Protein AF-A0A1V4XJ83-F1 (afdb_monomer)

Solvent-accessible surface area (backbone atoms only — not comparable to full-atom values): 39478 Å² total; per-residue (Å²): 129,84,50,53,55,66,86,80,53,83,74,62,61,58,48,39,85,89,50,59,53,50,73,63,38,50,25,59,47,33,42,20,16,36,36,37,44,35,38,34,21,37,81,79,76,64,71,52,66,79,37,34,70,10,51,41,33,16,53,73,50,72,17,42,37,41,39,38,24,25,60,94,72,53,64,70,56,45,74,66,50,85,46,77,66,59,44,50,53,53,51,46,68,64,49,53,66,62,75,72,49,86,49,69,68,60,44,49,34,45,26,49,53,10,41,34,43,70,72,66,29,43,44,56,32,40,41,34,64,69,56,75,70,86,68,73,86,61,97,61,98,74,74,37,85,43,48,42,32,38,40,33,27,25,73,82,70,51,38,42,28,39,44,24,41,64,89,40,72,60,32,30,41,40,23,37,58,89,53,96,30,27,70,60,33,51,50,53,51,51,52,50,50,36,47,71,74,46,70,41,88,63,46,43,58,38,69,64,52,67,71,58,47,54,54,38,40,70,50,36,59,98,56,66,91,56,65,59,46,89,86,73,38,79,83,45,80,83,53,34,50,68,73,52,44,51,26,50,52,50,51,48,65,68,35,47,84,24,31,81,81,83,56,59,71,73,49,46,68,54,49,45,49,58,54,64,68,26,82,89,43,37,91,29,58,41,76,39,90,86,46,90,83,30,32,32,38,52,52,98,95,39,80,42,44,29,24,46,45,68,72,60,25,71,76,34,62,94,68,33,42,70,60,46,94,89,29,68,68,50,55,53,55,56,66,70,52,74,76,68,85,62,47,34,75,37,54,21,32,38,39,36,41,35,27,71,55,99,57,61,35,31,51,38,27,35,36,40,82,69,42,46,46,74,45,66,40,67,67,48,45,52,51,37,53,71,36,81,53,55,94,66,39,54,32,71,59,5,54,49,49,41,49,53,52,50,53,50,50,55,52,50,56,50,50,53,48,53,50,50,51,52,49,54,50,50,55,53,49,52,55,50,41,52,52,50,52,53,45,41,28,50,51,30,46,45,38,40,42,43,30,84,72,50,56,96,84,34,60,70,31,65,66,33,54,82,35,41,67,34,36,59,54,48,28,80,79,35,73,63,42,37,50,48,41,62,75,57,56,54,77,87,41,50,39,64,89,81,46,72,68,50,75,75,33,54,95,52,60,64,74,59,41,52,55,51,46,53,52,46,53,51,51,52,51,56,48,51,51,53,53,48,56,67,65,64,72,77,78,77,85,74,65,86,63,67,72,48,75,48,49,20,34,64,79,55,74,67,89,63,71,79,82,68,60,40,81,76,66,54,84,80,38,53,36,64,48,26,32,45,25,24,52,63,68,36,39,48,33,33,60,56,79,49,86,52,74,63,80,33,25,36,72,60,61,93,90,56,84,56,41,89,54,37,36,33,31,60,33,87,49,55,40,34,24,89,84,40,50,58,73,32,38,38,33,27,27,52,78,63,61,97,78,54,63,74,35,46,32,33,36,37,23,89,84,46,101,41,102,82,15,60,50,64,27,34,27,40,72,39,68,75,46,75,61,90,98,45,41,33,27,47,32,41,39,33,34,44,64,18,86,91,43,77,66,46,75,46,67,69,39,45,69,82,57,47,44,77,32,22,29,64,75,47,74,106

Radius of gyration: 39.67 Å; Cα contacts (8 Å, |Δi|>4): 1140; chains: 1; bounding box: 98×64×120 Å

Sequence (716 aa):
MISESFRSGNFRIAYGPSDDCVRDFFVPALSRCIRFDCLIGSFFAFSLSDVAEGISRLAGNRGAMRLLTGFPLDEADVGAMRKKQETSDALIGKIMPLFDREDPMIRRNLEILAWMTAEQILQIRFLLPRKSMKISSSKDSGRGIFPVTGVFTDGDGLKVAQQGWPNDPERFFVFQSWDAGAPYLEAIQRHFDNLWEGGEPDWLTLPLPPVLKDRLIQLKPLKSPLQDGPGNLPIGRPQIDPALKEKLFFQFLRDIQNFPGDPQHPSASELEGVLTGSEMLKACWEKHSEIQGAWILGWQGKRIPVTFQQEIFRRHPETLRLLSHDEPLLHSLLQGVPPLKVPEACQVPLIRFSVDAPVPLAAYYDLGANEARNVKTLADLASAADARMGANGPSSVAESRAREHFNTVVRNQRKARAHHRQSIQRAALRKLEEKGRKILERLALCDIARSAHATLFDQNLIAAGFDEQTVLRQGEKSPALAELISVIHAGGLKPDIADPFRADVDGKPEKKIRVLEDALLKEAHDLLRTMAELKGKTTEDAGAPTVEAKLFYKRSQRDKQPLMLAIAPSKKERFTRYLPFYTLTAAAEKFGGGDAKEEGWIEATPDHKPKKTMFVVRIMDRSMEPILEEDSLGVFDSSVPDTADGLILMVRSGKIDDPDGITIRRCHFSGRTETGKTFRYRELRMEPENPEYKTIVLKNVASGDFKIVGRYVSGI

Nearest PDB structures (foldseek):
  7clg-assembly1_B  TM=5.551E-01  e=2.247E-04  Staphylococcus aureus subsp. aureus USA300
  8ctq-assembly1_A  TM=3.453E-01  e=2.936E-04  Streptomyces sp. PMF
  5c21-assembly1_A  TM=2.666E-01  e=3.221E+00  Escherichia coli
  5vz0-assembly1_C  TM=2.770E-01  e=1.696E+00  Lactococcus lactis

Structure (mmCIF, N/CA/C/O backbone):
data_AF-A0A1V4XJ83-F1
#
_entry.id   AF-A0A1V4XJ83-F1
#
loop_
_atom_site.group_PDB
_atom_site.id
_atom_site.type_symbol
_atom_site.label_atom_id
_atom_site.label_alt_id
_atom_site.label_comp_id
_atom_site.label_asym_id
_atom_site.label_entity_id
_atom_site.label_seq_id
_atom_site.pdbx_PDB_ins_code
_atom_site.Cartn_x
_atom_site.Cartn_y
_atom_site.Cartn_z
_atom_site.occupancy
_atom_site.B_iso_or_equiv
_atom_site.auth_seq_id
_atom_site.auth_comp_id
_atom_site.auth_asym_id
_atom_site.auth_atom_id
_atom_site.pdbx_PDB_model_num
ATOM 1 N N . MET A 1 1 ? 0.283 -7.278 -47.049 1.00 44.47 1 MET A N 1
ATOM 2 C CA . MET A 1 1 ? -0.595 -6.430 -46.219 1.00 44.47 1 MET A CA 1
ATOM 3 C C . MET A 1 1 ? -0.062 -5.017 -46.323 1.00 44.47 1 MET A C 1
ATOM 5 O O . MET A 1 1 ? 1.145 -4.855 -46.226 1.00 44.47 1 MET A O 1
ATOM 9 N N . ILE A 1 2 ? -0.924 -4.052 -46.634 1.00 54.66 2 ILE A N 1
ATOM 10 C CA . ILE A 1 2 ? -0.574 -2.627 -46.663 1.00 54.66 2 ILE A CA 1
ATOM 11 C C . ILE A 1 2 ? -0.563 -2.164 -45.200 1.00 54.66 2 ILE A C 1
ATOM 13 O O . ILE A 1 2 ? -1.507 -2.477 -44.475 1.00 54.66 2 ILE A O 1
ATOM 17 N N . SER A 1 3 ? 0.513 -1.521 -44.743 1.00 64.12 3 SER A N 1
ATOM 18 C CA . SER A 1 3 ? 0.583 -0.940 -43.395 1.00 64.12 3 SER A CA 1
ATOM 19 C C . SER A 1 3 ? -0.492 0.141 -43.240 1.00 64.12 3 SER A C 1
ATOM 21 O O . SER A 1 3 ? -0.683 0.929 -44.163 1.00 64.12 3 SER A O 1
ATOM 23 N N . GLU A 1 4 ? -1.189 0.198 -42.102 1.00 80.88 4 GLU A N 1
ATOM 24 C CA . GLU A 1 4 ? -2.166 1.268 -41.845 1.00 80.88 4 GLU A CA 1
ATOM 25 C C . GLU A 1 4 ? -1.498 2.653 -41.837 1.00 80.88 4 GLU A C 1
ATOM 27 O O . GLU A 1 4 ? -0.409 2.815 -41.291 1.00 80.88 4 GLU A O 1
ATOM 32 N N . SER A 1 5 ? -2.187 3.651 -42.398 1.00 88.88 5 SER A N 1
ATOM 33 C CA . SER A 1 5 ? -1.757 5.055 -42.417 1.00 88.88 5 SER A CA 1
ATOM 34 C C . SER A 1 5 ? -1.684 5.653 -41.012 1.00 88.88 5 SER A C 1
ATOM 36 O O . SER A 1 5 ? -2.530 5.371 -40.162 1.00 88.88 5 SER A O 1
ATOM 38 N N . PHE A 1 6 ? -0.754 6.570 -40.758 1.00 90.88 6 PHE A N 1
ATOM 39 C CA . PHE A 1 6 ? -0.706 7.296 -39.492 1.00 90.88 6 PHE A CA 1
ATOM 40 C C . PHE A 1 6 ? -1.895 8.233 -39.272 1.00 90.88 6 PHE A C 1
ATOM 42 O O . PHE A 1 6 ? -2.201 8.539 -38.122 1.00 90.88 6 PHE A O 1
ATOM 49 N N . ARG A 1 7 ? -2.614 8.644 -40.326 1.00 84.69 7 ARG A N 1
ATOM 50 C CA . ARG A 1 7 ? -3.825 9.476 -40.184 1.00 84.69 7 ARG A CA 1
ATOM 51 C C . ARG A 1 7 ? -4.982 8.773 -39.480 1.00 84.69 7 ARG A C 1
ATOM 53 O O . ARG A 1 7 ? -5.865 9.459 -38.975 1.00 84.69 7 ARG A O 1
ATOM 60 N N . SER A 1 8 ? -5.004 7.439 -39.454 1.00 81.69 8 SER A N 1
ATOM 61 C CA . SER A 1 8 ? -5.992 6.690 -38.668 1.00 81.69 8 SER A CA 1
ATOM 62 C C . SER A 1 8 ? -5.572 6.513 -37.203 1.00 81.69 8 SER A C 1
ATOM 64 O O . SER A 1 8 ? -6.374 6.056 -36.389 1.00 81.69 8 SER A O 1
ATOM 66 N N . GLY A 1 9 ? -4.332 6.873 -36.852 1.00 76.25 9 GLY A N 1
ATOM 67 C CA . GLY A 1 9 ? -3.816 6.845 -35.488 1.00 76.25 9 GLY A CA 1
ATOM 68 C C . GLY A 1 9 ? -4.195 8.097 -34.694 1.00 76.25 9 GLY A C 1
ATOM 69 O O . GLY A 1 9 ? -4.217 9.207 -35.219 1.00 76.25 9 GLY A O 1
ATOM 70 N N . ASN A 1 10 ? -4.458 7.924 -33.397 1.00 84.62 10 ASN A N 1
ATOM 71 C CA . ASN A 1 10 ? -4.729 9.027 -32.475 1.00 84.62 10 ASN A CA 1
ATOM 72 C C . ASN A 1 10 ? -3.470 9.369 -31.660 1.00 84.62 10 ASN A C 1
ATOM 74 O O . ASN A 1 10 ? -3.336 8.958 -30.507 1.00 84.62 10 ASN A O 1
ATOM 78 N N . PHE A 1 11 ? -2.521 10.074 -32.281 1.00 89.94 11 PHE A N 1
ATOM 79 C CA . PHE A 1 11 ? -1.290 10.513 -31.620 1.00 89.94 11 PHE A CA 1
ATOM 80 C C . PHE A 1 11 ? -1.505 11.851 -30.908 1.00 89.94 11 PHE A C 1
ATOM 82 O O . PHE A 1 11 ? -1.889 12.844 -31.530 1.00 89.94 11 PHE A O 1
ATOM 89 N N . ARG A 1 12 ? -1.230 11.897 -29.601 1.00 90.12 12 ARG A N 1
ATOM 90 C CA . ARG A 1 12 ? -1.252 13.146 -28.822 1.00 90.12 12 ARG A CA 1
ATOM 91 C C . ARG A 1 12 ? 0.006 13.961 -29.109 1.00 90.12 12 ARG A C 1
ATOM 93 O O . ARG A 1 12 ? 1.029 13.399 -29.471 1.00 90.12 12 ARG A O 1
ATOM 100 N N . ILE A 1 13 ? -0.051 15.274 -28.891 1.00 90.19 13 ILE A N 1
ATOM 101 C CA . ILE A 1 13 ? 1.095 16.183 -29.096 1.00 90.19 13 ILE A CA 1
ATOM 102 C C . ILE A 1 13 ? 2.190 16.046 -28.023 1.00 90.19 13 ILE A C 1
ATOM 104 O O . ILE A 1 13 ? 3.313 16.508 -28.213 1.00 90.19 13 ILE A O 1
ATOM 108 N N . ALA A 1 14 ? 1.867 15.435 -26.882 1.00 88.88 14 ALA A N 1
ATOM 109 C CA . ALA A 1 14 ? 2.789 15.207 -25.781 1.00 88.88 14 ALA A CA 1
ATOM 110 C C . ALA A 1 14 ? 2.354 13.989 -24.965 1.00 88.88 14 ALA A C 1
ATOM 112 O O . ALA A 1 14 ? 1.158 13.698 -24.866 1.00 88.88 14 ALA A O 1
ATOM 113 N N . TYR A 1 15 ? 3.338 13.325 -24.370 1.00 83.06 15 TYR A N 1
ATOM 114 C CA . TYR A 1 15 ? 3.169 12.204 -23.454 1.00 83.06 15 TYR A CA 1
ATOM 115 C C . TYR A 1 15 ? 4.041 12.438 -22.216 1.00 83.06 15 TYR A C 1
ATOM 117 O O . TYR A 1 15 ? 5.107 13.061 -22.315 1.00 83.06 15 TYR A O 1
ATOM 125 N N . GLY A 1 16 ? 3.583 11.974 -21.054 1.00 74.00 16 GLY A N 1
ATOM 126 C CA . GLY A 1 16 ? 4.306 12.090 -19.788 1.00 74.00 16 GLY A CA 1
ATOM 127 C C . GLY A 1 16 ? 4.258 10.824 -18.923 1.00 74.00 16 GLY A C 1
ATOM 128 O O . GLY A 1 16 ? 3.709 9.808 -19.340 1.00 74.00 16 GLY A O 1
ATOM 129 N N . PRO A 1 17 ? 4.782 10.884 -17.681 1.00 61.34 17 PRO A N 1
ATOM 130 C CA . PRO A 1 17 ? 4.971 9.706 -16.823 1.00 61.34 17 PRO A CA 1
ATOM 131 C C . PRO A 1 17 ? 3.673 8.985 -16.428 1.00 61.34 17 PRO A C 1
ATOM 133 O O . PRO A 1 17 ? 3.697 7.830 -16.015 1.00 61.34 17 PRO A O 1
ATOM 136 N N . SER A 1 18 ? 2.529 9.669 -16.526 1.00 67.19 18 SER A N 1
ATOM 137 C CA . SER A 1 18 ? 1.203 9.101 -16.266 1.00 67.19 18 SER A CA 1
ATOM 138 C C . SER A 1 18 ? 0.589 8.372 -17.468 1.00 67.19 18 SER A C 1
ATOM 140 O O . SER A 1 18 ? -0.428 7.706 -17.295 1.00 67.19 18 SER A O 1
ATOM 142 N N . ASP A 1 19 ? 1.151 8.513 -18.673 1.00 70.19 19 ASP A N 1
ATOM 143 C CA . ASP A 1 19 ? 0.621 7.912 -19.900 1.00 70.19 19 ASP A CA 1
ATOM 144 C C . ASP A 1 19 ? 1.218 6.521 -20.165 1.00 70.19 19 ASP A C 1
ATOM 146 O O . ASP A 1 19 ? 2.374 6.229 -19.834 1.00 70.19 19 ASP A O 1
ATOM 150 N N . ASP A 1 20 ? 0.465 5.646 -20.846 1.00 72.88 20 ASP A N 1
ATOM 151 C CA . ASP A 1 20 ? 1.034 4.404 -21.360 1.00 72.88 20 ASP A CA 1
ATOM 152 C C . ASP A 1 20 ? 1.724 4.643 -22.703 1.00 72.88 20 ASP A C 1
ATOM 154 O O . ASP A 1 20 ? 1.289 4.152 -23.736 1.00 72.88 20 ASP A O 1
ATOM 158 N N . CYS A 1 21 ? 2.850 5.359 -22.695 1.00 78.94 21 CYS A N 1
ATOM 159 C CA . CYS A 1 21 ? 3.587 5.723 -23.912 1.00 78.94 21 CYS A CA 1
ATOM 160 C C . CYS A 1 21 ? 3.900 4.526 -24.830 1.00 78.94 21 CYS A C 1
ATOM 162 O O . CYS A 1 21 ? 3.991 4.675 -26.045 1.00 78.94 21 CYS A O 1
ATOM 164 N N . VAL A 1 22 ? 4.059 3.320 -24.277 1.00 77.12 22 VAL A N 1
ATOM 165 C CA . VAL A 1 22 ? 4.288 2.108 -25.075 1.00 77.12 22 VAL A CA 1
ATOM 166 C C . VAL A 1 22 ? 3.036 1.750 -25.870 1.00 77.12 22 VAL A C 1
ATOM 168 O O . VAL A 1 22 ? 3.121 1.605 -27.086 1.00 77.12 22 VAL A O 1
ATOM 171 N N . ARG A 1 23 ? 1.878 1.627 -25.211 1.00 78.00 23 ARG A N 1
ATOM 172 C CA . ARG A 1 23 ? 0.616 1.236 -25.864 1.00 78.00 23 ARG A CA 1
ATOM 173 C C . ARG A 1 23 ? -0.045 2.374 -26.631 1.00 78.00 23 ARG A C 1
ATOM 175 O O . ARG A 1 23 ? -0.666 2.121 -27.655 1.00 78.00 23 ARG A O 1
ATOM 182 N N . ASP A 1 24 ? 0.119 3.602 -26.162 1.00 82.25 24 ASP A N 1
ATOM 183 C CA . ASP A 1 24 ? -0.564 4.786 -26.679 1.00 82.25 24 ASP A CA 1
ATOM 184 C C . ASP A 1 24 ? 0.255 5.513 -27.757 1.00 82.25 24 ASP A C 1
ATOM 186 O O . ASP A 1 24 ? -0.288 6.348 -28.483 1.00 82.25 24 ASP A O 1
ATOM 190 N N . PHE A 1 25 ? 1.557 5.218 -27.875 1.00 89.00 25 PHE A N 1
ATOM 191 C CA . PHE A 1 25 ? 2.437 5.836 -28.870 1.00 89.00 25 PHE A CA 1
ATOM 192 C C . PHE A 1 25 ? 3.347 4.833 -29.589 1.00 89.00 25 PHE A C 1
ATOM 194 O O . PHE A 1 25 ? 3.174 4.619 -30.789 1.00 89.00 25 PHE A O 1
ATOM 201 N N . PHE A 1 26 ? 4.303 4.200 -28.898 1.00 87.44 26 PHE A N 1
ATOM 202 C CA . PHE A 1 26 ? 5.379 3.446 -29.560 1.00 87.44 26 PHE A CA 1
ATOM 203 C C . PHE A 1 26 ? 4.881 2.214 -30.323 1.00 87.44 26 PHE A C 1
ATOM 205 O O . PHE A 1 26 ? 5.254 2.034 -31.479 1.00 87.44 26 PHE A O 1
ATOM 212 N N . VAL A 1 27 ? 4.029 1.378 -29.724 1.00 86.06 27 VAL A N 1
ATOM 213 C CA . VAL A 1 27 ? 3.447 0.204 -30.397 1.00 86.06 27 VAL A CA 1
ATOM 214 C C . VAL A 1 27 ? 2.563 0.637 -31.575 1.00 86.06 27 VAL A C 1
ATOM 216 O O . VAL A 1 27 ? 2.791 0.125 -32.675 1.00 86.06 27 VAL A O 1
ATOM 219 N N . PRO A 1 28 ? 1.631 1.605 -31.434 1.00 89.12 28 PRO A N 1
ATOM 220 C CA . PRO A 1 28 ? 0.877 2.150 -32.562 1.00 89.12 28 PRO A CA 1
ATOM 221 C C . PRO A 1 28 ? 1.737 2.726 -33.691 1.00 89.12 28 PRO A C 1
ATOM 223 O O . PRO A 1 28 ? 1.392 2.526 -34.857 1.00 89.12 28 PRO A O 1
ATOM 226 N N . ALA A 1 29 ? 2.825 3.431 -33.369 1.00 92.12 29 ALA A N 1
ATOM 227 C CA . ALA A 1 29 ? 3.721 4.037 -34.350 1.00 92.12 29 ALA A CA 1
ATOM 228 C C . ALA A 1 29 ? 4.560 2.976 -35.080 1.00 92.12 29 ALA A C 1
ATOM 230 O O . ALA A 1 29 ? 4.583 2.943 -36.309 1.00 92.12 29 ALA A O 1
ATOM 231 N N . LEU A 1 30 ? 5.185 2.055 -34.339 1.00 91.06 30 LEU A N 1
ATOM 232 C CA . LEU A 1 30 ? 5.981 0.957 -34.897 1.00 91.06 30 LEU A CA 1
ATOM 233 C C . LEU A 1 30 ? 5.141 -0.005 -35.740 1.00 91.06 30 LEU A C 1
ATOM 235 O O . LEU A 1 30 ? 5.603 -0.497 -36.764 1.00 91.06 30 LEU A O 1
ATOM 239 N N . SER A 1 31 ? 3.890 -0.243 -35.341 1.00 88.94 31 SER A N 1
ATOM 240 C CA . SER A 1 31 ? 3.009 -1.163 -36.066 1.00 88.94 31 SER A CA 1
ATOM 241 C C . SER A 1 31 ? 2.579 -0.651 -37.437 1.00 88.94 31 SER A C 1
ATOM 243 O O . SER A 1 31 ? 2.193 -1.443 -38.297 1.00 88.94 31 SER A O 1
ATOM 245 N N . ARG A 1 32 ? 2.640 0.666 -37.638 1.00 90.56 32 ARG A N 1
ATOM 246 C CA . ARG A 1 32 ? 2.218 1.357 -38.862 1.00 90.56 32 ARG A CA 1
ATOM 247 C C . ARG A 1 32 ? 3.390 1.798 -39.728 1.00 90.56 32 ARG A C 1
ATOM 249 O O . ARG A 1 32 ? 3.216 2.034 -40.919 1.00 90.56 32 ARG A O 1
ATOM 256 N N . CYS A 1 33 ? 4.585 1.892 -39.151 1.00 92.50 33 CYS A N 1
ATOM 257 C CA . CYS A 1 33 ? 5.743 2.370 -39.880 1.00 92.50 33 CYS A CA 1
ATOM 258 C C . CYS A 1 33 ? 6.398 1.279 -40.744 1.00 92.50 33 CYS A C 1
ATOM 260 O O . CYS A 1 33 ? 6.307 0.076 -40.480 1.00 92.50 33 CYS A O 1
ATOM 262 N N . ILE A 1 34 ? 7.071 1.739 -41.797 1.00 94.75 34 ILE A N 1
ATOM 263 C CA . ILE A 1 34 ? 8.001 0.979 -42.640 1.00 94.75 34 ILE A CA 1
ATOM 264 C C . ILE A 1 34 ? 9.449 1.444 -42.437 1.00 94.75 34 ILE A C 1
ATOM 266 O O . ILE A 1 34 ? 10.389 0.771 -42.851 1.00 94.75 34 ILE A O 1
ATOM 270 N N . ARG A 1 35 ? 9.661 2.600 -41.800 1.00 95.25 35 ARG A N 1
ATOM 271 C CA . ARG A 1 35 ? 10.990 3.084 -41.422 1.00 95.25 35 ARG A CA 1
ATOM 272 C C . ARG A 1 35 ? 10.949 3.698 -40.034 1.00 95.25 35 ARG A C 1
ATOM 274 O O . ARG A 1 35 ? 10.064 4.501 -39.741 1.00 95.25 35 ARG A O 1
ATOM 281 N N . PHE A 1 36 ? 11.925 3.336 -39.210 1.00 95.31 36 PHE A N 1
ATOM 282 C CA . PHE A 1 36 ? 12.127 3.908 -37.886 1.00 95.31 36 PHE A CA 1
ATOM 283 C C . PHE A 1 36 ? 13.579 4.363 -37.708 1.00 95.31 36 PHE A C 1
ATOM 285 O O . PHE A 1 36 ? 14.499 3.550 -37.657 1.00 95.31 36 PHE A O 1
ATOM 292 N N . ASP A 1 37 ? 13.779 5.671 -37.609 1.00 95.38 37 ASP A N 1
ATOM 293 C CA . ASP A 1 37 ? 15.073 6.294 -37.342 1.00 95.38 37 ASP A CA 1
ATOM 294 C C . ASP A 1 37 ? 15.143 6.659 -35.857 1.00 95.38 37 ASP A C 1
ATOM 296 O O . ASP A 1 37 ? 14.343 7.462 -35.385 1.00 95.38 37 ASP A O 1
ATOM 300 N N . CYS A 1 38 ? 16.059 6.057 -35.103 1.00 91.38 38 CYS A N 1
ATOM 301 C CA . CYS A 1 38 ? 16.117 6.172 -33.647 1.00 91.38 38 CYS A CA 1
ATOM 302 C C . CYS A 1 38 ? 17.502 6.628 -33.188 1.00 91.38 38 CYS A C 1
ATOM 304 O O . CYS A 1 38 ? 18.499 5.967 -33.484 1.00 91.38 38 CYS A O 1
ATOM 306 N N . LEU A 1 39 ? 17.564 7.745 -32.462 1.00 88.81 39 LEU A N 1
ATOM 307 C CA . LEU A 1 39 ? 18.779 8.275 -31.846 1.00 88.81 39 LEU A CA 1
ATOM 308 C C . LEU A 1 39 ? 18.655 8.211 -30.321 1.00 88.81 39 LEU A C 1
ATOM 310 O O . LEU A 1 39 ? 17.768 8.832 -29.733 1.00 88.81 39 LEU A O 1
ATOM 314 N N . ILE A 1 40 ? 19.568 7.474 -29.683 1.00 80.44 40 ILE A N 1
ATOM 315 C CA . ILE A 1 40 ? 19.605 7.278 -28.228 1.00 80.44 40 ILE A CA 1
ATOM 316 C C . ILE A 1 40 ? 20.994 7.562 -27.654 1.00 80.44 40 ILE A C 1
ATOM 318 O O . ILE A 1 40 ? 22.023 7.296 -28.271 1.00 80.44 40 ILE A O 1
ATOM 322 N N . GLY A 1 41 ? 21.042 8.108 -26.440 1.00 69.69 41 GLY A N 1
ATOM 323 C CA . GLY A 1 41 ? 22.302 8.499 -25.804 1.00 69.69 41 GLY A CA 1
ATOM 324 C C . GLY A 1 41 ? 23.150 7.339 -25.265 1.00 69.69 41 GLY A C 1
ATOM 325 O O . GLY A 1 41 ? 24.340 7.532 -25.036 1.00 69.69 41 GLY A O 1
ATOM 326 N N . SER A 1 42 ? 22.563 6.156 -25.066 1.00 68.50 42 SER A N 1
ATOM 327 C CA . SER A 1 42 ? 23.248 4.948 -24.591 1.00 68.50 42 SER A CA 1
ATOM 328 C C . SER A 1 42 ? 22.632 3.704 -25.225 1.00 68.50 42 SER A C 1
ATOM 330 O O . SER A 1 42 ? 21.410 3.604 -25.324 1.00 68.50 42 SER A O 1
ATOM 332 N N . PHE A 1 43 ? 23.478 2.738 -25.593 1.00 63.59 43 PHE A N 1
ATOM 333 C CA . PHE A 1 43 ? 23.091 1.521 -26.320 1.00 63.59 43 PHE A CA 1
ATOM 334 C C . PHE A 1 43 ? 22.035 0.672 -25.596 1.00 63.59 43 PHE A C 1
ATOM 336 O O . PHE A 1 43 ? 21.248 -0.016 -26.239 1.00 63.59 43 PHE A O 1
ATOM 343 N N . PHE A 1 44 ? 21.990 0.751 -24.263 1.00 60.53 44 PHE A N 1
ATOM 344 C CA . PHE A 1 44 ? 21.071 -0.020 -23.418 1.00 60.53 44 PHE A CA 1
ATOM 345 C C . PHE A 1 44 ? 19.912 0.807 -22.848 1.00 60.53 44 PHE A C 1
ATOM 347 O O . PHE A 1 44 ? 19.111 0.279 -22.086 1.00 60.53 44 PHE A O 1
ATOM 354 N N . ALA A 1 45 ? 19.806 2.093 -23.195 1.00 57.19 45 ALA A N 1
ATOM 355 C CA . ALA A 1 45 ? 18.775 2.972 -22.641 1.00 57.19 45 ALA A CA 1
ATOM 356 C C . ALA A 1 45 ? 17.370 2.722 -23.218 1.00 57.19 45 ALA A C 1
ATOM 358 O O . ALA A 1 45 ? 16.397 3.262 -22.699 1.00 57.19 45 ALA A O 1
ATOM 359 N N . PHE A 1 46 ? 17.248 1.926 -24.285 1.00 59.59 46 PHE A N 1
ATOM 360 C CA . PHE A 1 46 ? 15.970 1.644 -24.933 1.00 59.59 46 PHE A CA 1
ATOM 361 C C . PHE A 1 46 ? 15.491 0.221 -24.623 1.00 59.59 46 PHE A C 1
ATOM 363 O O . PHE A 1 46 ? 16.130 -0.760 -25.007 1.00 59.59 46 PHE A O 1
ATOM 370 N N . SER A 1 47 ? 14.347 0.105 -23.943 1.00 66.94 47 SER A N 1
ATOM 371 C CA . SER A 1 47 ? 13.711 -1.182 -23.647 1.00 66.94 47 SER A CA 1
ATOM 372 C C . SER A 1 47 ? 12.970 -1.715 -24.879 1.00 66.94 47 SER A C 1
ATOM 374 O O . SER A 1 47 ? 11.774 -1.495 -25.065 1.00 66.94 47 SER A O 1
ATOM 376 N N . LEU A 1 48 ? 13.692 -2.416 -25.759 1.00 70.75 48 LEU A N 1
ATOM 377 C CA . LEU A 1 48 ? 13.116 -3.049 -26.957 1.00 70.75 48 LEU A CA 1
ATOM 378 C C . LEU A 1 48 ? 12.089 -4.131 -26.614 1.00 70.75 48 LEU A C 1
ATOM 380 O O . LEU A 1 48 ? 11.178 -4.388 -27.398 1.00 70.75 48 LEU A O 1
ATOM 384 N N . SER A 1 49 ? 12.228 -4.738 -25.437 1.00 70.31 49 SER A N 1
ATOM 385 C CA . SER A 1 49 ? 11.299 -5.743 -24.921 1.00 70.31 49 SER A CA 1
ATOM 386 C C . SER A 1 49 ? 9.883 -5.190 -24.749 1.00 70.31 49 SER A C 1
ATOM 388 O O . SER A 1 49 ? 8.923 -5.869 -25.106 1.00 70.31 49 SER A O 1
ATOM 390 N N . ASP A 1 50 ? 9.742 -3.942 -24.293 1.00 67.06 50 ASP A N 1
ATOM 391 C CA . ASP A 1 50 ? 8.429 -3.321 -24.075 1.00 67.06 50 ASP A CA 1
ATOM 392 C C . ASP A 1 50 ? 7.678 -3.040 -25.383 1.00 67.06 50 ASP A C 1
ATOM 394 O O . ASP A 1 50 ? 6.450 -3.030 -25.412 1.00 67.06 50 ASP A O 1
ATOM 398 N N . VAL A 1 51 ? 8.406 -2.837 -26.483 1.00 74.88 51 VAL A N 1
ATOM 399 C CA . VAL A 1 51 ? 7.851 -2.513 -27.807 1.00 74.88 51 VAL A CA 1
ATOM 400 C C . VAL A 1 51 ? 7.952 -3.679 -28.796 1.00 74.88 51 VAL A C 1
ATOM 402 O O . VAL A 1 51 ? 7.777 -3.485 -30.000 1.00 74.88 51 VAL A O 1
ATOM 405 N N . ALA A 1 52 ? 8.205 -4.898 -28.308 1.00 77.31 52 ALA A N 1
ATOM 406 C CA . ALA A 1 52 ? 8.413 -6.087 -29.135 1.00 77.31 52 ALA A CA 1
ATOM 407 C C . ALA A 1 52 ? 7.241 -6.363 -30.094 1.00 77.31 52 ALA A C 1
ATOM 409 O O . ALA A 1 52 ? 7.465 -6.752 -31.240 1.00 77.31 52 ALA A O 1
ATOM 410 N N . GLU A 1 53 ? 6.001 -6.094 -29.672 1.00 75.62 53 GLU A N 1
ATOM 411 C CA . GLU A 1 53 ? 4.822 -6.179 -30.544 1.00 75.62 53 GLU A CA 1
ATOM 412 C C . GLU A 1 53 ? 4.944 -5.235 -31.748 1.00 75.62 53 GLU A C 1
ATOM 414 O O . GLU A 1 53 ? 4.803 -5.658 -32.896 1.00 75.62 53 GLU A O 1
ATOM 419 N N . GLY A 1 54 ? 5.269 -3.966 -31.491 1.00 81.06 54 GLY A N 1
ATOM 420 C CA . GLY A 1 54 ? 5.480 -2.971 -32.535 1.00 81.06 54 GLY A CA 1
ATOM 421 C C . GLY A 1 54 ? 6.620 -3.360 -33.476 1.00 81.06 54 GLY A C 1
ATOM 422 O O . GLY A 1 54 ? 6.480 -3.247 -34.690 1.00 81.06 54 GLY A O 1
ATOM 423 N N . ILE A 1 55 ? 7.722 -3.892 -32.941 1.00 85.00 55 ILE A N 1
ATOM 424 C CA . ILE A 1 55 ? 8.855 -4.393 -33.737 1.00 85.00 55 ILE A CA 1
ATOM 425 C C . ILE A 1 55 ? 8.440 -5.583 -34.612 1.00 85.00 55 ILE A C 1
ATOM 427 O O . ILE A 1 55 ? 8.835 -5.659 -35.775 1.00 85.00 55 ILE A O 1
ATOM 431 N N . SER A 1 56 ? 7.626 -6.500 -34.085 1.00 81.75 56 SER A N 1
ATOM 432 C CA . SER A 1 56 ? 7.088 -7.641 -34.837 1.00 81.75 56 SER A CA 1
ATOM 433 C C . SER A 1 56 ? 6.256 -7.176 -36.028 1.00 81.75 56 SER A C 1
ATOM 435 O O . SER A 1 56 ? 6.395 -7.678 -37.145 1.00 81.75 56 SER A O 1
ATOM 437 N N . ARG A 1 57 ? 5.437 -6.143 -35.820 1.00 82.12 57 ARG A N 1
ATOM 438 C CA . ARG A 1 57 ? 4.639 -5.516 -36.875 1.00 82.12 57 ARG A CA 1
ATOM 439 C C . ARG A 1 57 ? 5.499 -4.750 -37.881 1.00 82.12 57 ARG A C 1
ATOM 441 O O . ARG A 1 57 ? 5.291 -4.938 -39.074 1.00 82.12 57 ARG A O 1
ATOM 448 N N . LEU A 1 58 ? 6.508 -3.997 -37.437 1.00 86.00 58 LEU A N 1
ATOM 449 C CA . LEU A 1 58 ? 7.504 -3.367 -38.314 1.00 86.00 58 LEU A CA 1
ATOM 450 C C . LEU A 1 58 ? 8.179 -4.407 -39.223 1.00 86.00 58 LEU A C 1
ATOM 452 O O . LEU A 1 58 ? 8.265 -4.215 -40.436 1.00 86.00 58 LEU A O 1
ATOM 456 N N . ALA A 1 59 ? 8.605 -5.537 -38.653 1.00 83.62 59 ALA A N 1
ATOM 457 C CA . ALA A 1 59 ? 9.179 -6.651 -39.403 1.00 83.62 59 ALA A CA 1
ATOM 458 C C . ALA A 1 59 ? 8.173 -7.236 -40.410 1.00 83.62 59 ALA A C 1
ATOM 460 O O . ALA A 1 59 ? 8.507 -7.457 -41.575 1.00 83.62 59 ALA A O 1
ATOM 461 N N . GLY A 1 60 ? 6.919 -7.428 -39.989 1.00 78.00 60 GLY A N 1
ATOM 462 C CA . GLY A 1 60 ? 5.818 -7.869 -40.850 1.00 78.00 60 GLY A CA 1
ATOM 463 C C . GLY A 1 60 ? 5.508 -6.902 -42.000 1.00 78.00 60 GLY A C 1
ATOM 464 O O . GLY A 1 60 ? 5.163 -7.346 -43.097 1.00 78.00 60 GLY A O 1
ATOM 465 N N . ASN A 1 61 ? 5.711 -5.601 -41.787 1.00 82.38 61 ASN A N 1
ATOM 466 C CA . ASN A 1 61 ? 5.594 -4.550 -42.800 1.00 82.38 61 ASN A CA 1
ATOM 467 C C . ASN A 1 61 ? 6.803 -4.498 -43.753 1.00 82.38 61 ASN A C 1
ATOM 469 O O . ASN A 1 61 ? 6.840 -3.642 -44.634 1.00 82.38 61 ASN A O 1
ATOM 473 N N . ARG A 1 62 ? 7.790 -5.397 -43.596 1.00 84.50 62 ARG A N 1
ATOM 474 C CA . ARG A 1 62 ? 9.098 -5.348 -44.281 1.00 84.50 62 ARG A CA 1
ATOM 475 C C . ARG A 1 62 ? 9.824 -4.020 -44.056 1.00 84.50 62 ARG A C 1
ATOM 477 O O . ARG A 1 62 ? 10.542 -3.546 -44.935 1.00 84.50 62 ARG A O 1
ATOM 484 N N . GLY A 1 63 ? 9.599 -3.411 -42.897 1.00 89.75 63 GLY A N 1
ATOM 485 C CA . GLY A 1 63 ? 10.218 -2.151 -42.549 1.00 89.75 63 GLY A CA 1
ATOM 486 C C . GLY A 1 63 ? 11.645 -2.308 -42.035 1.00 89.75 63 GLY A C 1
ATOM 487 O O . GLY A 1 63 ? 12.111 -3.411 -41.750 1.00 89.75 63 GLY A O 1
ATOM 488 N N . ALA A 1 64 ? 12.335 -1.178 -41.911 1.00 93.31 64 ALA A N 1
ATOM 489 C CA . ALA A 1 64 ? 13.718 -1.111 -41.456 1.00 93.31 64 ALA A CA 1
ATOM 490 C C . ALA A 1 64 ? 13.892 -0.104 -40.314 1.00 93.31 64 ALA A C 1
ATOM 492 O O . ALA A 1 64 ? 13.222 0.928 -40.254 1.00 93.31 64 ALA A O 1
ATOM 493 N N . MET A 1 65 ? 14.842 -0.387 -39.430 1.00 94.38 65 MET A N 1
ATOM 494 C CA . MET A 1 65 ? 15.226 0.470 -38.318 1.00 94.38 65 MET A CA 1
ATOM 495 C C . MET A 1 65 ? 16.686 0.911 -38.455 1.00 94.38 65 MET A C 1
ATOM 497 O O . MET A 1 65 ? 17.585 0.088 -38.647 1.00 94.38 65 MET A O 1
ATOM 501 N N . ARG A 1 66 ? 16.934 2.214 -38.307 1.00 95.31 66 ARG A N 1
ATOM 502 C CA . ARG A 1 66 ? 18.271 2.806 -38.184 1.00 95.31 66 ARG A CA 1
ATOM 503 C C . ARG A 1 66 ? 18.471 3.254 -36.741 1.00 95.31 66 ARG A C 1
ATOM 505 O O . ARG A 1 66 ? 17.823 4.194 -36.298 1.00 95.31 66 ARG A O 1
ATOM 512 N N . LEU A 1 67 ? 19.356 2.579 -36.015 1.00 92.00 67 LEU A N 1
ATOM 513 C CA . LEU A 1 67 ? 19.706 2.902 -34.637 1.00 92.00 67 LEU A CA 1
ATOM 514 C C . LEU A 1 67 ? 21.048 3.625 -34.590 1.00 92.00 67 LEU A C 1
ATOM 516 O O . LEU A 1 67 ? 22.092 3.057 -34.916 1.00 92.00 67 LEU A O 1
ATOM 520 N N . LEU A 1 68 ? 21.007 4.873 -34.153 1.00 90.06 68 LEU A N 1
ATOM 521 C CA . LEU A 1 68 ? 22.169 5.689 -33.867 1.00 90.06 68 LEU A CA 1
ATOM 522 C C . LEU A 1 68 ? 22.312 5.810 -32.350 1.00 90.06 68 LEU A C 1
ATOM 524 O O . LEU A 1 68 ? 21.400 6.269 -31.667 1.00 90.06 68 LEU A O 1
ATOM 528 N N . THR A 1 69 ? 23.442 5.375 -31.807 1.00 85.44 69 THR A N 1
ATOM 529 C CA . THR A 1 69 ? 23.623 5.303 -30.354 1.00 85.44 69 THR A CA 1
ATOM 530 C C . THR A 1 69 ? 24.924 5.934 -29.892 1.00 85.44 69 THR A C 1
ATOM 532 O O . THR A 1 69 ? 25.986 5.700 -30.469 1.00 85.44 69 THR A O 1
ATOM 535 N N . GLY A 1 70 ? 24.849 6.694 -28.804 1.00 76.50 70 GLY A N 1
ATOM 536 C CA . GLY A 1 70 ? 26.024 7.157 -28.076 1.00 76.50 70 GLY A CA 1
ATOM 537 C C . GLY A 1 70 ? 26.694 6.024 -27.298 1.00 76.50 70 GLY A C 1
ATOM 538 O O . GLY A 1 70 ? 26.041 5.064 -26.874 1.00 76.50 70 GLY A O 1
ATOM 539 N N . PHE A 1 71 ? 28.004 6.153 -27.099 1.00 68.62 71 PHE A N 1
ATOM 540 C CA . PHE A 1 71 ? 28.753 5.357 -26.134 1.00 68.62 71 PHE A CA 1
ATOM 541 C C . PHE A 1 71 ? 29.757 6.270 -25.410 1.00 68.62 71 PHE A C 1
ATOM 543 O O . PHE A 1 71 ? 30.531 6.951 -26.087 1.00 68.62 71 PHE A O 1
ATOM 550 N N . PRO A 1 72 ? 29.743 6.347 -24.066 1.00 57.19 72 PRO A N 1
ATOM 551 C CA . PRO A 1 72 ? 30.660 7.216 -23.343 1.00 57.19 72 PRO A CA 1
ATOM 552 C C . PRO A 1 72 ? 32.086 6.663 -23.437 1.00 57.19 72 PRO A C 1
ATOM 554 O O . PRO A 1 72 ? 32.370 5.539 -23.020 1.00 57.19 72 PRO A O 1
ATOM 557 N N . LEU A 1 73 ? 32.981 7.473 -23.992 1.00 60.00 73 LEU A N 1
ATOM 558 C CA . LEU A 1 73 ? 34.423 7.252 -23.966 1.00 60.00 73 LEU A CA 1
ATOM 559 C C . LEU A 1 73 ? 35.028 8.149 -22.887 1.00 60.00 73 LEU A C 1
ATOM 561 O O . LEU A 1 73 ? 34.570 9.277 -22.697 1.00 60.00 73 LEU A O 1
ATOM 565 N N . ASP A 1 74 ? 36.018 7.640 -22.160 1.00 59.12 74 ASP A N 1
ATOM 566 C CA . ASP A 1 74 ? 36.729 8.438 -21.162 1.00 59.12 74 ASP A CA 1
ATOM 567 C C . ASP A 1 74 ? 37.791 9.329 -21.833 1.00 59.12 74 ASP A C 1
ATOM 569 O O . ASP A 1 74 ? 38.073 9.217 -23.028 1.00 59.12 74 ASP A O 1
ATOM 573 N N . GLU A 1 75 ? 38.363 10.281 -21.090 1.00 54.66 75 GLU A N 1
ATOM 574 C CA . GLU A 1 75 ? 39.345 11.216 -21.662 1.00 54.66 75 GLU A CA 1
ATOM 575 C C . GLU A 1 75 ? 40.601 10.507 -22.196 1.00 54.66 75 GLU A C 1
ATOM 577 O O . GLU A 1 75 ? 41.215 10.992 -23.152 1.00 54.66 75 GLU A O 1
ATOM 582 N N . ALA A 1 76 ? 40.962 9.357 -21.613 1.00 57.06 76 ALA A N 1
ATOM 583 C CA . ALA A 1 76 ? 42.093 8.551 -22.058 1.00 57.06 76 ALA A CA 1
ATOM 584 C C . ALA A 1 76 ? 41.807 7.900 -23.421 1.00 57.06 76 ALA A C 1
ATOM 586 O O . ALA A 1 76 ? 42.668 7.929 -24.303 1.00 57.06 76 ALA A O 1
ATOM 587 N N . ASP A 1 77 ? 40.585 7.406 -23.632 1.00 58.06 77 ASP A N 1
ATOM 588 C CA . ASP A 1 77 ? 40.128 6.878 -24.916 1.00 58.06 77 ASP A CA 1
ATOM 589 C C . ASP A 1 77 ? 40.096 7.956 -26.002 1.00 58.06 77 ASP A C 1
ATOM 591 O O . ASP A 1 77 ? 40.616 7.749 -27.097 1.00 58.06 77 ASP A O 1
ATOM 595 N N . VAL A 1 78 ? 39.506 9.124 -25.716 1.00 59.94 78 VAL A N 1
ATOM 596 C CA . VAL A 1 78 ? 39.347 10.199 -26.711 1.00 59.94 78 VAL A CA 1
ATOM 597 C C . VAL A 1 78 ? 40.707 10.774 -27.120 1.00 59.94 78 VAL A C 1
ATOM 599 O O . VAL A 1 78 ? 40.919 11.092 -28.291 1.00 59.94 78 VAL A O 1
ATOM 602 N N . GLY A 1 79 ? 41.660 10.863 -26.184 1.00 55.97 79 GLY A N 1
ATOM 603 C CA . GLY A 1 79 ? 43.027 11.317 -26.454 1.00 55.97 79 GLY A CA 1
ATOM 604 C C . GLY A 1 79 ? 43.857 10.356 -27.318 1.00 55.97 79 GLY A C 1
ATOM 605 O O . GLY A 1 79 ? 44.746 10.806 -28.048 1.00 55.97 79 GLY A O 1
ATOM 606 N N . ALA A 1 80 ? 43.559 9.053 -27.275 1.00 53.72 80 ALA A N 1
ATOM 607 C CA . ALA A 1 80 ? 44.256 8.016 -28.040 1.00 53.72 80 ALA A CA 1
ATOM 608 C C . ALA A 1 80 ? 43.733 7.851 -29.483 1.00 53.72 80 ALA A C 1
ATOM 610 O O . ALA A 1 80 ? 44.413 7.269 -30.325 1.00 53.72 80 ALA A O 1
ATOM 611 N N . MET A 1 81 ? 42.551 8.386 -29.804 1.00 61.19 81 MET A N 1
ATOM 612 C CA . MET A 1 81 ? 41.847 8.143 -31.070 1.00 61.19 81 MET A CA 1
ATOM 613 C C . MET A 1 81 ? 42.285 9.076 -32.206 1.00 61.19 81 MET A C 1
ATOM 615 O O . MET A 1 81 ? 41.575 10.009 -32.583 1.00 61.19 81 MET A O 1
ATOM 619 N N . ARG A 1 82 ? 43.452 8.807 -32.806 1.00 56.41 82 ARG A N 1
ATOM 620 C CA . ARG A 1 82 ? 43.927 9.533 -34.003 1.00 56.41 82 ARG A CA 1
ATOM 621 C C . ARG A 1 82 ? 43.541 8.855 -35.324 1.00 56.41 82 ARG A C 1
ATOM 623 O O . ARG A 1 82 ? 43.539 9.524 -36.358 1.00 56.41 82 ARG A O 1
ATOM 630 N N . LYS A 1 83 ? 43.200 7.557 -35.320 1.00 62.91 83 LYS A N 1
ATOM 631 C CA . LYS A 1 83 ? 42.812 6.777 -36.514 1.00 62.91 83 LYS A CA 1
ATOM 632 C C . LYS A 1 83 ? 41.498 6.012 -36.316 1.00 62.91 83 LYS A C 1
ATOM 634 O O . LYS A 1 83 ? 41.245 5.458 -35.254 1.00 62.91 83 LYS A O 1
ATOM 639 N N . LYS A 1 84 ? 40.713 5.872 -37.396 1.00 63.12 84 LYS A N 1
ATOM 640 C CA . LYS A 1 84 ? 39.412 5.163 -37.422 1.00 63.12 84 LYS A CA 1
ATOM 641 C C . LYS A 1 84 ? 39.480 3.711 -36.907 1.00 63.12 84 LYS A C 1
ATOM 643 O O . LYS A 1 84 ? 38.510 3.232 -36.330 1.00 63.12 84 LYS A O 1
ATOM 648 N N . GLN A 1 85 ? 40.609 3.029 -37.112 1.00 60.88 85 GLN A N 1
ATOM 649 C CA . GLN A 1 85 ? 40.813 1.642 -36.677 1.00 60.88 85 GLN A CA 1
ATOM 650 C C . GLN A 1 85 ? 41.009 1.530 -35.154 1.00 60.88 85 GLN A C 1
ATOM 652 O O . GLN A 1 85 ? 40.360 0.707 -34.523 1.00 60.88 85 GLN A O 1
ATOM 657 N N . GLU A 1 86 ? 41.810 2.418 -34.556 1.00 66.19 86 GLU A N 1
ATOM 658 C CA . GLU A 1 86 ? 42.069 2.463 -33.104 1.00 66.19 86 GLU A CA 1
ATOM 659 C C . GLU A 1 86 ? 40.781 2.773 -32.319 1.00 66.19 86 GLU A C 1
ATOM 661 O O . GLU A 1 86 ? 40.509 2.182 -31.276 1.00 66.19 86 GLU A O 1
ATOM 666 N N . THR A 1 87 ? 39.923 3.639 -32.872 1.00 69.81 87 THR A N 1
ATOM 667 C CA . THR A 1 87 ? 38.588 3.917 -32.325 1.00 69.81 87 THR A CA 1
ATOM 668 C C . THR A 1 87 ? 37.672 2.690 -32.356 1.00 69.81 87 THR A C 1
ATOM 670 O O . THR A 1 87 ? 36.898 2.473 -31.424 1.00 69.81 87 THR A O 1
ATOM 673 N N . SER A 1 88 ? 37.749 1.880 -33.417 1.00 73.56 88 SER A N 1
ATOM 674 C CA . SER A 1 88 ? 36.960 0.650 -33.529 1.00 73.56 88 SER A CA 1
ATOM 675 C C . SER A 1 88 ? 37.376 -0.379 -32.477 1.00 73.56 88 SER A C 1
ATOM 677 O O . SER A 1 88 ? 36.508 -1.026 -31.898 1.00 73.56 88 SER A O 1
ATOM 679 N N . ASP A 1 89 ? 38.672 -0.516 -32.199 1.00 77.69 89 ASP A N 1
ATOM 680 C CA . ASP A 1 89 ? 39.180 -1.487 -31.222 1.00 77.69 89 ASP A CA 1
ATOM 681 C C . ASP A 1 89 ? 38.801 -1.105 -29.783 1.00 77.69 89 ASP A C 1
ATOM 683 O O . ASP A 1 89 ? 38.367 -1.958 -29.006 1.00 77.69 89 ASP A O 1
ATOM 687 N N . ALA A 1 90 ? 38.855 0.185 -29.441 1.00 75.00 90 ALA A N 1
ATOM 688 C CA . ALA A 1 90 ? 38.380 0.685 -28.149 1.00 75.00 90 ALA A CA 1
ATOM 689 C C . ALA A 1 90 ? 36.866 0.470 -27.966 1.00 75.00 90 ALA A C 1
ATOM 691 O O . ALA A 1 90 ? 36.414 0.017 -26.912 1.00 75.00 90 ALA A O 1
ATOM 692 N N . LEU A 1 91 ? 36.079 0.732 -29.018 1.00 77.75 91 LEU A N 1
ATOM 693 C CA . LEU A 1 91 ? 34.642 0.458 -29.033 1.00 77.75 91 LEU A CA 1
ATOM 694 C C . LEU A 1 91 ? 34.355 -1.034 -28.801 1.00 77.75 91 LEU A C 1
ATOM 696 O O . LEU A 1 91 ? 33.488 -1.374 -27.995 1.00 77.75 91 LEU A O 1
ATOM 700 N N . ILE A 1 92 ? 35.104 -1.923 -29.464 1.00 83.19 92 ILE A N 1
ATOM 701 C CA . ILE A 1 92 ? 35.019 -3.374 -29.254 1.00 83.19 92 ILE A CA 1
ATOM 702 C C . ILE A 1 92 ? 35.315 -3.716 -27.791 1.00 83.19 92 ILE A C 1
ATOM 704 O O . ILE A 1 92 ? 34.502 -4.386 -27.156 1.00 83.19 92 ILE A O 1
ATOM 708 N N . GLY A 1 93 ? 36.428 -3.223 -27.240 1.00 80.31 93 GLY A N 1
ATOM 709 C CA . GLY A 1 93 ? 36.846 -3.503 -25.864 1.00 80.31 93 GLY A CA 1
ATOM 710 C C . GLY A 1 93 ? 35.823 -3.079 -24.807 1.00 80.31 93 GLY A C 1
ATOM 711 O O . GLY A 1 93 ? 35.680 -3.761 -23.794 1.00 80.31 93 GLY A O 1
ATOM 712 N N . LYS A 1 94 ? 35.068 -2.001 -25.050 1.00 78.06 94 LYS A N 1
ATOM 713 C CA . LYS A 1 94 ? 34.042 -1.526 -24.111 1.00 78.06 94 LYS A CA 1
ATOM 714 C C . LYS A 1 94 ? 32.669 -2.171 -24.291 1.00 78.06 94 LYS A C 1
ATOM 716 O O . LYS A 1 94 ? 31.958 -2.333 -23.303 1.00 78.06 94 LYS A O 1
ATOM 721 N N . ILE A 1 95 ? 32.281 -2.543 -25.512 1.00 80.38 95 ILE A N 1
ATOM 722 C CA . ILE A 1 95 ? 30.964 -3.149 -25.774 1.00 80.38 95 ILE A CA 1
ATOM 723 C C . ILE A 1 95 ? 30.975 -4.659 -25.547 1.00 80.38 95 ILE A C 1
ATOM 725 O O . ILE A 1 95 ? 29.997 -5.186 -25.021 1.00 80.38 95 ILE A O 1
ATOM 729 N N . MET A 1 96 ? 32.061 -5.359 -25.893 1.00 84.94 96 MET A N 1
ATOM 730 C CA . MET A 1 96 ? 32.135 -6.821 -25.776 1.00 84.94 96 MET A CA 1
ATOM 731 C C . MET A 1 96 ? 31.755 -7.333 -24.373 1.00 84.94 96 MET A C 1
ATOM 733 O O . MET A 1 96 ? 30.872 -8.185 -24.293 1.00 84.94 96 MET A O 1
ATOM 737 N N . PRO A 1 97 ? 32.283 -6.770 -23.262 1.00 82.00 97 PRO A N 1
ATOM 738 C CA . PRO A 1 97 ? 31.929 -7.230 -21.916 1.00 82.00 97 PRO A CA 1
ATOM 739 C C . PRO A 1 97 ? 30.452 -7.017 -21.561 1.00 82.00 97 PRO A C 1
ATOM 741 O O . PRO A 1 97 ? 29.934 -7.650 -20.645 1.00 82.00 97 PRO A O 1
ATOM 744 N N . LEU A 1 98 ? 29.761 -6.105 -22.252 1.00 74.50 98 LEU A N 1
ATOM 745 C CA . LEU A 1 98 ? 28.344 -5.820 -22.019 1.00 74.50 98 LEU A CA 1
ATOM 746 C C . LEU A 1 98 ? 27.442 -6.887 -22.648 1.00 74.50 98 LEU A C 1
ATOM 748 O O . LEU A 1 98 ? 26.348 -7.119 -22.142 1.00 74.50 98 LEU A O 1
ATOM 752 N N . PHE A 1 99 ? 27.898 -7.555 -23.711 1.00 79.81 99 PHE A N 1
ATOM 753 C CA . PHE A 1 99 ? 27.177 -8.672 -24.333 1.00 79.81 99 PHE A CA 1
ATOM 754 C C . PHE A 1 99 ? 27.236 -9.954 -23.497 1.00 79.81 99 PHE A C 1
ATOM 756 O O . PHE A 1 99 ? 26.363 -10.810 -23.639 1.00 79.81 99 PHE A O 1
ATOM 763 N N . ASP A 1 100 ? 28.228 -10.057 -22.612 1.00 72.56 100 ASP A N 1
ATOM 764 C CA . ASP A 1 100 ? 28.469 -11.221 -21.757 1.00 72.56 100 ASP A CA 1
ATOM 765 C C . ASP A 1 100 ? 27.838 -11.085 -20.355 1.00 72.56 100 ASP A C 1
ATOM 767 O O . ASP A 1 100 ? 28.032 -11.946 -19.500 1.00 72.56 100 ASP A O 1
ATOM 771 N N . ARG A 1 101 ? 27.068 -10.018 -20.093 1.00 70.25 101 ARG A N 1
ATOM 772 C CA . ARG A 1 101 ? 26.365 -9.827 -18.812 1.00 70.25 101 ARG A CA 1
ATOM 773 C C . ARG A 1 101 ? 25.181 -10.789 -18.663 1.00 70.25 101 ARG A C 1
ATOM 775 O O . ARG A 1 101 ? 24.399 -10.966 -19.593 1.00 70.25 101 ARG A O 1
ATOM 782 N N . GLU A 1 102 ? 24.995 -11.315 -17.452 1.00 59.19 102 GLU A N 1
ATOM 783 C CA . GLU A 1 102 ? 23.901 -12.241 -17.096 1.00 59.19 102 GLU A CA 1
ATOM 784 C C . GLU A 1 102 ? 22.599 -11.547 -16.641 1.00 59.19 102 GLU A C 1
ATOM 786 O O . GLU A 1 102 ? 21.706 -12.190 -16.095 1.00 59.19 102 GLU A O 1
ATOM 791 N N . ASP A 1 103 ? 22.453 -10.239 -16.865 1.00 67.44 103 ASP A N 1
ATOM 792 C CA . ASP A 1 103 ? 21.217 -9.520 -16.538 1.00 67.44 103 ASP A CA 1
ATOM 793 C C . ASP A 1 103 ? 20.072 -9.964 -17.481 1.00 67.44 103 ASP A C 1
ATOM 795 O O . ASP A 1 103 ? 20.199 -9.795 -18.699 1.00 67.44 103 ASP A O 1
ATOM 799 N N . PRO A 1 104 ? 18.945 -10.502 -16.966 1.00 65.69 104 PRO A N 1
ATOM 800 C CA . PRO A 1 104 ? 17.855 -11.018 -17.799 1.00 65.69 104 PRO A CA 1
ATOM 801 C C . PRO A 1 104 ? 17.196 -9.977 -18.718 1.00 65.69 104 PRO A C 1
ATOM 803 O O . PRO A 1 104 ? 16.781 -10.312 -19.830 1.00 65.69 104 PRO A O 1
ATOM 806 N N . MET A 1 105 ? 17.103 -8.717 -18.284 1.00 58.41 105 MET A N 1
ATOM 807 C CA . MET A 1 105 ? 16.503 -7.632 -19.066 1.00 58.41 105 MET A CA 1
ATOM 808 C C . MET A 1 105 ? 17.437 -7.214 -20.206 1.00 58.41 105 MET A C 1
ATOM 810 O O . MET A 1 105 ? 17.018 -7.097 -21.362 1.00 58.41 105 MET A O 1
ATOM 814 N N . ILE A 1 106 ? 18.729 -7.052 -19.902 1.00 68.56 106 ILE A N 1
ATOM 815 C CA . ILE A 1 106 ? 19.764 -6.774 -20.909 1.00 68.56 106 ILE A CA 1
ATOM 816 C C . ILE A 1 106 ? 19.839 -7.932 -21.903 1.00 68.56 106 ILE A C 1
ATOM 818 O O . ILE A 1 106 ? 19.868 -7.705 -23.115 1.00 68.56 106 ILE A O 1
ATOM 822 N N . ARG A 1 107 ? 19.800 -9.171 -21.405 1.00 76.12 107 ARG A N 1
ATOM 823 C CA . ARG A 1 107 ? 19.815 -10.385 -22.218 1.00 76.12 107 ARG A CA 1
ATOM 824 C C . ARG A 1 107 ? 18.672 -10.393 -23.224 1.00 76.12 107 ARG A C 1
ATOM 826 O O . ARG A 1 107 ? 18.913 -10.633 -24.406 1.00 76.12 107 ARG A O 1
ATOM 833 N N . ARG A 1 108 ? 17.451 -10.073 -22.791 1.00 74.19 108 ARG A N 1
ATOM 834 C CA . ARG A 1 108 ? 16.286 -10.055 -23.679 1.00 74.19 108 ARG A CA 1
ATOM 835 C C . ARG A 1 108 ? 16.369 -8.964 -24.747 1.00 74.19 108 ARG A C 1
ATOM 837 O O . ARG A 1 108 ? 16.081 -9.226 -25.913 1.00 74.19 108 ARG A O 1
ATOM 844 N N . ASN A 1 109 ? 16.818 -7.763 -24.384 1.00 77.62 109 ASN A N 1
ATOM 845 C CA . ASN A 1 109 ? 17.041 -6.691 -25.358 1.00 77.62 109 ASN A CA 1
ATOM 846 C C . ASN A 1 109 ? 18.114 -7.077 -26.390 1.00 77.62 109 ASN A C 1
ATOM 848 O O . ASN A 1 109 ? 17.931 -6.834 -27.584 1.00 77.62 109 ASN A O 1
ATOM 852 N N . LEU A 1 110 ? 19.197 -7.734 -25.958 1.00 83.81 110 LEU A N 1
ATOM 853 C CA . LEU A 1 110 ? 20.235 -8.251 -26.852 1.00 83.81 110 LEU A CA 1
ATOM 854 C C . LEU A 1 110 ? 19.703 -9.329 -27.801 1.00 83.81 110 LEU A C 1
ATOM 856 O O . LEU A 1 110 ? 20.060 -9.310 -28.973 1.00 83.81 110 LEU A O 1
ATOM 860 N N . GLU A 1 111 ? 18.826 -10.226 -27.348 1.00 85.69 111 GLU A N 1
ATOM 861 C CA . GLU A 1 111 ? 18.179 -11.228 -28.210 1.00 85.69 111 GLU A CA 1
ATOM 862 C C . GLU A 1 111 ? 17.328 -10.591 -29.318 1.00 85.69 111 GLU A C 1
ATOM 864 O O . GLU A 1 111 ? 17.364 -11.047 -30.464 1.00 85.69 111 GLU A O 1
ATOM 869 N N . ILE A 1 112 ? 16.587 -9.521 -29.003 1.00 84.50 112 ILE A N 1
ATOM 870 C CA . ILE A 1 112 ? 15.784 -8.776 -29.986 1.00 84.50 112 ILE A CA 1
ATOM 871 C C . ILE A 1 112 ? 16.700 -8.059 -30.985 1.00 84.50 112 ILE A C 1
ATOM 873 O O . ILE A 1 112 ? 16.513 -8.204 -32.193 1.00 84.50 112 ILE A O 1
ATOM 877 N N . LEU A 1 113 ? 17.729 -7.352 -30.504 1.00 87.94 113 LEU A N 1
ATOM 878 C CA . LEU A 1 113 ? 18.741 -6.708 -31.353 1.00 87.94 113 LEU A CA 1
ATOM 879 C C . LEU A 1 113 ? 19.447 -7.722 -32.259 1.00 87.94 113 LEU A C 1
ATOM 881 O O . LEU A 1 113 ? 19.634 -7.461 -33.447 1.00 87.94 113 LEU A O 1
ATOM 885 N N . ALA A 1 114 ? 19.815 -8.882 -31.716 1.00 88.38 114 ALA A N 1
ATOM 886 C CA . ALA A 1 114 ? 20.451 -9.974 -32.439 1.00 88.38 114 ALA A CA 1
ATOM 887 C C . ALA A 1 114 ? 19.555 -10.510 -33.549 1.00 88.38 114 ALA A C 1
ATOM 889 O O . ALA A 1 114 ? 19.998 -10.648 -34.690 1.00 88.38 114 ALA A O 1
ATOM 890 N N . TRP A 1 115 ? 18.283 -10.756 -33.235 1.00 88.25 115 TRP A N 1
ATOM 891 C CA . TRP A 1 115 ? 17.303 -11.202 -34.212 1.00 88.25 115 TRP A CA 1
ATOM 89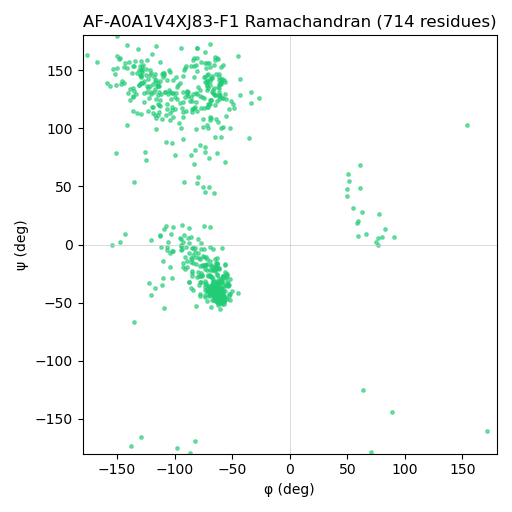2 C C . TRP A 1 115 ? 17.093 -10.155 -35.312 1.00 88.25 115 TRP A C 1
ATOM 894 O O . TRP A 1 115 ? 17.283 -10.479 -36.480 1.00 88.25 115 TRP A O 1
ATOM 904 N N . MET A 1 116 ? 16.814 -8.891 -34.973 1.00 88.88 116 MET A N 1
ATOM 905 C CA . MET A 1 116 ? 16.593 -7.833 -35.972 1.00 88.88 116 MET A CA 1
ATOM 906 C C . MET A 1 116 ? 17.828 -7.587 -36.849 1.00 88.88 116 MET A C 1
ATOM 908 O O . MET A 1 116 ? 17.699 -7.316 -38.042 1.00 88.88 116 MET A O 1
ATOM 912 N N . THR A 1 117 ? 19.028 -7.689 -36.270 1.00 90.62 117 THR A N 1
ATOM 913 C CA . THR A 1 117 ? 20.297 -7.558 -37.003 1.00 90.62 117 THR A CA 1
ATOM 914 C C . THR A 1 117 ? 20.496 -8.728 -37.968 1.00 90.62 117 THR A C 1
ATOM 916 O O . THR A 1 117 ? 20.899 -8.519 -39.113 1.00 90.62 117 THR A O 1
ATOM 919 N N . ALA A 1 118 ? 20.190 -9.955 -37.533 1.00 87.44 118 ALA A N 1
ATOM 920 C CA . ALA A 1 118 ? 20.287 -11.158 -38.359 1.00 87.44 118 ALA A CA 1
ATOM 921 C C . ALA A 1 118 ? 19.264 -11.168 -39.507 1.00 87.44 118 ALA A C 1
ATOM 923 O O . ALA A 1 118 ? 19.596 -11.591 -40.610 1.00 87.44 118 ALA A O 1
ATOM 924 N N . GLU A 1 119 ? 18.052 -10.663 -39.266 1.00 84.69 119 GLU A N 1
ATOM 925 C CA . GLU A 1 119 ? 16.993 -10.514 -40.276 1.00 84.69 119 GLU A CA 1
ATOM 926 C C . GLU A 1 119 ? 17.175 -9.269 -41.171 1.00 84.69 119 GLU A C 1
ATOM 928 O O . GLU A 1 119 ? 16.322 -8.976 -42.002 1.00 84.69 119 GLU A O 1
ATOM 933 N N . GLN A 1 120 ? 18.278 -8.523 -41.019 1.00 88.94 120 GLN A N 1
ATOM 934 C CA . GLN A 1 120 ? 18.586 -7.296 -41.778 1.00 88.94 120 GLN A CA 1
ATOM 935 C C . GLN A 1 120 ? 17.549 -6.167 -41.622 1.00 88.94 120 GLN A C 1
ATOM 937 O O . GLN A 1 120 ? 17.505 -5.238 -42.428 1.00 88.94 120 GLN A O 1
ATOM 942 N N . ILE A 1 121 ? 16.754 -6.213 -40.553 1.00 90.69 121 ILE A N 1
ATOM 943 C CA . ILE A 1 121 ? 15.775 -5.183 -40.188 1.00 90.69 121 ILE A CA 1
ATOM 944 C C . ILE A 1 121 ? 16.484 -4.000 -39.522 1.00 90.69 121 ILE A C 1
ATOM 946 O O . ILE A 1 121 ? 16.084 -2.856 -39.709 1.00 90.69 121 ILE A O 1
ATOM 950 N N . LEU A 1 122 ? 17.538 -4.262 -38.744 1.00 93.69 122 LEU A N 1
ATOM 951 C CA . LEU A 1 122 ? 18.235 -3.261 -37.940 1.00 93.69 122 LEU A CA 1
ATOM 952 C C . LEU A 1 122 ? 19.623 -2.923 -38.494 1.00 93.69 122 LEU A C 1
ATOM 954 O O . LEU A 1 122 ? 20.453 -3.803 -38.726 1.00 93.69 122 LEU A O 1
ATOM 958 N N . GLN A 1 123 ? 19.904 -1.626 -38.611 1.00 94.38 123 GLN A N 1
ATOM 959 C CA . GLN A 1 123 ? 21.239 -1.081 -38.849 1.00 94.38 123 GLN A CA 1
ATOM 960 C C . GLN A 1 123 ? 21.687 -0.264 -37.641 1.00 94.38 123 GLN A C 1
ATOM 962 O O . GLN A 1 123 ? 20.970 0.632 -37.207 1.00 94.38 123 GLN A O 1
ATOM 967 N N . ILE A 1 124 ? 22.886 -0.542 -37.131 1.00 91.81 124 ILE A N 1
ATOM 968 C CA . ILE A 1 124 ? 23.433 0.125 -35.945 1.00 91.81 124 ILE A CA 1
ATOM 969 C C . ILE A 1 124 ? 24.653 0.962 -36.340 1.00 91.81 124 ILE A C 1
ATOM 971 O O . ILE A 1 124 ? 25.568 0.465 -37.010 1.00 91.81 124 ILE A O 1
ATOM 975 N N . ARG A 1 125 ? 24.679 2.221 -35.896 1.00 91.25 125 ARG A N 1
ATOM 976 C CA . ARG A 1 125 ?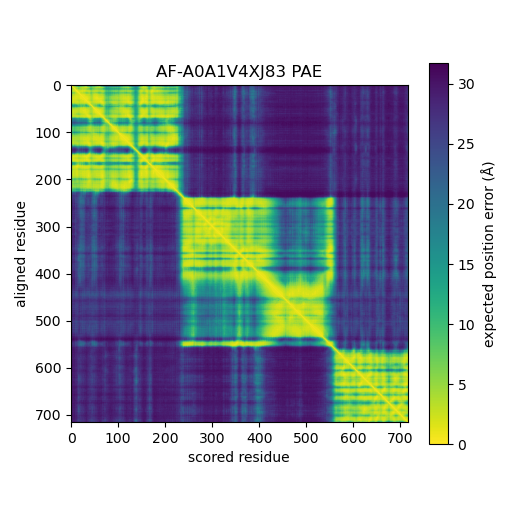 25.855 3.097 -35.928 1.00 91.25 125 ARG A CA 1
ATOM 977 C C . ARG A 1 125 ? 26.116 3.681 -34.540 1.00 91.25 125 ARG A C 1
ATOM 979 O O . ARG A 1 125 ? 25.189 4.073 -33.836 1.00 91.25 125 ARG A O 1
ATOM 986 N N . PHE A 1 126 ? 27.386 3.746 -34.169 1.00 87.44 126 PHE A N 1
ATOM 987 C CA . PHE A 1 126 ? 27.863 4.350 -32.934 1.00 87.44 126 PHE A CA 1
ATOM 988 C C . PHE A 1 126 ? 28.320 5.771 -33.186 1.00 87.44 126 PHE A C 1
ATOM 990 O O . PHE A 1 126 ? 29.006 6.042 -34.173 1.00 87.44 126 PHE A O 1
ATOM 997 N N . LEU A 1 127 ? 27.956 6.658 -32.273 1.00 84.06 127 LEU A N 1
ATOM 998 C CA . LEU A 1 127 ? 28.317 8.057 -32.319 1.00 84.06 127 LEU A CA 1
ATOM 999 C C . LEU A 1 127 ? 29.275 8.376 -31.171 1.00 84.06 127 LEU A C 1
ATOM 1001 O O . LEU A 1 127 ? 28.940 8.199 -29.999 1.00 84.06 127 LEU A O 1
ATOM 1005 N N . LEU A 1 128 ? 30.477 8.825 -31.523 1.00 79.25 128 LEU A N 1
ATOM 1006 C CA . LEU A 1 128 ? 31.575 9.063 -30.590 1.00 79.25 128 LEU A CA 1
ATOM 1007 C C . LEU A 1 128 ? 32.022 10.530 -30.671 1.00 79.25 128 LEU A C 1
ATOM 1009 O O . LEU A 1 128 ? 32.143 11.057 -31.781 1.00 79.25 128 LEU A O 1
ATOM 1013 N N . PRO A 1 129 ? 32.265 11.213 -29.542 1.00 74.62 129 PRO A N 1
ATOM 1014 C CA . PRO A 1 129 ? 32.704 12.604 -29.567 1.00 74.62 129 PRO A CA 1
ATOM 1015 C C . PRO A 1 129 ? 34.159 12.702 -30.052 1.00 74.62 129 PRO A C 1
ATOM 1017 O O . PRO A 1 129 ? 35.015 11.931 -29.625 1.00 74.62 129 PRO A O 1
ATOM 1020 N N . ARG A 1 130 ? 34.471 13.668 -30.929 1.00 70.56 130 ARG A N 1
ATOM 1021 C CA . ARG A 1 130 ? 35.848 13.891 -31.433 1.00 70.56 130 ARG A CA 1
ATOM 1022 C C . ARG A 1 130 ? 36.747 14.689 -30.487 1.00 70.56 130 ARG A C 1
ATOM 1024 O O . ARG A 1 130 ? 37.946 14.802 -30.725 1.00 70.56 130 ARG A O 1
ATOM 1031 N N . LYS A 1 131 ? 36.178 15.285 -29.443 1.00 63.56 131 LYS A N 1
ATOM 1032 C CA . LYS A 1 131 ? 36.887 16.027 -28.393 1.00 63.56 131 LYS A CA 1
ATOM 1033 C C . LYS A 1 131 ? 36.424 15.497 -27.043 1.00 63.56 131 LYS A C 1
ATOM 1035 O O . LYS A 1 131 ? 35.270 15.086 -26.933 1.00 63.56 131 LYS A O 1
ATOM 1040 N N . SER A 1 132 ? 37.294 15.541 -26.025 1.00 54.66 132 SER A N 1
ATOM 1041 C CA . SER A 1 132 ? 36.845 15.369 -24.638 1.00 54.66 132 SER A CA 1
ATOM 1042 C C . SER A 1 132 ? 35.758 16.415 -24.403 1.00 54.66 132 SER A C 1
ATOM 1044 O O . SER A 1 132 ? 36.011 17.623 -24.428 1.00 54.66 132 SER A O 1
ATOM 1046 N N . MET A 1 133 ? 34.522 15.954 -24.254 1.00 52.38 133 MET A N 1
ATOM 1047 C CA . MET A 1 133 ? 33.522 16.767 -23.602 1.00 52.38 133 MET A CA 1
ATOM 1048 C C . MET A 1 133 ? 33.760 16.577 -22.117 1.00 52.38 133 MET A C 1
ATOM 1050 O O . MET A 1 133 ? 33.712 15.447 -21.633 1.00 52.38 133 MET A O 1
ATOM 1054 N N . LYS A 1 134 ? 33.995 17.679 -21.393 1.00 41.56 134 LYS A N 1
ATOM 1055 C CA . LYS A 1 134 ? 33.860 17.700 -19.935 1.00 41.56 134 LYS A CA 1
ATOM 1056 C C . LYS A 1 134 ? 32.399 17.412 -19.603 1.00 41.56 134 LYS A C 1
ATOM 1058 O O . LYS A 1 134 ? 31.618 18.319 -19.326 1.00 41.56 134 LYS A O 1
ATOM 1063 N N . ILE A 1 135 ? 32.016 16.145 -19.670 1.00 43.22 135 ILE A N 1
ATOM 1064 C CA . ILE A 1 135 ? 30.828 15.652 -19.003 1.00 43.22 135 ILE A CA 1
ATOM 1065 C C . ILE A 1 135 ? 31.172 15.853 -17.537 1.00 43.22 135 ILE A C 1
ATOM 1067 O O . ILE A 1 135 ? 32.095 15.221 -17.024 1.00 43.22 135 ILE A O 1
ATOM 1071 N N . SER A 1 136 ? 30.531 16.839 -16.905 1.00 33.19 136 SER A N 1
ATOM 1072 C CA . SER A 1 136 ? 30.678 17.051 -15.473 1.00 33.19 136 SER A CA 1
ATOM 1073 C C . SER A 1 136 ? 30.477 15.694 -14.815 1.00 33.19 136 SER A C 1
ATOM 1075 O O . SER A 1 136 ? 29.424 15.080 -14.969 1.00 33.19 136 SER A O 1
ATOM 1077 N N . SER A 1 137 ? 31.515 15.208 -14.144 1.00 30.72 137 SER A N 1
ATOM 1078 C CA . SER A 1 137 ? 31.493 14.000 -13.336 1.00 30.72 137 SER A CA 1
ATOM 1079 C C . SER A 1 137 ? 30.654 14.236 -12.073 1.00 30.72 137 SER A C 1
ATOM 1081 O O . SER A 1 137 ? 31.110 13.986 -10.958 1.00 30.72 137 SER A O 1
ATOM 1083 N N . SER A 1 138 ? 29.442 14.779 -12.219 1.00 29.22 138 SER A N 1
ATOM 1084 C CA . SER A 1 138 ? 28.396 14.557 -11.237 1.00 29.22 138 SER A CA 1
ATOM 1085 C C . SER A 1 138 ? 28.000 13.089 -11.358 1.00 29.22 138 SER A C 1
ATOM 1087 O O . SER A 1 138 ? 27.917 12.547 -12.458 1.00 29.22 138 SER A O 1
ATOM 1089 N N . LYS A 1 139 ? 27.825 12.435 -10.213 1.00 31.45 139 LYS A N 1
ATOM 1090 C CA . LYS A 1 139 ? 27.562 11.002 -10.030 1.00 31.45 139 LYS A CA 1
ATOM 1091 C C . LYS A 1 139 ? 26.196 10.534 -10.596 1.00 31.45 139 LYS A C 1
ATOM 1093 O O . LYS A 1 139 ? 25.497 9.784 -9.934 1.00 31.45 139 LYS A O 1
ATOM 1098 N N . ASP A 1 140 ? 25.820 10.957 -11.804 1.00 32.97 140 ASP A N 1
ATOM 1099 C CA . ASP A 1 140 ? 24.636 10.506 -12.547 1.00 32.97 140 ASP A CA 1
ATOM 1100 C C . ASP A 1 140 ? 25.069 9.607 -13.711 1.00 32.97 140 ASP A C 1
ATOM 1102 O O . ASP A 1 140 ? 25.285 10.047 -14.844 1.00 32.97 140 ASP A O 1
ATOM 1106 N N . SER A 1 141 ? 25.188 8.315 -13.439 1.00 33.97 141 SER A N 1
ATOM 1107 C CA . SER A 1 141 ? 25.563 7.250 -14.374 1.00 33.97 141 SER A CA 1
ATOM 1108 C C . SER A 1 141 ? 24.455 6.874 -15.381 1.00 33.97 141 SER A C 1
ATOM 1110 O O . SER A 1 141 ? 24.218 5.697 -15.642 1.00 33.97 141 SER A O 1
ATOM 1112 N N . GLY A 1 142 ? 23.788 7.861 -15.991 1.00 36.69 142 GLY A N 1
ATOM 1113 C CA . GLY A 1 142 ? 22.730 7.620 -16.987 1.00 36.69 142 GLY A CA 1
ATOM 1114 C C . GLY A 1 142 ? 22.480 8.736 -18.005 1.00 36.69 142 GLY A C 1
ATOM 1115 O O . GLY A 1 142 ? 21.610 8.582 -18.862 1.00 36.69 142 GLY A O 1
ATOM 1116 N N . ARG A 1 143 ? 23.214 9.857 -17.948 1.00 41.81 143 ARG A N 1
ATOM 1117 C CA . ARG A 1 143 ? 22.974 10.997 -18.847 1.00 41.81 143 ARG A CA 1
ATOM 1118 C C . ARG A 1 143 ? 23.370 10.639 -20.280 1.00 41.81 143 ARG A C 1
ATOM 1120 O O . ARG A 1 143 ? 24.550 10.521 -20.605 1.00 41.81 143 ARG A O 1
ATOM 1127 N N . GLY A 1 144 ? 22.364 10.450 -21.131 1.00 46.56 144 GLY A N 1
ATOM 1128 C CA . GLY A 1 144 ? 22.551 10.298 -22.564 1.00 46.56 144 GLY A CA 1
ATOM 1129 C C . GLY A 1 144 ? 23.209 11.545 -23.149 1.00 46.56 144 GLY A C 1
ATOM 1130 O O . GLY A 1 144 ? 22.864 12.669 -22.803 1.00 46.56 144 GLY A O 1
ATOM 1131 N N . ILE A 1 145 ? 24.159 11.340 -24.054 1.00 54.31 145 ILE A N 1
ATOM 1132 C CA . ILE A 1 145 ? 24.895 12.415 -24.732 1.00 54.31 145 ILE A CA 1
ATOM 1133 C C . ILE A 1 145 ? 23.960 13.273 -25.625 1.00 54.31 145 ILE A C 1
ATOM 1135 O O . ILE A 1 145 ? 24.278 14.414 -25.952 1.00 54.31 145 ILE A O 1
ATOM 1139 N N . PHE A 1 146 ? 22.776 12.741 -25.961 1.00 62.59 146 PHE A N 1
ATOM 1140 C CA . PHE A 1 146 ? 21.745 13.355 -26.802 1.00 62.59 146 PHE A CA 1
ATOM 1141 C C . PHE A 1 146 ? 20.347 13.157 -26.209 1.00 62.59 146 PHE A C 1
ATOM 1143 O O . PHE A 1 146 ? 20.119 12.137 -25.548 1.00 62.59 146 PHE A O 1
ATOM 1150 N N . PRO A 1 147 ? 19.387 14.059 -26.501 1.00 63.53 147 PRO A N 1
ATOM 1151 C CA . PRO A 1 147 ? 17.974 13.772 -26.282 1.00 63.53 147 PRO A CA 1
ATOM 1152 C C . PRO A 1 147 ? 17.544 12.547 -27.101 1.00 63.53 147 PRO A C 1
ATOM 1154 O O . PRO A 1 147 ? 17.913 12.405 -28.269 1.00 63.53 147 PRO A O 1
ATOM 1157 N N . VAL A 1 148 ? 16.743 11.672 -26.490 1.00 79.12 148 VAL A N 1
ATOM 1158 C CA . VAL A 1 148 ? 16.154 10.514 -27.176 1.00 79.12 148 VAL A CA 1
ATOM 1159 C C . VAL A 1 148 ? 15.193 11.020 -28.246 1.00 79.12 148 VAL A C 1
ATOM 1161 O O . VAL A 1 148 ? 14.236 11.727 -27.928 1.00 79.12 148 VAL A O 1
ATOM 1164 N N . THR A 1 149 ? 15.451 10.673 -29.504 1.00 87.94 149 THR A N 1
ATOM 1165 C CA . THR A 1 149 ? 14.595 11.051 -30.634 1.00 87.94 149 THR A CA 1
ATOM 1166 C C . THR A 1 149 ? 14.258 9.844 -31.497 1.00 87.94 149 THR A C 1
ATOM 1168 O O . THR A 1 149 ? 15.068 8.932 -31.677 1.00 87.94 149 THR A O 1
ATOM 1171 N N . GLY A 1 150 ? 13.046 9.843 -32.045 1.00 92.06 150 GLY A N 1
ATOM 1172 C CA . GLY A 1 150 ? 12.554 8.793 -32.927 1.00 92.06 150 GLY A CA 1
ATOM 1173 C C . GLY A 1 150 ? 11.735 9.375 -34.070 1.00 92.06 150 GLY A C 1
ATOM 1174 O O . GLY A 1 150 ? 10.837 10.168 -33.820 1.00 92.06 150 GLY A O 1
ATOM 1175 N N . VAL A 1 151 ? 12.007 8.985 -35.313 1.00 96.19 151 VAL A N 1
ATOM 1176 C CA . VAL A 1 151 ? 11.207 9.366 -36.486 1.00 96.19 151 VAL A CA 1
ATOM 1177 C C . VAL A 1 151 ? 10.650 8.113 -37.146 1.00 96.19 151 VAL A C 1
ATOM 1179 O O . VAL A 1 151 ? 11.393 7.256 -37.623 1.00 96.19 151 VAL A O 1
ATOM 1182 N N . PHE A 1 152 ? 9.328 8.016 -37.184 1.00 96.69 152 PHE A N 1
ATOM 1183 C CA . PHE A 1 152 ? 8.581 6.911 -37.770 1.00 96.69 152 PHE A CA 1
ATOM 1184 C C . PHE A 1 152 ? 8.004 7.371 -39.108 1.00 96.69 152 PHE A C 1
ATOM 1186 O O . PHE A 1 152 ? 7.440 8.458 -39.181 1.00 96.69 152 PHE A O 1
ATOM 1193 N N . THR A 1 153 ? 8.146 6.567 -40.162 1.00 96.44 153 THR A N 1
ATOM 1194 C CA . THR A 1 153 ? 7.573 6.824 -41.498 1.00 96.44 153 THR A CA 1
ATOM 1195 C C . THR A 1 153 ? 6.676 5.659 -41.898 1.00 96.44 153 THR A C 1
ATOM 1197 O O . THR A 1 153 ? 7.139 4.517 -41.856 1.00 96.44 153 THR A O 1
ATOM 1200 N N . ASP A 1 154 ? 5.424 5.921 -42.262 1.00 94.62 154 ASP A N 1
ATOM 1201 C CA . ASP A 1 154 ? 4.474 4.908 -42.740 1.00 94.62 154 ASP A CA 1
ATOM 1202 C C . ASP A 1 154 ? 4.577 4.653 -44.253 1.00 94.62 154 ASP A C 1
ATOM 1204 O O . ASP A 1 154 ? 5.419 5.224 -44.952 1.00 94.62 154 ASP A O 1
ATOM 1208 N N . GLY A 1 155 ? 3.731 3.748 -44.752 1.00 90.50 155 GLY A N 1
ATOM 1209 C CA . GLY A 1 155 ? 3.657 3.397 -46.171 1.00 90.50 155 GLY A CA 1
ATOM 1210 C C . GLY A 1 155 ? 3.165 4.520 -47.093 1.00 90.50 155 GLY A C 1
ATOM 1211 O O . GLY A 1 155 ? 3.454 4.470 -48.287 1.00 90.50 155 GLY A O 1
ATOM 1212 N N . ASP A 1 156 ? 2.489 5.539 -46.555 1.00 90.06 156 ASP A N 1
ATOM 1213 C CA . ASP A 1 156 ? 2.001 6.704 -47.307 1.00 90.06 156 ASP A CA 1
ATOM 1214 C C . ASP A 1 156 ? 3.040 7.842 -47.352 1.00 90.06 156 ASP A C 1
ATOM 1216 O O . ASP A 1 156 ? 2.814 8.886 -47.966 1.00 90.06 156 ASP A O 1
ATOM 1220 N N . GLY A 1 157 ? 4.189 7.659 -46.693 1.00 91.50 157 GLY A N 1
ATOM 1221 C CA . GLY A 1 157 ? 5.232 8.673 -46.557 1.00 91.50 157 GLY A CA 1
ATOM 1222 C C . GLY A 1 157 ? 4.947 9.708 -45.468 1.00 91.50 157 GLY A C 1
ATOM 1223 O O . GLY A 1 157 ? 5.714 10.665 -45.324 1.00 91.50 157 GLY A O 1
ATOM 1224 N N . LEU A 1 158 ? 3.888 9.525 -44.677 1.00 95.12 158 LEU A N 1
ATOM 1225 C CA . LEU A 1 158 ? 3.620 10.357 -43.518 1.00 95.12 158 LEU A CA 1
ATOM 1226 C C . LEU A 1 158 ? 4.589 9.998 -42.398 1.00 95.12 158 LEU A C 1
ATOM 1228 O O . LEU A 1 158 ? 4.968 8.843 -42.191 1.00 95.12 158 LEU A O 1
ATOM 1232 N N . LYS A 1 159 ? 4.985 11.023 -41.654 1.00 96.44 159 LYS A N 1
ATOM 1233 C CA . LYS A 1 159 ? 5.927 10.908 -40.548 1.00 96.44 159 LYS A CA 1
ATOM 1234 C C . LYS A 1 159 ? 5.343 11.390 -39.234 1.00 96.44 159 LYS A C 1
ATOM 1236 O O . LYS A 1 159 ? 4.605 12.379 -39.199 1.00 96.44 159 LYS A O 1
ATOM 1241 N N . VAL A 1 160 ? 5.764 10.717 -38.172 1.00 96.12 160 VAL A N 1
ATOM 1242 C CA . VAL A 1 160 ? 5.581 11.120 -36.778 1.00 96.12 160 VAL A CA 1
ATOM 1243 C C . VAL A 1 160 ? 6.955 11.120 -36.120 1.00 96.12 160 VAL A C 1
ATOM 1245 O O . VAL A 1 160 ? 7.701 10.151 -36.254 1.00 96.12 160 VAL A O 1
ATOM 1248 N N . ALA A 1 161 ? 7.309 12.202 -35.435 1.00 94.25 161 ALA A N 1
ATOM 1249 C CA . ALA A 1 161 ? 8.564 12.322 -34.706 1.00 94.25 161 ALA A CA 1
ATOM 1250 C C . ALA A 1 161 ? 8.312 12.474 -33.210 1.00 94.25 161 ALA A C 1
ATOM 1252 O O . ALA A 1 161 ? 7.397 13.178 -32.801 1.00 94.25 161 ALA A O 1
ATOM 1253 N N . GLN A 1 162 ? 9.158 11.836 -32.414 1.00 92.62 162 GLN A N 1
ATOM 1254 C CA . GLN A 1 162 ? 9.218 11.926 -30.967 1.00 92.62 162 GLN A CA 1
ATOM 1255 C C . GLN A 1 162 ? 10.537 12.585 -30.561 1.00 92.62 162 GLN A C 1
ATOM 1257 O O . GLN A 1 162 ? 11.594 12.254 -31.100 1.00 92.62 162 GLN A O 1
ATOM 1262 N N . GLN A 1 163 ? 10.472 13.502 -29.596 1.00 87.00 163 GLN A N 1
ATOM 1263 C CA . GLN A 1 163 ? 11.646 14.105 -28.968 1.00 87.00 163 GLN A CA 1
ATOM 1264 C C . GLN A 1 163 ? 11.463 14.170 -27.451 1.00 87.00 163 GLN A C 1
ATOM 1266 O O . GLN A 1 163 ? 10.575 14.864 -26.950 1.00 87.00 163 GLN A O 1
ATOM 1271 N N . GLY A 1 164 ? 12.300 13.423 -26.733 1.00 77.38 164 GLY A N 1
ATOM 1272 C CA . GLY A 1 164 ? 12.323 13.362 -25.276 1.00 77.38 164 GLY A CA 1
ATOM 1273 C C . GLY A 1 164 ? 13.143 14.481 -24.647 1.00 77.38 164 GLY A C 1
ATOM 1274 O O . GLY A 1 164 ? 14.033 15.060 -25.280 1.00 77.38 164 GLY A O 1
ATOM 1275 N N . TRP A 1 165 ? 12.865 14.770 -23.377 1.00 60.41 165 TRP A N 1
ATOM 1276 C CA . TRP A 1 165 ? 13.681 15.706 -22.612 1.00 60.41 165 TRP A CA 1
ATOM 1277 C C . TRP A 1 165 ? 15.047 15.078 -22.288 1.00 60.41 165 TRP A C 1
ATOM 1279 O O . TRP A 1 165 ? 15.097 13.908 -21.909 1.00 60.41 165 TRP A O 1
ATOM 1289 N N . PRO A 1 166 ? 16.160 15.838 -22.359 1.00 44.19 166 PRO A N 1
ATOM 1290 C CA . PRO A 1 166 ? 17.503 15.313 -22.082 1.00 44.19 166 PRO A CA 1
ATOM 1291 C C . PRO A 1 166 ? 17.672 14.615 -20.719 1.00 44.19 166 PRO A C 1
ATOM 1293 O O . PRO A 1 166 ? 18.541 13.761 -20.586 1.00 44.19 166 PRO A O 1
ATOM 1296 N N . ASN A 1 167 ? 16.840 14.959 -19.726 1.00 49.41 167 ASN A N 1
ATOM 1297 C CA . ASN A 1 167 ? 16.895 14.426 -18.358 1.00 49.41 167 ASN A CA 1
ATOM 1298 C C . ASN A 1 167 ? 15.600 13.710 -17.915 1.00 49.41 167 ASN A C 1
ATOM 1300 O O . ASN A 1 167 ? 15.498 13.327 -16.755 1.00 49.41 167 ASN A O 1
ATOM 1304 N N . ASP A 1 168 ? 14.607 13.571 -18.800 1.00 56.88 168 ASP A N 1
ATOM 1305 C CA . ASP A 1 168 ? 13.314 12.936 -18.496 1.00 56.88 168 ASP A CA 1
ATOM 1306 C C . ASP A 1 168 ? 12.745 12.293 -19.778 1.00 56.88 168 ASP A C 1
ATOM 1308 O O . ASP A 1 168 ? 11.911 12.892 -20.464 1.00 56.88 168 ASP A O 1
ATOM 1312 N N . PRO A 1 169 ? 13.242 11.105 -20.172 1.00 55.53 169 PRO A N 1
ATOM 1313 C CA . PRO A 1 169 ? 12.853 10.459 -21.425 1.00 55.53 169 PRO A CA 1
ATOM 1314 C C . PRO A 1 169 ? 11.399 9.961 -21.425 1.00 55.53 169 PRO A C 1
ATOM 1316 O O . PRO A 1 169 ? 10.868 9.656 -22.493 1.00 55.53 169 PRO A O 1
ATOM 1319 N N . GLU A 1 170 ? 10.746 9.893 -20.259 1.00 61.06 170 GLU A N 1
ATOM 1320 C CA . GLU A 1 170 ? 9.323 9.550 -20.135 1.00 61.06 170 GLU A CA 1
ATOM 1321 C C . GLU A 1 170 ? 8.410 10.718 -20.524 1.00 61.06 170 GLU A C 1
ATOM 1323 O O . GLU A 1 170 ? 7.240 10.508 -20.846 1.00 61.06 170 GLU A O 1
ATOM 1328 N N . ARG A 1 171 ? 8.949 11.943 -20.561 1.00 74.00 171 ARG A N 1
ATOM 1329 C CA . ARG A 1 171 ? 8.294 13.107 -21.156 1.00 74.00 171 ARG A CA 1
ATOM 1330 C C . ARG A 1 171 ? 8.814 13.329 -22.562 1.00 74.00 171 ARG A C 1
ATOM 1332 O O . ARG A 1 171 ? 10.013 13.510 -22.780 1.00 74.00 171 ARG A O 1
ATOM 1339 N N . PHE A 1 172 ? 7.911 13.393 -23.529 1.00 85.56 172 PHE A N 1
ATOM 1340 C CA . PHE A 1 172 ? 8.283 13.730 -24.896 1.00 85.56 172 PHE A CA 1
ATOM 1341 C C . PHE A 1 172 ? 7.171 14.443 -25.647 1.00 85.56 172 PHE A C 1
ATOM 1343 O O . PHE A 1 172 ? 5.982 14.242 -25.394 1.00 85.56 172 PHE A O 1
ATOM 1350 N N . PHE A 1 173 ? 7.588 15.268 -26.601 1.00 90.62 173 PHE A N 1
ATOM 1351 C CA . PHE A 1 173 ? 6.694 15.864 -27.581 1.00 90.62 173 PHE A CA 1
ATOM 1352 C C . PHE A 1 173 ? 6.620 14.994 -28.823 1.00 90.62 173 PHE A C 1
ATOM 1354 O O . PHE A 1 173 ? 7.582 14.302 -29.177 1.00 90.62 173 PHE A O 1
ATOM 1361 N N . VAL A 1 174 ? 5.467 15.056 -29.477 1.00 93.88 174 VAL A N 1
ATOM 1362 C CA . VAL A 1 174 ? 5.198 14.379 -30.735 1.00 93.88 174 VAL A CA 1
ATOM 1363 C C . VAL A 1 174 ? 4.842 15.413 -31.786 1.00 93.88 174 VAL A C 1
ATOM 1365 O O . VAL A 1 174 ? 3.972 16.257 -31.585 1.00 93.88 174 VAL A O 1
ATOM 1368 N N . PHE A 1 175 ? 5.508 15.312 -32.926 1.00 95.31 175 PHE A N 1
ATOM 1369 C CA . PHE A 1 175 ? 5.320 16.183 -34.073 1.00 95.31 175 PHE A CA 1
ATOM 1370 C C . PHE A 1 175 ? 4.826 15.347 -35.246 1.00 95.31 175 PHE A C 1
ATOM 1372 O O . PHE A 1 175 ? 5.369 14.272 -35.507 1.00 95.31 175 PHE A O 1
ATOM 1379 N N . GLN A 1 176 ? 3.804 15.821 -35.953 1.00 94.62 176 GLN A N 1
ATOM 1380 C CA . GLN A 1 176 ? 3.226 15.117 -37.093 1.00 94.62 176 GLN A CA 1
ATOM 1381 C C . GLN A 1 176 ? 3.573 15.876 -38.377 1.00 94.62 176 GLN A C 1
ATOM 1383 O O . GLN A 1 176 ? 3.663 17.099 -38.408 1.00 94.62 176 GLN A O 1
ATOM 1388 N N . SER A 1 177 ? 3.806 15.150 -39.466 1.00 94.75 177 SER A N 1
ATOM 1389 C CA . SER A 1 177 ? 4.175 15.761 -40.758 1.00 94.75 177 SER A CA 1
ATOM 1390 C C . SER A 1 177 ? 3.021 16.474 -41.471 1.00 94.75 177 SER A C 1
ATOM 1392 O O . SER A 1 177 ? 3.250 17.161 -42.462 1.00 94.75 177 SER A O 1
ATOM 1394 N N . TRP A 1 178 ? 1.785 16.304 -40.997 1.00 92.12 178 TRP A N 1
ATOM 1395 C CA . TRP A 1 178 ? 0.576 16.837 -41.631 1.00 92.12 178 TRP A CA 1
ATOM 1396 C C . TRP A 1 178 ? -0.124 17.934 -40.823 1.00 92.12 178 TRP A C 1
ATOM 1398 O O . TRP A 1 178 ? -1.236 18.327 -41.182 1.00 92.12 178 TRP A O 1
ATOM 1408 N N . ASP A 1 179 ? 0.491 18.408 -39.741 1.00 90.44 179 ASP A N 1
ATOM 1409 C CA . ASP A 1 179 ? -0.026 19.486 -38.902 1.00 90.44 179 ASP A CA 1
ATOM 1410 C C . ASP A 1 179 ? 1.034 20.580 -38.668 1.00 90.44 179 ASP A C 1
ATOM 1412 O O . ASP A 1 179 ? 2.050 20.660 -39.363 1.00 90.44 179 ASP A O 1
ATOM 1416 N N . ALA A 1 180 ? 0.792 21.453 -37.687 1.00 89.88 180 ALA A N 1
ATOM 1417 C CA . ALA A 1 180 ? 1.711 22.529 -37.319 1.00 89.88 180 ALA A CA 1
ATOM 1418 C C . ALA A 1 180 ? 3.082 22.037 -36.796 1.00 89.88 180 ALA A C 1
ATOM 1420 O O . ALA A 1 180 ? 4.009 22.835 -36.665 1.00 89.88 180 ALA A O 1
ATOM 1421 N N . GLY A 1 181 ? 3.234 20.741 -36.506 1.00 91.94 181 GLY A N 1
ATOM 1422 C CA . GLY A 1 181 ? 4.473 20.104 -36.073 1.00 91.94 181 GLY A CA 1
ATOM 1423 C C . GLY A 1 181 ? 5.480 19.835 -37.196 1.00 91.94 181 GLY A C 1
ATOM 1424 O O . GLY A 1 181 ? 6.644 19.558 -36.896 1.00 91.94 181 GLY A O 1
ATOM 1425 N N . ALA A 1 182 ? 5.089 19.948 -38.470 1.00 94.00 182 ALA A N 1
ATOM 1426 C CA . ALA A 1 182 ? 5.935 19.572 -39.606 1.00 94.00 182 ALA A CA 1
ATOM 1427 C C . ALA A 1 182 ? 7.343 20.223 -39.611 1.00 94.00 182 ALA A C 1
ATOM 1429 O O . ALA A 1 182 ? 8.318 19.487 -39.785 1.00 94.00 182 ALA A O 1
ATOM 1430 N N . PRO A 1 183 ? 7.523 21.533 -39.324 1.00 94.94 183 PRO A N 1
ATOM 1431 C CA . PRO A 1 183 ? 8.858 22.144 -39.295 1.00 94.94 183 PRO A CA 1
ATOM 1432 C C . PRO A 1 183 ? 9.782 21.571 -38.208 1.00 94.94 183 PRO A C 1
ATOM 1434 O O . PRO A 1 183 ? 10.991 21.441 -38.418 1.00 94.94 183 PRO A O 1
ATOM 1437 N N . TYR A 1 184 ? 9.225 21.203 -37.048 1.00 93.62 184 TYR A N 1
ATOM 1438 C CA . TYR A 1 184 ? 9.973 20.576 -35.953 1.00 93.62 184 TYR A CA 1
ATOM 1439 C C . TYR A 1 184 ? 10.391 19.155 -36.326 1.00 93.62 184 TYR A C 1
ATOM 1441 O O . TYR A 1 184 ? 11.546 18.775 -36.133 1.00 93.62 184 TYR A O 1
ATOM 1449 N N . LEU A 1 185 ? 9.477 18.393 -36.933 1.00 95.69 185 LEU A N 1
ATOM 1450 C CA . LEU A 1 185 ? 9.767 17.062 -37.457 1.00 95.69 185 LEU A CA 1
ATOM 1451 C C . LEU A 1 185 ? 10.895 17.102 -38.494 1.00 95.69 185 LEU A C 1
ATOM 1453 O O . LEU A 1 185 ? 11.820 16.292 -38.432 1.00 95.69 185 LEU A O 1
ATOM 1457 N N . GLU A 1 186 ? 10.857 18.054 -39.426 1.00 94.50 186 GLU A N 1
ATOM 1458 C CA . GLU A 1 186 ? 11.909 18.231 -40.430 1.00 94.50 186 GLU A CA 1
ATOM 1459 C C . GLU A 1 186 ? 13.260 18.590 -39.809 1.00 94.50 186 GLU A C 1
ATOM 1461 O O . GLU A 1 186 ? 14.299 18.172 -40.321 1.00 94.50 186 GLU A O 1
ATOM 1466 N N . ALA A 1 187 ? 13.278 19.371 -38.727 1.00 93.31 187 ALA A N 1
ATOM 1467 C CA . ALA A 1 187 ? 14.506 19.672 -37.997 1.00 93.31 187 ALA A CA 1
ATOM 1468 C C . ALA A 1 187 ? 15.081 18.415 -37.320 1.00 93.31 187 ALA A C 1
ATOM 1470 O O . ALA A 1 187 ? 16.279 18.156 -37.441 1.00 93.31 187 ALA A O 1
ATOM 1471 N N . ILE A 1 188 ? 14.232 17.600 -36.681 1.00 93.69 188 ILE A N 1
ATOM 1472 C CA . ILE A 1 188 ? 14.632 16.334 -36.043 1.00 93.69 188 ILE A CA 1
ATOM 1473 C C . ILE A 1 188 ? 15.177 15.351 -37.089 1.00 93.69 188 ILE A C 1
ATOM 1475 O O . ILE A 1 188 ? 16.255 14.789 -36.901 1.00 93.69 188 ILE A O 1
ATOM 1479 N N . GLN A 1 189 ? 14.479 15.181 -38.216 1.00 94.94 189 GLN A N 1
ATOM 1480 C CA . GLN A 1 189 ? 14.919 14.306 -39.306 1.00 94.94 189 GLN A CA 1
ATOM 1481 C C . GLN A 1 189 ? 16.261 14.764 -39.891 1.00 94.94 189 GLN A C 1
ATOM 1483 O O . GLN A 1 189 ? 17.164 13.943 -40.033 1.00 94.94 189 GLN A O 1
ATOM 1488 N N . ARG A 1 190 ? 16.415 16.062 -40.197 1.00 94.50 190 ARG A N 1
ATOM 1489 C CA . ARG A 1 190 ? 17.677 16.612 -40.725 1.00 94.50 190 ARG A CA 1
ATOM 1490 C C . ARG A 1 190 ? 18.837 16.389 -39.764 1.00 94.50 190 ARG A C 1
ATOM 1492 O O . ARG A 1 190 ? 19.915 16.001 -40.196 1.00 94.50 190 ARG A O 1
ATOM 1499 N N . HIS A 1 191 ? 18.611 16.598 -38.469 1.00 91.19 191 HIS A N 1
ATOM 1500 C CA . HIS A 1 191 ? 19.631 16.345 -37.458 1.00 91.19 191 HIS A CA 1
ATOM 1501 C C . HIS A 1 191 ? 20.042 14.866 -37.416 1.00 91.19 191 HIS A C 1
ATOM 1503 O O . HIS A 1 191 ? 21.234 14.559 -37.418 1.00 91.19 191 HIS A O 1
ATOM 1509 N N . PHE A 1 192 ? 19.068 13.949 -37.445 1.00 93.69 192 PHE A N 1
ATOM 1510 C CA . PHE A 1 192 ? 19.344 12.515 -37.510 1.00 93.69 192 PHE A CA 1
ATOM 1511 C C . PHE A 1 192 ? 20.150 12.143 -38.760 1.00 93.69 192 PHE A C 1
ATOM 1513 O O . PHE A 1 192 ? 21.151 11.438 -38.653 1.00 93.69 192 PHE A O 1
ATOM 1520 N N . ASP A 1 193 ? 19.738 12.617 -39.939 1.00 94.94 193 ASP A N 1
ATOM 1521 C CA . ASP A 1 193 ? 20.389 12.277 -41.207 1.00 94.94 193 ASP A CA 1
ATOM 1522 C C . ASP A 1 193 ? 21.824 12.830 -41.277 1.00 94.94 193 ASP A C 1
ATOM 1524 O O . ASP A 1 193 ? 22.736 12.081 -41.629 1.00 94.94 193 ASP A O 1
ATOM 1528 N N . ASN A 1 194 ? 22.061 14.067 -40.820 1.00 92.38 194 ASN A N 1
ATOM 1529 C CA . ASN A 1 194 ? 23.407 14.647 -40.719 1.00 92.38 194 ASN A CA 1
ATOM 1530 C C . ASN A 1 194 ? 24.342 13.795 -39.849 1.00 92.38 194 ASN A C 1
ATOM 1532 O O . ASN A 1 194 ? 25.479 13.509 -40.234 1.00 92.38 194 ASN A O 1
ATOM 1536 N N . LEU A 1 195 ? 23.873 13.367 -38.673 1.00 90.88 195 LEU A N 1
ATOM 1537 C CA . LEU A 1 195 ? 24.646 12.501 -37.785 1.00 90.88 195 LEU A CA 1
ATOM 1538 C C . LEU A 1 195 ? 24.867 11.116 -38.399 1.00 90.88 195 LEU A C 1
ATOM 1540 O O . LEU A 1 195 ? 25.970 10.565 -38.330 1.00 90.88 195 LEU A O 1
ATOM 1544 N N . TRP A 1 196 ? 23.828 10.551 -39.013 1.00 93.69 196 TRP A N 1
ATOM 1545 C CA . TRP A 1 196 ? 23.880 9.239 -39.640 1.00 93.69 196 TRP A CA 1
ATOM 1546 C C . TRP A 1 196 ? 24.915 9.207 -40.762 1.00 93.69 196 TRP A C 1
ATOM 1548 O O . TRP A 1 196 ? 25.723 8.281 -40.811 1.00 93.69 196 TRP A O 1
ATOM 1558 N N . GLU A 1 197 ? 24.931 10.217 -41.631 1.00 93.12 197 GLU A N 1
ATOM 1559 C CA . GLU A 1 197 ? 25.866 10.357 -42.755 1.00 93.12 197 GLU A CA 1
ATOM 1560 C C . GLU A 1 197 ? 27.277 10.788 -42.325 1.00 93.12 197 GLU A C 1
ATOM 1562 O O . GLU A 1 197 ? 28.218 10.685 -43.111 1.00 93.12 197 GLU A O 1
ATOM 1567 N N . GLY A 1 198 ? 27.455 11.184 -41.060 1.00 86.88 198 GLY A N 1
ATOM 1568 C CA . GLY A 1 198 ? 28.740 11.626 -40.516 1.00 86.88 198 GLY A CA 1
ATOM 1569 C C . GLY A 1 198 ? 29.112 13.056 -40.919 1.00 86.88 198 GLY A C 1
ATOM 1570 O O . GLY A 1 198 ? 30.298 13.379 -40.978 1.00 86.88 198 GLY A O 1
ATOM 1571 N N . GLY A 1 199 ? 28.113 13.895 -41.206 1.00 83.88 199 GLY A N 1
ATOM 1572 C CA . GLY A 1 199 ? 28.274 15.301 -41.580 1.00 83.88 199 GLY A CA 1
ATOM 1573 C C . GLY A 1 199 ? 28.537 16.246 -40.402 1.00 83.88 199 GLY A C 1
ATOM 1574 O O . GLY A 1 199 ? 28.916 17.392 -40.625 1.00 83.88 199 GLY A O 1
ATOM 1575 N N . GLU A 1 200 ? 28.372 15.783 -39.160 1.00 83.19 200 GLU A N 1
ATOM 1576 C CA . GLU A 1 200 ? 28.575 16.597 -37.956 1.00 83.19 200 GLU A CA 1
ATOM 1577 C C . GLU A 1 200 ? 30.062 16.651 -37.532 1.00 83.19 200 GLU A C 1
ATOM 1579 O O . GLU A 1 200 ? 30.632 15.617 -37.165 1.00 83.19 200 GLU A O 1
ATOM 1584 N N . PRO A 1 201 ? 30.720 17.832 -37.538 1.00 77.00 201 PRO A N 1
ATOM 1585 C CA . PRO A 1 201 ? 32.172 17.941 -37.355 1.00 77.00 201 PRO A CA 1
ATOM 1586 C C . PRO A 1 201 ? 32.703 17.469 -36.000 1.00 77.00 201 PRO A C 1
ATOM 1588 O O . PRO A 1 201 ? 33.821 16.957 -35.929 1.00 77.00 201 PRO A O 1
ATOM 1591 N N . ASP A 1 202 ? 31.927 17.642 -34.929 1.00 77.19 202 ASP A N 1
ATOM 1592 C CA . ASP A 1 202 ? 32.328 17.261 -33.569 1.00 77.19 202 ASP A CA 1
ATOM 1593 C C . ASP A 1 202 ? 32.053 15.778 -33.259 1.00 77.19 202 ASP A C 1
ATOM 1595 O O . ASP A 1 202 ? 32.451 15.281 -32.201 1.00 77.19 202 ASP A O 1
ATOM 1599 N N . TRP A 1 203 ? 31.445 15.047 -34.199 1.00 80.75 203 TRP A N 1
ATOM 1600 C CA . TRP A 1 203 ? 31.032 13.659 -34.031 1.00 80.75 203 TRP A CA 1
ATOM 1601 C C . TRP A 1 203 ? 31.739 12.717 -35.005 1.00 80.75 203 TRP A C 1
ATOM 1603 O O . TRP A 1 203 ? 32.063 13.036 -36.153 1.00 80.75 203 TRP A O 1
ATOM 1613 N N . LEU A 1 204 ? 32.038 11.518 -34.524 1.00 83.00 204 LEU A N 1
ATOM 1614 C CA . LEU A 1 204 ? 32.546 10.415 -35.320 1.00 83.00 204 LEU A CA 1
ATOM 1615 C C . LEU A 1 204 ? 31.500 9.304 -35.332 1.00 83.00 204 LEU A C 1
ATOM 1617 O O . LEU A 1 204 ? 31.262 8.650 -34.319 1.00 83.00 204 LEU A O 1
ATOM 1621 N N . THR A 1 205 ? 30.904 9.090 -36.502 1.00 87.50 205 THR A N 1
ATOM 1622 C CA . THR A 1 205 ? 29.921 8.030 -36.729 1.00 87.50 205 THR A CA 1
ATOM 1623 C C . THR A 1 205 ? 30.621 6.782 -37.259 1.00 87.50 205 THR A C 1
ATOM 1625 O O . THR A 1 205 ? 31.214 6.798 -38.342 1.00 87.50 205 THR A O 1
ATOM 1628 N N . LEU A 1 206 ? 30.553 5.683 -36.511 1.00 87.31 206 LEU A N 1
ATOM 1629 C CA . LEU A 1 206 ? 31.112 4.388 -36.894 1.00 87.31 206 LEU A CA 1
ATOM 1630 C C . LEU A 1 206 ? 30.000 3.353 -37.101 1.00 87.31 206 LEU A C 1
ATOM 1632 O O . LEU A 1 206 ? 29.085 3.275 -36.286 1.00 87.31 206 LEU A O 1
ATOM 1636 N N . PRO A 1 207 ? 30.051 2.526 -38.159 1.00 90.50 207 PRO A N 1
ATOM 1637 C CA . PRO A 1 207 ? 29.164 1.371 -38.255 1.00 90.50 207 PRO A CA 1
ATOM 1638 C C . PRO A 1 207 ? 29.477 0.357 -37.149 1.00 90.50 207 PRO A C 1
ATOM 1640 O O . PRO A 1 207 ? 30.591 0.339 -36.627 1.00 90.50 207 PRO A O 1
ATOM 1643 N N . LEU A 1 208 ? 28.516 -0.514 -36.832 1.00 89.56 208 LEU A N 1
ATOM 1644 C CA . LEU A 1 208 ? 28.744 -1.674 -35.967 1.00 89.56 208 LEU A CA 1
ATOM 1645 C C . LEU A 1 208 ? 29.946 -2.499 -36.481 1.00 89.56 208 LEU A C 1
ATOM 1647 O O . LEU A 1 208 ? 29.866 -3.035 -37.593 1.00 89.56 208 LEU A O 1
ATOM 1651 N N . PRO A 1 209 ? 31.044 -2.613 -35.705 1.00 89.88 209 PRO A N 1
ATOM 1652 C CA . PRO A 1 209 ? 32.207 -3.402 -36.099 1.00 89.88 209 PRO A CA 1
ATOM 1653 C C . PRO A 1 209 ? 31.835 -4.865 -36.390 1.00 89.88 209 PRO A C 1
ATOM 1655 O O . PRO A 1 209 ? 31.031 -5.427 -35.640 1.00 89.88 209 PRO A O 1
ATOM 1658 N N . PRO A 1 210 ? 32.433 -5.518 -37.410 1.00 89.56 210 PRO A N 1
ATOM 1659 C CA . PRO A 1 210 ? 32.102 -6.900 -37.775 1.00 89.56 210 PRO A CA 1
ATOM 1660 C C . PRO A 1 210 ? 32.173 -7.879 -36.599 1.00 89.56 210 PRO A C 1
ATOM 1662 O O . PRO A 1 210 ? 31.242 -8.643 -36.389 1.00 89.56 210 PRO A O 1
ATOM 1665 N N . VAL A 1 211 ? 33.204 -7.768 -35.755 1.00 89.19 211 VAL A N 1
ATOM 1666 C CA . VAL A 1 211 ? 33.380 -8.628 -34.570 1.00 89.19 211 VAL A CA 1
ATOM 1667 C C . VAL A 1 211 ? 32.204 -8.506 -33.590 1.00 89.19 211 VAL A C 1
ATOM 1669 O O . VAL A 1 211 ? 31.697 -9.511 -33.095 1.00 89.19 211 VAL A O 1
ATOM 1672 N N . LEU A 1 212 ? 31.729 -7.282 -33.331 1.00 88.50 212 LEU A N 1
ATOM 1673 C CA . LEU A 1 212 ? 30.565 -7.057 -32.469 1.00 88.50 212 LEU A CA 1
ATOM 1674 C C . LEU A 1 212 ? 29.271 -7.510 -33.144 1.00 88.50 212 LEU A C 1
ATOM 1676 O O . LEU A 1 212 ? 28.391 -8.039 -32.471 1.00 88.50 212 LEU A O 1
ATOM 1680 N N . LYS A 1 213 ? 29.151 -7.337 -34.465 1.00 89.94 213 LYS A N 1
ATOM 1681 C CA . LYS A 1 213 ? 28.006 -7.832 -35.235 1.00 89.94 213 LYS A CA 1
ATOM 1682 C C . LYS A 1 213 ? 27.894 -9.352 -35.145 1.00 89.94 213 LYS A C 1
ATOM 1684 O O . LYS A 1 213 ? 26.815 -9.855 -34.847 1.00 89.94 213 LYS A O 1
ATOM 1689 N N . ASP A 1 214 ? 28.995 -10.064 -35.353 1.00 90.69 214 ASP A N 1
ATOM 1690 C CA . ASP A 1 214 ? 29.032 -11.524 -35.301 1.00 90.69 214 ASP A CA 1
ATOM 1691 C C . ASP A 1 214 ? 28.706 -12.021 -33.892 1.00 90.69 214 ASP A C 1
ATOM 1693 O O . ASP A 1 214 ? 27.868 -12.911 -33.729 1.00 90.69 214 ASP A O 1
ATOM 1697 N N . ARG A 1 215 ? 29.285 -11.390 -32.860 1.00 90.38 215 ARG A N 1
ATOM 1698 C CA . ARG A 1 215 ? 28.964 -11.715 -31.466 1.00 90.38 215 ARG A CA 1
ATOM 1699 C C . ARG A 1 215 ? 27.496 -11.456 -31.141 1.00 90.38 215 ARG A C 1
ATOM 1701 O O . ARG A 1 215 ? 26.870 -12.304 -30.516 1.00 90.38 215 ARG A O 1
ATOM 1708 N N . LEU A 1 216 ? 26.937 -10.329 -31.578 1.00 88.44 216 LEU A N 1
ATOM 1709 C CA . LEU A 1 216 ? 25.526 -10.009 -31.376 1.00 88.44 216 LEU A CA 1
ATOM 1710 C C . LEU A 1 216 ? 24.632 -11.063 -32.041 1.00 88.44 216 LEU A C 1
ATOM 1712 O O . LEU A 1 216 ? 23.729 -11.583 -31.398 1.00 88.44 216 LEU A O 1
ATOM 1716 N N . ILE A 1 217 ? 24.916 -11.449 -33.289 1.00 89.06 217 ILE A N 1
ATOM 1717 C CA . ILE A 1 217 ? 24.148 -12.473 -34.015 1.00 89.06 217 ILE A CA 1
ATOM 1718 C C . ILE A 1 217 ? 24.218 -13.842 -33.321 1.00 89.06 217 ILE A C 1
ATOM 1720 O O . ILE A 1 217 ? 23.220 -14.559 -33.319 1.00 89.06 217 ILE A O 1
ATOM 1724 N N . GLN A 1 218 ? 25.333 -14.201 -32.672 1.00 87.88 218 GLN A N 1
ATOM 1725 C CA . GLN A 1 218 ? 25.423 -15.435 -31.871 1.00 87.88 218 GLN A CA 1
ATOM 1726 C C . GLN A 1 218 ? 24.440 -15.467 -30.692 1.00 87.88 218 GLN A C 1
ATOM 1728 O O . GLN A 1 218 ? 24.121 -16.545 -30.197 1.00 87.88 218 GLN A O 1
ATOM 1733 N N . LEU A 1 219 ? 23.948 -14.310 -30.237 1.00 86.06 219 LEU A N 1
ATOM 1734 C CA . LEU A 1 219 ? 22.948 -14.232 -29.172 1.00 86.06 219 LEU A CA 1
ATOM 1735 C C . LEU A 1 219 ? 21.517 -14.447 -29.684 1.00 86.06 219 LEU A C 1
ATOM 1737 O O . LEU A 1 219 ? 20.590 -14.449 -28.876 1.00 86.06 219 LEU A O 1
ATOM 1741 N N . LYS A 1 220 ? 21.323 -14.621 -31.000 1.00 84.69 220 LYS A N 1
ATOM 1742 C CA . LYS A 1 220 ? 20.007 -14.839 -31.607 1.00 84.69 220 LYS A CA 1
ATOM 1743 C C . LYS A 1 220 ? 19.354 -16.099 -31.013 1.00 84.69 220 LYS A C 1
ATOM 1745 O O . LYS A 1 220 ? 19.947 -17.178 -31.079 1.00 84.69 220 LYS A O 1
ATOM 1750 N N . PRO A 1 221 ? 18.123 -16.005 -30.484 1.00 76.31 221 PRO A N 1
ATOM 1751 C CA . PRO A 1 221 ? 17.407 -17.172 -29.983 1.00 76.31 221 PRO A CA 1
ATOM 1752 C C . PRO A 1 221 ? 16.979 -18.113 -31.124 1.00 76.31 221 PRO A C 1
ATOM 1754 O O . PRO A 1 221 ? 16.749 -17.686 -32.257 1.00 76.31 221 PRO A O 1
ATOM 1757 N N . LEU A 1 222 ? 16.840 -19.410 -30.813 1.00 68.19 222 LEU A N 1
ATOM 1758 C CA . LEU A 1 222 ? 16.440 -20.459 -31.772 1.00 68.19 222 LEU A CA 1
ATOM 1759 C C . LEU A 1 222 ? 15.026 -20.254 -32.342 1.00 68.19 222 LEU A C 1
ATOM 1761 O O . LEU A 1 222 ? 14.752 -20.634 -33.478 1.00 68.19 222 LEU A O 1
ATOM 1765 N N . LYS A 1 223 ? 14.127 -19.660 -31.552 1.00 68.44 223 LYS A N 1
ATOM 1766 C CA . LYS A 1 223 ? 12.801 -19.206 -31.989 1.00 68.44 223 LYS A CA 1
ATOM 1767 C C . LYS A 1 223 ? 12.818 -17.690 -32.111 1.00 68.44 223 LYS A C 1
ATOM 1769 O O . LYS A 1 223 ? 13.548 -17.034 -31.371 1.00 68.44 223 LYS A O 1
ATOM 1774 N N . SER A 1 224 ? 12.013 -17.131 -33.017 1.00 66.00 224 SER A N 1
ATOM 1775 C CA . SER A 1 224 ? 11.888 -15.673 -33.095 1.00 66.00 224 SER A CA 1
ATOM 1776 C C . SER A 1 224 ? 11.465 -15.139 -31.721 1.00 66.00 224 SER A C 1
ATOM 1778 O O . SER A 1 224 ? 10.472 -15.624 -31.176 1.00 66.00 224 SER A O 1
ATOM 1780 N N . PRO A 1 225 ? 12.159 -14.123 -31.173 1.00 59.59 225 PRO A N 1
ATOM 1781 C CA . PRO A 1 225 ? 11.763 -13.506 -29.913 1.00 59.59 225 PRO A CA 1
ATOM 1782 C C . PRO A 1 225 ? 10.422 -12.761 -30.039 1.00 59.59 225 PRO A C 1
ATOM 1784 O O . PRO A 1 225 ? 9.916 -12.253 -29.044 1.00 59.59 225 PRO A O 1
ATOM 1787 N N . LEU A 1 226 ? 9.854 -12.697 -31.250 1.00 63.31 226 LEU A N 1
ATOM 1788 C CA . LEU A 1 226 ? 8.623 -11.997 -31.600 1.00 63.31 226 LEU A CA 1
ATOM 1789 C C . LEU A 1 226 ? 7.456 -12.943 -31.974 1.00 63.31 226 LEU A C 1
ATOM 1791 O O . LEU A 1 226 ? 6.383 -12.446 -32.308 1.00 63.31 226 LEU A O 1
ATOM 1795 N N . GLN A 1 227 ? 7.669 -14.274 -31.999 1.00 48.56 227 GLN A N 1
ATOM 1796 C CA . GLN A 1 227 ? 6.688 -15.291 -32.447 1.00 48.56 227 GLN A CA 1
ATOM 1797 C C . GLN A 1 227 ? 5.757 -15.821 -31.359 1.00 48.56 227 GLN A C 1
ATOM 1799 O O . GLN A 1 227 ? 4.748 -16.452 -31.681 1.00 48.56 227 GLN A O 1
ATOM 1804 N N . ASP A 1 228 ? 6.061 -15.570 -30.093 1.00 44.22 228 ASP A N 1
ATOM 1805 C CA . ASP A 1 228 ? 5.044 -15.688 -29.064 1.00 44.22 228 ASP A CA 1
ATOM 1806 C C . ASP A 1 228 ? 3.987 -14.626 -29.435 1.00 44.22 228 ASP A C 1
ATOM 1808 O O . ASP A 1 228 ? 4.253 -13.432 -29.420 1.00 44.22 228 ASP A O 1
ATOM 1812 N N . GLY A 1 229 ? 2.837 -15.035 -29.971 1.00 36.00 229 GLY A N 1
ATOM 1813 C CA . GLY A 1 229 ? 1.785 -14.100 -30.369 1.00 36.00 229 GLY A CA 1
ATOM 1814 C C . GLY A 1 229 ? 1.128 -13.438 -29.148 1.00 36.00 229 GLY A C 1
ATOM 1815 O O . GLY A 1 229 ? 1.330 -13.887 -28.015 1.00 36.00 229 GLY A O 1
ATOM 1816 N N . PRO A 1 230 ? 0.246 -12.443 -29.355 1.00 36.94 230 PRO A N 1
ATOM 1817 C CA . PRO A 1 230 ? -0.480 -11.741 -28.289 1.00 36.94 230 PRO A CA 1
ATOM 1818 C C . PRO A 1 230 ? -1.367 -12.638 -27.388 1.00 36.94 230 PRO A C 1
ATOM 1820 O O . PRO A 1 230 ? -1.969 -12.155 -26.439 1.00 36.94 230 PRO A O 1
ATOM 1823 N N . GLY A 1 231 ? -1.468 -13.942 -27.668 1.00 31.98 231 GLY A N 1
ATOM 1824 C CA . GLY A 1 231 ? -2.227 -14.911 -26.870 1.00 31.98 231 GLY A CA 1
ATOM 1825 C C . GLY A 1 231 ? -1.391 -15.878 -26.024 1.00 31.98 231 GLY A C 1
ATOM 1826 O O . GLY A 1 231 ? -1.981 -16.703 -25.339 1.00 31.98 231 GLY A O 1
ATOM 1827 N N . ASN A 1 232 ? -0.054 -15.827 -26.080 1.00 32.38 232 ASN A N 1
ATOM 1828 C CA . ASN A 1 232 ? 0.802 -16.635 -25.192 1.00 32.38 232 ASN A CA 1
ATOM 1829 C C . ASN A 1 232 ? 2.132 -15.961 -24.803 1.00 32.38 232 ASN A C 1
ATOM 1831 O O . ASN A 1 232 ? 2.922 -16.534 -24.058 1.00 32.38 232 ASN A O 1
ATOM 1835 N N . LEU A 1 233 ? 2.366 -14.729 -25.261 1.00 32.28 233 LEU A N 1
ATOM 1836 C CA . LEU A 1 233 ? 3.173 -13.775 -24.509 1.00 32.28 233 LEU A CA 1
ATOM 1837 C C . LEU A 1 233 ? 2.405 -13.396 -23.241 1.00 32.28 233 LEU A C 1
ATOM 1839 O O . LEU A 1 233 ? 1.195 -13.167 -23.334 1.00 32.28 233 LEU A O 1
ATOM 1843 N N . PRO A 1 234 ? 3.062 -13.192 -22.091 1.00 32.00 234 PRO A N 1
ATOM 1844 C CA . PRO A 1 234 ? 2.523 -12.253 -21.127 1.00 32.00 234 PRO A CA 1
ATOM 1845 C C . PRO A 1 234 ? 2.452 -10.888 -21.832 1.00 32.00 234 PRO A C 1
ATOM 1847 O O . PRO A 1 234 ? 3.426 -10.138 -21.878 1.00 32.00 234 PRO A O 1
ATOM 1850 N N . ILE A 1 235 ? 1.304 -10.560 -22.439 1.00 35.94 235 ILE A N 1
ATOM 1851 C CA . ILE A 1 235 ? 0.945 -9.166 -22.683 1.00 35.94 235 ILE A CA 1
ATOM 1852 C C . ILE A 1 235 ? 0.774 -8.563 -21.297 1.00 35.94 235 ILE A C 1
ATOM 1854 O O . ILE A 1 235 ? -0.285 -8.630 -20.683 1.00 35.94 235 ILE A O 1
ATOM 1858 N N . GLY A 1 236 ? 1.858 -7.993 -20.806 1.00 35.00 236 GLY A N 1
ATOM 1859 C CA . GLY A 1 236 ? 1.943 -7.431 -19.479 1.00 35.00 236 GLY A CA 1
ATOM 1860 C C . GLY A 1 236 ? 3.392 -7.470 -19.050 1.00 35.00 236 GLY A C 1
ATOM 1861 O O . GLY A 1 236 ? 3.883 -8.514 -18.629 1.00 35.00 236 GLY A O 1
ATOM 1862 N N . ARG A 1 237 ? 4.056 -6.305 -19.117 1.00 39.72 237 ARG A N 1
ATOM 1863 C CA . ARG A 1 237 ? 5.099 -5.909 -18.145 1.00 39.72 237 ARG A CA 1
ATOM 1864 C C . ARG A 1 237 ? 4.793 -6.616 -16.837 1.00 39.72 237 ARG A C 1
ATOM 1866 O O . ARG A 1 237 ? 3.632 -6.456 -16.471 1.00 39.72 237 ARG A O 1
ATOM 1873 N N . PRO A 1 238 ? 5.717 -7.369 -16.210 1.00 41.88 238 PRO A N 1
ATOM 1874 C CA . PRO A 1 238 ? 5.390 -8.463 -15.295 1.00 41.88 238 PRO A CA 1
ATOM 1875 C C . PRO A 1 238 ? 4.143 -8.120 -14.492 1.00 41.88 238 PRO A C 1
ATOM 1877 O O . PRO A 1 238 ? 4.210 -7.404 -13.495 1.00 41.88 238 PRO A O 1
ATOM 1880 N N . GLN A 1 239 ? 2.986 -8.526 -15.025 1.00 56.41 239 GLN A N 1
ATOM 1881 C CA . GLN A 1 239 ? 1.746 -8.360 -14.306 1.00 56.41 239 GLN A CA 1
ATOM 1882 C C . GLN A 1 239 ? 1.944 -9.297 -13.139 1.00 56.41 239 GLN A C 1
ATOM 1884 O O . GLN A 1 239 ? 2.446 -10.411 -13.332 1.00 56.41 239 GLN A O 1
ATOM 1889 N N . ILE A 1 240 ? 1.636 -8.804 -11.942 1.00 74.81 240 ILE A N 1
ATOM 1890 C CA . ILE A 1 240 ? 1.570 -9.629 -10.745 1.00 74.81 240 ILE A CA 1
ATOM 1891 C C . ILE A 1 240 ? 1.068 -11.021 -11.147 1.00 74.81 240 ILE A C 1
ATOM 1893 O O . ILE A 1 240 ? 0.022 -11.133 -11.794 1.00 74.81 240 ILE A O 1
ATOM 1897 N N . ASP A 1 241 ? 1.871 -12.052 -10.855 1.00 82.50 241 ASP A N 1
ATOM 1898 C CA . ASP A 1 241 ? 1.565 -13.434 -11.232 1.00 82.50 241 ASP A CA 1
ATOM 1899 C C . ASP A 1 241 ? 0.076 -13.702 -10.948 1.00 82.50 241 ASP A C 1
ATOM 1901 O O . ASP A 1 241 ? -0.374 -13.372 -9.846 1.00 82.50 241 ASP A O 1
ATOM 1905 N N . PRO A 1 242 ? -0.717 -14.232 -11.899 1.00 83.12 242 PRO A N 1
ATOM 1906 C CA . PRO A 1 242 ? -2.165 -14.334 -11.730 1.00 83.12 242 PRO A CA 1
ATOM 1907 C C . PRO A 1 242 ? -2.591 -15.037 -10.435 1.00 83.12 242 PRO A C 1
ATOM 1909 O O . PRO A 1 242 ? -3.555 -14.613 -9.800 1.00 83.12 242 PRO A O 1
ATOM 1912 N N . ALA A 1 243 ? -1.834 -16.040 -9.978 1.00 86.50 243 ALA A N 1
ATOM 1913 C CA . ALA A 1 243 ? -2.099 -16.722 -8.716 1.00 86.50 243 ALA A CA 1
ATOM 1914 C C . ALA A 1 243 ? -1.724 -15.862 -7.495 1.00 86.50 243 ALA A C 1
ATOM 1916 O O . ALA A 1 243 ? -2.353 -15.976 -6.440 1.00 86.50 243 ALA A O 1
ATOM 1917 N N . LEU A 1 244 ? -0.711 -14.995 -7.600 1.00 88.50 244 LEU A N 1
ATOM 1918 C CA . LEU A 1 244 ? -0.423 -13.973 -6.586 1.00 88.50 244 LEU A CA 1
ATOM 1919 C C . LEU A 1 244 ? -1.485 -12.864 -6.583 1.00 88.50 244 LEU A C 1
ATOM 1921 O O . LEU A 1 244 ? -1.911 -12.461 -5.500 1.00 88.50 244 LEU A O 1
ATOM 1925 N N . LYS A 1 245 ? -1.957 -12.424 -7.759 1.00 88.38 245 LYS A N 1
ATOM 1926 C CA . LYS A 1 245 ? -3.041 -11.438 -7.916 1.00 88.38 245 LYS A CA 1
ATOM 1927 C C . LYS A 1 245 ? -4.313 -11.946 -7.258 1.00 88.38 245 LYS A C 1
ATOM 1929 O O . LYS A 1 245 ? -4.901 -11.251 -6.438 1.00 88.38 245 LYS A O 1
ATOM 1934 N N . GLU A 1 246 ? -4.678 -13.191 -7.527 1.00 90.25 246 GLU A N 1
ATOM 1935 C CA . GLU A 1 246 ? -5.820 -13.845 -6.903 1.00 90.25 246 GLU A CA 1
ATOM 1936 C C . GLU A 1 246 ? -5.692 -13.855 -5.368 1.00 90.25 246 GLU A C 1
ATOM 1938 O O . GLU A 1 246 ? -6.571 -13.354 -4.667 1.00 90.25 246 GLU A O 1
ATOM 1943 N N . LYS A 1 247 ? -4.554 -14.306 -4.818 1.00 92.62 247 LYS A N 1
ATOM 1944 C CA . LYS A 1 247 ? -4.312 -14.298 -3.359 1.00 92.62 247 LYS A CA 1
ATOM 1945 C C . LYS A 1 247 ? -4.347 -12.899 -2.746 1.00 92.62 247 LYS A C 1
ATOM 1947 O O . LYS A 1 247 ? -4.835 -12.756 -1.625 1.00 92.62 247 LYS A O 1
ATOM 1952 N N . LEU A 1 248 ? -3.830 -11.886 -3.444 1.00 92.81 248 LEU A N 1
ATOM 1953 C CA . LEU A 1 248 ? -3.897 -10.483 -3.025 1.00 92.81 248 LEU A CA 1
ATOM 1954 C C . LEU A 1 248 ? -5.355 -10.023 -2.902 1.00 92.81 248 LEU A C 1
ATOM 1956 O O . LEU A 1 248 ? -5.727 -9.449 -1.881 1.00 92.81 248 LEU A O 1
ATOM 1960 N N . PHE A 1 249 ? -6.193 -10.327 -3.895 1.00 93.00 249 PHE A N 1
ATOM 1961 C CA . PHE A 1 249 ? -7.613 -9.969 -3.886 1.00 93.00 249 PHE A CA 1
ATOM 1962 C C . PHE A 1 249 ? -8.367 -10.689 -2.763 1.00 93.00 249 PHE A C 1
ATOM 1964 O O . PHE A 1 249 ? -9.116 -10.053 -2.023 1.00 93.00 249 PHE A O 1
ATOM 1971 N N . PHE A 1 250 ? -8.117 -11.984 -2.551 1.00 93.69 250 PHE A N 1
ATOM 1972 C CA . PHE A 1 250 ? -8.697 -12.717 -1.420 1.00 93.69 250 PHE A CA 1
ATOM 1973 C C . PHE A 1 250 ? -8.240 -12.164 -0.066 1.00 93.69 250 PHE A C 1
ATOM 1975 O O . PHE A 1 250 ? -9.042 -12.075 0.863 1.00 93.69 250 PHE A O 1
ATOM 1982 N N . GLN A 1 251 ? -6.973 -11.762 0.065 1.00 93.06 251 GLN A N 1
ATOM 1983 C CA . GLN A 1 251 ? -6.477 -11.124 1.283 1.00 93.06 251 GLN A CA 1
ATOM 1984 C C . GLN A 1 251 ? -7.159 -9.769 1.524 1.00 93.06 251 GLN A C 1
ATOM 1986 O O . GLN A 1 251 ? -7.585 -9.498 2.645 1.00 93.06 251 GLN A 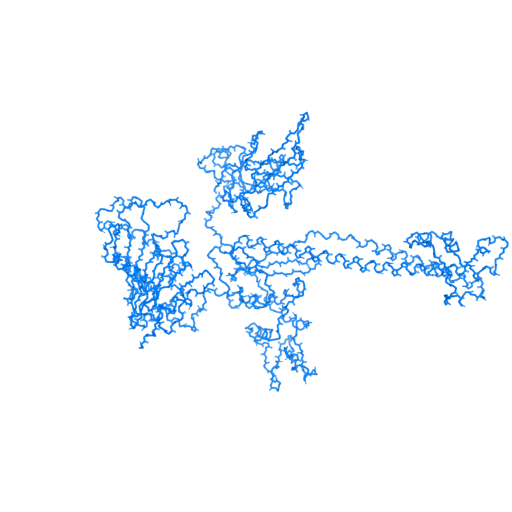O 1
ATOM 1991 N N . PHE A 1 252 ? -7.345 -8.964 0.478 1.00 93.12 252 PHE A N 1
ATOM 1992 C CA . PHE A 1 252 ? -8.080 -7.703 0.556 1.00 93.12 252 PHE A CA 1
ATOM 1993 C C . PHE A 1 252 ? -9.544 -7.909 0.971 1.00 93.12 252 PHE A C 1
ATOM 1995 O O . PHE A 1 252 ? -10.021 -7.227 1.875 1.00 93.12 252 PHE A O 1
ATOM 2002 N N . LEU A 1 253 ? -10.237 -8.902 0.398 1.00 91.81 253 LEU A N 1
ATOM 2003 C CA . LEU A 1 253 ? -11.612 -9.254 0.780 1.00 91.81 253 LEU A CA 1
ATOM 2004 C C . LEU A 1 253 ? -11.735 -9.693 2.247 1.00 91.81 253 LEU A C 1
ATOM 2006 O O . LEU A 1 253 ? -12.752 -9.426 2.876 1.00 91.81 253 LEU A O 1
ATOM 2010 N N . ARG A 1 254 ? -10.709 -10.333 2.824 1.00 90.75 254 ARG A N 1
ATOM 2011 C CA . ARG A 1 254 ? -10.682 -10.640 4.269 1.00 90.75 254 ARG A CA 1
ATOM 2012 C C . ARG A 1 254 ? -10.447 -9.406 5.127 1.00 90.75 254 ARG A C 1
ATOM 2014 O O . ARG A 1 254 ? -10.914 -9.362 6.261 1.00 90.75 254 ARG A O 1
ATOM 2021 N N . ASP A 1 255 ? -9.679 -8.450 4.620 1.00 91.25 255 ASP A N 1
ATOM 2022 C CA . ASP A 1 255 ? -9.277 -7.262 5.364 1.00 91.25 255 ASP A CA 1
ATOM 2023 C C . ASP A 1 255 ? -10.321 -6.146 5.318 1.00 91.25 255 ASP A C 1
ATOM 2025 O O . ASP A 1 255 ? -10.337 -5.325 6.231 1.00 91.25 255 ASP A O 1
ATOM 2029 N N . ILE A 1 256 ? -11.201 -6.117 4.311 1.00 87.81 256 ILE A N 1
ATOM 2030 C CA . ILE A 1 256 ? -12.175 -5.032 4.115 1.00 87.81 256 ILE A CA 1
ATOM 2031 C C . ILE A 1 256 ? -13.122 -4.846 5.308 1.00 87.81 256 ILE A C 1
ATOM 2033 O O . ILE A 1 256 ? -13.471 -3.720 5.642 1.00 87.81 256 ILE A O 1
ATOM 2037 N N . GLN A 1 257 ? -13.461 -5.929 6.017 1.00 84.38 257 GLN A N 1
ATOM 2038 C CA . GLN A 1 257 ? -14.249 -5.879 7.260 1.00 84.38 257 GLN A CA 1
ATOM 2039 C C . GLN A 1 257 ? -13.529 -5.130 8.401 1.00 84.38 257 GLN A C 1
ATOM 2041 O O . GLN A 1 257 ? -14.158 -4.683 9.355 1.00 84.38 257 GLN A O 1
ATOM 2046 N N . ASN A 1 258 ? -12.202 -5.001 8.307 1.00 88.56 258 ASN A N 1
ATOM 2047 C CA . ASN A 1 258 ? -11.339 -4.331 9.276 1.00 88.56 258 ASN A CA 1
ATOM 2048 C C . ASN A 1 258 ? -10.911 -2.934 8.794 1.00 88.56 258 ASN A C 1
ATOM 2050 O O . ASN A 1 258 ? -10.015 -2.328 9.390 1.00 88.56 258 ASN A O 1
ATOM 2054 N N . PHE A 1 259 ? -11.485 -2.418 7.704 1.00 88.38 259 PHE A N 1
ATOM 2055 C CA . PHE A 1 259 ? -11.147 -1.080 7.230 1.00 88.38 259 PHE A CA 1
ATOM 2056 C C . PHE A 1 259 ? -11.708 -0.008 8.170 1.00 88.38 259 PHE A C 1
ATOM 2058 O O . PHE A 1 259 ? -12.758 -0.182 8.792 1.00 88.38 259 PHE A O 1
ATOM 2065 N N . PRO A 1 260 ? -11.001 1.120 8.314 1.00 75.81 260 PRO A N 1
ATOM 2066 C CA . PRO A 1 260 ? -11.464 2.214 9.148 1.00 75.81 260 PRO A CA 1
ATOM 2067 C C . PRO A 1 260 ? -12.663 2.939 8.520 1.00 75.81 260 PRO A C 1
ATOM 2069 O O . PRO A 1 260 ? -12.616 3.333 7.357 1.00 75.81 260 PRO A O 1
ATOM 2072 N N . GLY A 1 261 ? -13.691 3.216 9.325 1.00 73.44 261 GLY A N 1
ATOM 2073 C CA . GLY A 1 261 ? -14.881 3.949 8.884 1.00 73.44 261 GLY A CA 1
ATOM 2074 C C . GLY A 1 261 ? -15.961 3.030 8.316 1.00 73.44 261 GLY A C 1
ATOM 2075 O O . GLY A 1 261 ? -16.164 1.945 8.850 1.00 73.44 261 GLY A O 1
ATOM 2076 N N . ASP A 1 262 ? -16.665 3.502 7.285 1.00 62.91 262 ASP A N 1
ATOM 2077 C CA . ASP A 1 262 ? -17.677 2.728 6.559 1.00 62.91 262 ASP A CA 1
ATOM 2078 C C . ASP A 1 262 ? -17.006 2.088 5.327 1.00 62.91 262 ASP A C 1
ATOM 2080 O O . ASP A 1 262 ? -16.691 2.804 4.365 1.00 62.91 262 ASP A O 1
ATOM 2084 N N . PRO A 1 263 ? -16.638 0.794 5.379 1.00 62.75 263 PRO A N 1
ATOM 2085 C CA . PRO A 1 263 ? -15.973 0.129 4.268 1.00 62.75 263 PRO A CA 1
ATOM 2086 C C . PRO A 1 263 ? -16.864 0.133 3.025 1.00 62.75 263 PRO A C 1
ATOM 2088 O O . PRO A 1 263 ? -18.012 -0.305 3.055 1.00 62.75 263 PRO A O 1
ATOM 2091 N N . GLN A 1 264 ? -16.317 0.583 1.893 1.00 74.56 264 GLN A N 1
ATOM 2092 C CA . GLN A 1 264 ? -16.986 0.432 0.602 1.00 74.56 264 GLN A CA 1
ATOM 2093 C C . GLN A 1 264 ? -16.897 -1.028 0.165 1.00 74.56 264 GLN A C 1
ATOM 2095 O O . GLN A 1 264 ? -15.988 -1.425 -0.564 1.00 74.56 264 GLN A O 1
ATOM 2100 N N . HIS A 1 265 ? -17.835 -1.832 0.662 1.00 81.81 265 HIS A N 1
ATOM 2101 C CA . HIS A 1 265 ? -17.945 -3.231 0.295 1.00 81.81 265 HIS A CA 1
ATOM 2102 C C . HIS A 1 265 ? -18.140 -3.382 -1.219 1.00 81.81 265 HIS A C 1
ATOM 2104 O O . HIS A 1 265 ? -18.854 -2.587 -1.837 1.00 81.81 265 HIS A O 1
ATOM 2110 N N . PRO A 1 266 ? -17.524 -4.409 -1.822 1.00 86.25 266 PRO A N 1
ATOM 2111 C CA . PRO A 1 266 ? -17.675 -4.677 -3.240 1.00 86.25 266 PRO A CA 1
ATOM 2112 C C . PRO A 1 266 ? -19.129 -4.973 -3.599 1.00 86.25 266 PRO A C 1
ATOM 2114 O O . PRO A 1 266 ? -19.873 -5.599 -2.837 1.00 86.25 266 PRO A O 1
ATOM 2117 N N . SER A 1 267 ? -19.523 -4.522 -4.786 1.00 88.31 267 SER A N 1
ATOM 2118 C CA . SER A 1 267 ? -20.839 -4.794 -5.350 1.00 88.31 267 SER A CA 1
ATOM 2119 C C . SER A 1 267 ? -21.053 -6.294 -5.577 1.00 88.31 267 SER A C 1
ATOM 2121 O O . SER A 1 267 ? -20.102 -7.070 -5.698 1.00 88.31 267 SER A O 1
ATOM 2123 N N . ALA A 1 268 ? -22.319 -6.704 -5.686 1.00 87.81 268 ALA A N 1
ATOM 2124 C CA . ALA A 1 268 ? -22.689 -8.086 -5.996 1.00 87.81 268 ALA A CA 1
ATOM 2125 C C . ALA A 1 268 ? -21.964 -8.620 -7.244 1.00 87.81 268 ALA A C 1
ATOM 2127 O O . ALA A 1 268 ? -21.449 -9.733 -7.220 1.00 87.81 268 ALA A O 1
ATOM 2128 N N . SER A 1 269 ? -21.869 -7.805 -8.298 1.00 86.75 269 SER A N 1
ATOM 2129 C CA . SER A 1 269 ? -21.208 -8.175 -9.552 1.00 86.75 269 SER A CA 1
ATOM 2130 C C . SER A 1 269 ? -19.690 -8.299 -9.412 1.00 86.75 269 SER A C 1
ATOM 2132 O O . SER A 1 269 ? -19.092 -9.189 -10.012 1.00 86.75 269 SER A O 1
ATOM 2134 N N . GLU A 1 270 ? -19.050 -7.433 -8.620 1.00 87.69 270 GLU A N 1
ATOM 2135 C CA . GLU A 1 270 ? -17.611 -7.537 -8.345 1.00 87.69 270 GLU A CA 1
ATOM 2136 C C . GLU A 1 270 ? -17.298 -8.782 -7.508 1.00 87.69 270 GLU A C 1
ATOM 2138 O O . GLU A 1 270 ? -16.362 -9.513 -7.829 1.00 87.69 270 GLU A O 1
ATOM 2143 N N . LEU A 1 271 ? -18.101 -9.060 -6.474 1.00 89.94 271 LEU A N 1
ATOM 2144 C CA . LEU A 1 271 ? -17.979 -10.278 -5.668 1.00 89.94 271 LEU A CA 1
ATOM 2145 C C . LEU A 1 271 ? -18.193 -11.536 -6.510 1.00 89.94 271 LEU A C 1
ATOM 2147 O O . LEU A 1 271 ? -17.378 -12.455 -6.439 1.00 89.94 271 LEU A O 1
ATOM 2151 N N . GLU A 1 272 ? -19.250 -11.565 -7.323 1.00 91.38 272 GLU A N 1
ATOM 2152 C CA . GLU A 1 272 ? -19.536 -12.666 -8.243 1.00 91.38 272 GLU A CA 1
ATOM 2153 C C . GLU A 1 272 ? -18.357 -12.895 -9.192 1.00 91.38 272 GLU A C 1
ATOM 2155 O O . GLU A 1 272 ? -17.875 -14.023 -9.311 1.00 91.38 272 GLU A O 1
ATOM 2160 N N . GLY A 1 273 ? -17.841 -11.831 -9.812 1.00 86.44 273 GLY A N 1
ATOM 2161 C CA . GLY A 1 273 ? -16.718 -11.904 -10.743 1.00 86.44 273 GLY A CA 1
ATOM 2162 C C . GLY A 1 273 ? -15.440 -12.444 -10.102 1.00 86.44 273 GLY A C 1
ATOM 2163 O O . GLY A 1 273 ? -14.819 -13.352 -10.653 1.00 86.44 273 GLY A O 1
ATOM 2164 N N . VAL A 1 274 ? -15.063 -11.940 -8.922 1.00 88.81 274 VAL A N 1
ATOM 2165 C CA . VAL A 1 274 ? -13.847 -12.384 -8.218 1.00 88.81 274 VAL A CA 1
ATOM 2166 C C . VAL A 1 274 ? -13.973 -13.830 -7.736 1.00 88.81 274 VAL A C 1
ATOM 2168 O O . VAL A 1 274 ? -13.030 -14.606 -7.872 1.00 88.81 274 VAL A O 1
ATOM 2171 N N . LEU A 1 275 ? -15.125 -14.217 -7.181 1.00 90.88 275 LEU A N 1
ATOM 2172 C CA . LEU A 1 275 ? -15.301 -15.538 -6.576 1.00 90.88 275 LEU A CA 1
ATOM 2173 C C . LEU A 1 275 ? -15.515 -16.643 -7.607 1.00 90.88 275 LEU A C 1
ATOM 2175 O O . LEU A 1 275 ? -14.942 -17.720 -7.456 1.00 90.88 275 LEU A O 1
ATOM 2179 N N . THR A 1 276 ? -16.323 -16.396 -8.638 1.00 88.94 276 THR A N 1
ATOM 2180 C CA . THR A 1 276 ? -16.636 -17.404 -9.668 1.00 88.94 276 THR A CA 1
ATOM 2181 C C . THR A 1 276 ? -15.581 -17.458 -10.773 1.00 88.94 276 THR A C 1
ATOM 2183 O O . THR A 1 276 ? -15.400 -18.506 -11.389 1.00 88.94 276 THR A O 1
ATOM 2186 N N . GLY A 1 277 ? -14.842 -16.362 -10.989 1.00 86.00 277 GLY A N 1
ATOM 2187 C CA . GLY A 1 277 ? -13.689 -16.296 -11.892 1.00 86.00 277 GLY A CA 1
ATOM 2188 C C . GLY A 1 277 ? -12.369 -16.776 -11.277 1.00 86.00 277 GLY A C 1
ATOM 2189 O O . GLY A 1 277 ? -11.355 -16.808 -11.968 1.00 86.00 277 GLY A O 1
ATOM 2190 N N . SER A 1 278 ? -12.368 -17.140 -9.993 1.00 89.25 278 SER A N 1
ATOM 2191 C CA . SER A 1 278 ? -11.207 -17.663 -9.268 1.00 89.25 278 SER A CA 1
ATOM 2192 C C . SER A 1 278 ? -10.807 -19.049 -9.783 1.00 89.25 278 SER A C 1
ATOM 2194 O O . SER A 1 278 ? -11.604 -19.985 -9.730 1.00 89.25 278 SER A O 1
ATOM 2196 N N . GLU A 1 279 ? -9.554 -19.230 -10.211 1.00 88.56 279 GLU A N 1
ATOM 2197 C CA . GLU A 1 279 ? -9.033 -20.560 -10.566 1.00 88.56 279 GLU A CA 1
ATOM 2198 C C . GLU A 1 279 ? -8.915 -21.465 -9.328 1.00 88.56 279 GLU A C 1
ATOM 2200 O O . GLU A 1 279 ? -9.080 -22.681 -9.435 1.00 88.56 279 GLU A O 1
ATOM 2205 N N . MET A 1 280 ? -8.712 -20.893 -8.134 1.00 87.38 280 MET A N 1
ATOM 2206 C CA . MET A 1 280 ? -8.674 -21.648 -6.874 1.00 87.38 280 MET A CA 1
ATOM 2207 C C . MET A 1 280 ? -10.037 -22.193 -6.447 1.00 87.38 280 MET A C 1
ATOM 2209 O O . MET A 1 280 ? -10.109 -23.272 -5.860 1.00 87.38 280 MET A O 1
ATOM 2213 N N . LEU A 1 281 ? -11.113 -21.448 -6.709 1.00 90.19 281 LEU A N 1
ATOM 2214 C CA . LEU A 1 281 ? -12.470 -21.808 -6.296 1.00 90.19 281 LEU A CA 1
ATOM 2215 C C . LEU A 1 281 ? -13.334 -22.341 -7.436 1.00 90.19 281 LEU A C 1
ATOM 2217 O O . LEU A 1 281 ? -14.414 -22.849 -7.168 1.00 90.19 281 LEU A O 1
ATOM 2221 N N . LYS A 1 282 ? -12.877 -22.296 -8.686 1.00 88.75 282 LYS A N 1
ATOM 2222 C CA . LYS A 1 282 ? -13.583 -22.783 -9.883 1.00 88.75 282 LYS A CA 1
ATOM 2223 C C . LYS A 1 282 ? -14.241 -24.152 -9.718 1.00 88.75 282 LYS A C 1
ATOM 2225 O O . LYS A 1 282 ? -15.373 -24.333 -10.146 1.00 88.75 282 LYS A O 1
ATOM 2230 N N . ALA A 1 283 ? -13.567 -25.103 -9.070 1.00 88.38 283 ALA A N 1
ATOM 2231 C CA . ALA A 1 283 ? -14.116 -26.442 -8.829 1.00 88.38 283 ALA A CA 1
ATOM 2232 C C . ALA A 1 283 ? -15.301 -26.457 -7.842 1.00 88.38 283 ALA A C 1
ATOM 2234 O O . ALA A 1 283 ? -16.050 -27.428 -7.790 1.00 88.38 283 ALA A O 1
ATOM 2235 N N . CYS A 1 284 ? -15.467 -25.394 -7.054 1.00 91.38 284 CYS A N 1
ATOM 2236 C CA . CYS A 1 284 ? -16.563 -25.224 -6.108 1.00 91.38 284 CYS A CA 1
ATOM 2237 C C . CYS A 1 284 ? -17.816 -24.628 -6.767 1.00 91.38 284 CYS A C 1
ATOM 2239 O O . CYS A 1 284 ? -18.864 -24.622 -6.128 1.00 91.38 284 CYS A O 1
ATOM 2241 N N . TRP A 1 285 ? -17.737 -24.114 -7.999 1.00 94.19 285 TRP A N 1
ATOM 2242 C CA . TRP A 1 285 ? -18.824 -23.362 -8.626 1.00 94.19 285 TRP A CA 1
ATOM 2243 C C . TRP A 1 285 ? -19.428 -24.099 -9.818 1.00 94.19 285 TRP A C 1
ATOM 2245 O O . TRP A 1 285 ? -18.757 -24.390 -10.804 1.00 94.19 285 TRP A O 1
ATOM 2255 N N . GLU A 1 286 ? -20.739 -24.316 -9.771 1.00 94.31 286 GLU A N 1
ATOM 2256 C CA . GLU A 1 286 ? -21.537 -24.785 -10.904 1.00 94.31 286 GLU A CA 1
ATOM 2257 C C . GLU A 1 286 ? -22.694 -23.806 -11.149 1.00 94.31 286 GLU A C 1
ATOM 2259 O O . GLU A 1 286 ? -23.234 -23.230 -10.207 1.00 94.31 286 GLU A O 1
ATOM 2264 N N . LYS A 1 287 ? -23.109 -23.587 -12.401 1.00 93.94 287 LYS A N 1
ATOM 2265 C CA . LYS A 1 287 ? -24.288 -22.745 -12.674 1.00 93.94 287 LYS A CA 1
ATOM 2266 C C . LYS A 1 287 ? -25.567 -23.475 -12.267 1.00 93.94 287 LYS A C 1
ATOM 2268 O O . LYS A 1 287 ? -25.697 -24.672 -12.516 1.00 93.94 287 LYS A O 1
ATOM 2273 N N . HIS A 1 288 ? -26.526 -22.758 -11.684 1.00 94.44 288 HIS A N 1
ATOM 2274 C CA . HIS A 1 288 ? -27.842 -23.327 -11.402 1.00 94.44 288 HIS A CA 1
ATOM 2275 C C . HIS A 1 288 ? -28.577 -23.612 -12.722 1.00 94.44 288 HIS A C 1
ATOM 2277 O O . HIS A 1 288 ? -28.639 -22.751 -13.598 1.00 94.44 288 HIS A O 1
ATOM 2283 N N . SER A 1 289 ? -29.136 -24.813 -12.874 1.00 89.94 289 SER A N 1
ATOM 2284 C CA . SER A 1 289 ? -29.782 -25.261 -14.119 1.00 89.94 289 SER A CA 1
ATOM 2285 C C . SER A 1 289 ? -31.078 -24.507 -14.434 1.00 89.94 289 SER A C 1
ATOM 2287 O O . SER A 1 289 ? -31.360 -24.231 -15.595 1.00 89.94 289 SER A O 1
ATOM 2289 N N . GLU A 1 290 ? -31.860 -24.181 -13.403 1.00 90.69 290 GLU A N 1
ATOM 2290 C CA . GLU A 1 290 ? -33.206 -23.604 -13.559 1.00 90.69 290 GLU A CA 1
ATOM 2291 C C . GLU A 1 290 ? -33.295 -22.086 -13.325 1.00 90.69 290 GLU A C 1
ATOM 2293 O O . GLU A 1 290 ? -34.148 -21.426 -13.914 1.00 90.69 290 GLU A O 1
ATOM 2298 N N . ILE A 1 291 ? -32.431 -21.510 -12.479 1.00 91.06 291 ILE A N 1
ATOM 2299 C CA . ILE A 1 291 ? -32.510 -20.103 -12.073 1.00 91.06 291 ILE A CA 1
ATOM 2300 C C . ILE A 1 291 ? -31.328 -19.341 -12.672 1.00 91.06 291 ILE A C 1
ATOM 2302 O O . ILE A 1 291 ? -30.180 -19.490 -12.248 1.00 91.06 291 ILE A O 1
ATOM 2306 N N . GLN A 1 292 ? -31.609 -18.502 -13.668 1.00 89.31 292 GLN A N 1
ATOM 2307 C CA . GLN A 1 292 ? -30.597 -17.678 -14.324 1.00 89.31 292 GLN A CA 1
ATOM 2308 C C . GLN A 1 292 ? -30.013 -16.648 -13.340 1.00 89.31 292 GLN A C 1
ATOM 2310 O O . GLN A 1 292 ? -30.761 -15.918 -12.697 1.00 89.31 292 GLN A O 1
ATOM 2315 N N . GLY A 1 293 ? -28.680 -16.581 -13.237 1.00 85.31 293 GLY A N 1
ATOM 2316 C CA . GLY A 1 293 ? -27.980 -15.714 -12.272 1.00 85.31 293 GLY A CA 1
ATOM 2317 C C . GLY A 1 293 ? -27.847 -16.308 -10.859 1.00 85.31 293 GLY A C 1
ATOM 2318 O O . GLY A 1 293 ? -27.508 -15.596 -9.911 1.00 85.31 293 GLY A O 1
ATOM 2319 N N . ALA A 1 294 ? -28.114 -17.610 -10.707 1.00 93.31 294 ALA A N 1
ATOM 2320 C CA . ALA A 1 294 ? -27.813 -18.377 -9.503 1.00 93.31 294 ALA A CA 1
ATOM 2321 C C . ALA A 1 294 ? -26.724 -19.435 -9.757 1.00 93.31 294 ALA A C 1
ATOM 2323 O O . ALA A 1 294 ? -26.505 -19.898 -10.882 1.00 93.31 294 ALA A O 1
ATOM 2324 N N . TRP A 1 295 ? -26.064 -19.838 -8.677 1.00 96.25 295 TRP A N 1
ATOM 2325 C CA . TRP A 1 295 ? -24.956 -20.786 -8.655 1.00 96.25 295 TRP A CA 1
ATOM 2326 C C . TRP A 1 295 ? -25.231 -21.905 -7.651 1.00 96.25 295 TRP A C 1
ATOM 2328 O O . TRP A 1 295 ? -25.955 -21.722 -6.677 1.00 96.25 295 TRP A O 1
ATOM 2338 N N . ILE A 1 296 ? -24.623 -23.064 -7.864 1.00 96.31 296 ILE A N 1
ATOM 2339 C CA . ILE A 1 296 ? -24.490 -24.129 -6.879 1.00 96.31 296 ILE A CA 1
ATOM 2340 C C . ILE A 1 296 ? -23.050 -24.093 -6.366 1.00 96.31 296 ILE A C 1
ATOM 2342 O O . ILE A 1 296 ? -22.113 -24.371 -7.112 1.00 96.31 296 ILE A O 1
ATOM 2346 N N . LEU A 1 297 ? -22.887 -23.750 -5.088 1.00 96.06 297 LEU A N 1
ATOM 2347 C CA . LEU A 1 297 ? -21.608 -23.745 -4.388 1.00 96.06 297 LEU A CA 1
ATOM 2348 C C . LEU A 1 297 ? -21.382 -25.094 -3.692 1.00 96.06 297 LEU A C 1
ATOM 2350 O O . LEU A 1 297 ? -22.089 -25.447 -2.746 1.00 96.06 297 LEU A O 1
ATOM 2354 N N . GLY A 1 298 ? -20.380 -25.841 -4.143 1.00 95.00 298 GLY A N 1
ATOM 2355 C CA . GLY A 1 298 ? -19.839 -27.009 -3.459 1.00 95.00 298 GLY A CA 1
ATOM 2356 C C . GLY A 1 298 ? -18.853 -26.588 -2.370 1.00 95.00 298 GLY A C 1
ATOM 2357 O O . GLY A 1 298 ? -17.693 -26.323 -2.666 1.00 95.00 298 GLY A O 1
ATOM 2358 N N . TRP A 1 299 ? -19.284 -26.543 -1.108 1.00 93.75 299 TRP A N 1
ATOM 2359 C CA . TRP A 1 299 ? -18.424 -26.150 0.016 1.00 93.75 299 TRP A CA 1
ATOM 2360 C C . TRP A 1 299 ? -18.591 -27.088 1.210 1.00 93.75 299 TRP A C 1
ATOM 2362 O O . TRP A 1 299 ? -19.712 -27.395 1.615 1.00 93.75 299 TRP A O 1
ATOM 2372 N N . GLN A 1 300 ? -17.471 -27.558 1.775 1.00 89.25 300 GLN A N 1
ATOM 2373 C CA . GLN A 1 300 ? -17.440 -28.461 2.941 1.00 89.25 300 GLN A CA 1
ATOM 2374 C C . GLN A 1 300 ? -18.374 -29.684 2.803 1.00 89.25 300 GLN A C 1
ATOM 2376 O O . GLN A 1 300 ? -19.084 -30.059 3.735 1.00 89.25 300 GLN A O 1
ATOM 2381 N N . GLY A 1 301 ? -18.408 -30.294 1.614 1.00 87.75 301 GLY A N 1
ATOM 2382 C CA . GLY A 1 301 ? -19.235 -31.475 1.331 1.00 87.75 301 GLY A CA 1
ATOM 2383 C C . GLY A 1 301 ? -20.730 -31.194 1.129 1.00 87.75 301 GLY A C 1
ATOM 2384 O O . GLY A 1 301 ? -21.502 -32.136 0.970 1.00 87.75 301 GLY A O 1
ATOM 2385 N N . LYS A 1 302 ? -21.159 -29.925 1.112 1.00 92.38 302 LYS A N 1
ATOM 2386 C CA . LYS A 1 302 ? -22.542 -29.518 0.824 1.00 92.38 302 LYS A CA 1
ATOM 2387 C C . LYS A 1 302 ? -22.635 -28.842 -0.539 1.00 92.38 302 LYS A C 1
ATOM 2389 O O . LYS A 1 302 ? -21.726 -28.120 -0.934 1.00 92.38 302 LYS A O 1
ATOM 2394 N N . ARG A 1 303 ? -23.764 -29.040 -1.226 1.00 95.06 303 ARG A N 1
ATOM 2395 C CA . ARG A 1 303 ? -24.148 -28.291 -2.432 1.00 95.06 303 ARG A CA 1
ATOM 2396 C C . ARG A 1 303 ? -25.170 -27.238 -2.023 1.00 95.06 303 ARG A C 1
ATOM 2398 O O . ARG A 1 303 ? -26.276 -27.587 -1.621 1.00 95.06 303 ARG A O 1
ATOM 2405 N N . ILE A 1 304 ? -24.776 -25.973 -2.059 1.00 95.25 304 ILE A N 1
ATOM 2406 C CA . ILE A 1 304 ? -25.563 -24.852 -1.546 1.00 95.25 304 ILE A CA 1
ATOM 2407 C C . ILE A 1 304 ? -25.973 -23.971 -2.732 1.00 95.25 304 ILE A C 1
ATOM 2409 O O . ILE A 1 304 ? -25.096 -23.388 -3.367 1.00 95.25 304 ILE A O 1
ATOM 2413 N N . PRO A 1 305 ? -27.268 -23.862 -3.063 1.00 96.25 305 PRO A N 1
ATOM 2414 C CA . PRO A 1 305 ? -27.741 -22.908 -4.058 1.00 96.25 305 PRO A CA 1
ATOM 2415 C C . PRO A 1 305 ? -27.600 -21.470 -3.538 1.00 96.25 305 PRO A C 1
ATOM 2417 O O . PRO A 1 305 ? -28.103 -21.123 -2.466 1.00 96.25 305 PRO A O 1
ATOM 2420 N N . VAL A 1 306 ? -26.894 -20.626 -4.285 1.00 96.44 306 VAL A N 1
ATOM 2421 C CA . VAL A 1 306 ? -26.578 -19.247 -3.901 1.00 96.44 306 VAL A CA 1
ATOM 2422 C C . VAL A 1 306 ? -26.809 -18.268 -5.048 1.00 96.44 306 VAL A C 1
ATOM 2424 O O . VAL A 1 306 ? -26.791 -18.630 -6.223 1.00 96.44 306 VAL A O 1
ATOM 2427 N N . THR A 1 307 ? -26.993 -16.999 -4.713 1.00 95.12 307 THR A N 1
ATOM 2428 C CA . THR A 1 307 ? -26.926 -15.886 -5.665 1.00 95.12 307 THR A CA 1
ATOM 2429 C C . THR A 1 307 ? -26.244 -14.696 -5.008 1.00 95.12 307 THR A C 1
ATOM 2431 O O . THR A 1 307 ? -26.306 -14.532 -3.791 1.00 95.12 307 THR A O 1
ATOM 2434 N N . PHE A 1 308 ? -25.592 -13.864 -5.812 1.00 93.94 308 PHE A N 1
ATOM 2435 C CA . PHE A 1 308 ? -25.016 -12.596 -5.366 1.00 93.94 308 PHE A CA 1
ATOM 2436 C C . PHE A 1 308 ? -26.023 -11.446 -5.489 1.00 93.94 308 PHE A C 1
ATOM 2438 O O . PHE A 1 308 ? -25.876 -10.413 -4.841 1.00 93.94 308 PHE A O 1
ATOM 2445 N N . GLN A 1 309 ? -27.063 -11.619 -6.312 1.00 92.94 309 GLN A N 1
ATOM 2446 C CA . GLN A 1 309 ? -27.995 -10.558 -6.674 1.00 92.94 309 GLN A CA 1
ATOM 2447 C C . GLN A 1 309 ? -29.206 -10.556 -5.741 1.00 92.94 309 GLN A C 1
ATOM 2449 O O . GLN A 1 309 ? -29.947 -11.540 -5.643 1.00 92.94 309 GLN A O 1
ATOM 2454 N N . GLN A 1 310 ? -29.443 -9.421 -5.084 1.00 91.69 310 GLN A N 1
ATOM 2455 C CA . GLN A 1 310 ? -30.524 -9.277 -4.110 1.00 91.69 310 GLN A CA 1
ATOM 2456 C C . GLN A 1 310 ? -31.908 -9.488 -4.750 1.00 91.69 310 GLN A C 1
ATOM 2458 O O . GLN A 1 310 ? -32.793 -10.086 -4.143 1.00 91.69 310 GLN A O 1
ATOM 2463 N N . GLU A 1 311 ? -32.084 -9.064 -5.996 1.00 92.94 311 GLU A N 1
ATOM 2464 C CA . GLU A 1 311 ? -33.316 -9.166 -6.776 1.00 92.94 311 GLU A CA 1
ATOM 2465 C C . GLU A 1 311 ? -33.661 -10.618 -7.112 1.00 92.94 311 GLU A C 1
ATOM 2467 O O . GLU A 1 311 ? -34.830 -11.000 -7.050 1.00 92.94 311 GLU A O 1
ATOM 2472 N N . ILE A 1 312 ? -32.655 -11.440 -7.426 1.00 92.00 312 ILE A N 1
ATOM 2473 C CA . ILE A 1 312 ? -32.843 -12.873 -7.683 1.00 92.00 312 ILE A CA 1
ATOM 2474 C C . ILE A 1 312 ? -33.193 -13.580 -6.373 1.00 92.00 312 ILE A C 1
ATOM 2476 O O . ILE A 1 312 ? -34.155 -14.346 -6.329 1.00 92.00 312 ILE A O 1
ATOM 2480 N N . PHE A 1 313 ? -32.484 -13.267 -5.284 1.00 93.62 313 PHE A N 1
ATOM 2481 C CA . PHE A 1 313 ? -32.793 -13.814 -3.962 1.00 93.62 313 PHE A CA 1
ATOM 2482 C C . PHE A 1 313 ? -34.219 -13.467 -3.516 1.00 93.62 313 PHE A C 1
ATOM 2484 O O . PHE A 1 313 ? -34.947 -14.346 -3.073 1.00 93.62 313 PHE A O 1
ATOM 2491 N N . ARG A 1 314 ? -34.673 -12.220 -3.707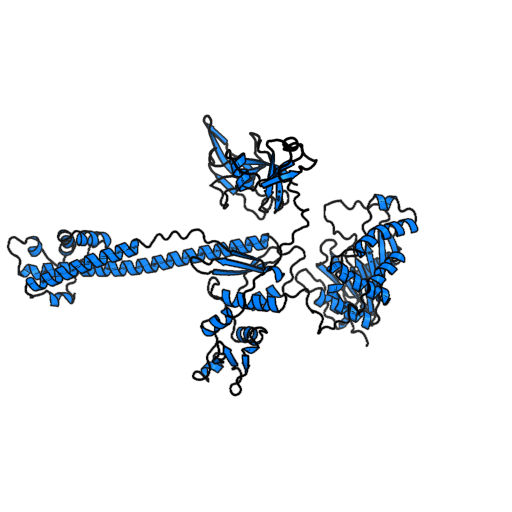 1.00 92.38 314 ARG A N 1
ATOM 2492 C CA . ARG A 1 314 ? -36.049 -11.807 -3.369 1.00 92.38 314 ARG A CA 1
ATOM 2493 C C . ARG A 1 314 ? -37.124 -12.590 -4.124 1.00 92.38 314 ARG A C 1
ATOM 2495 O O . ARG A 1 314 ? -38.220 -12.748 -3.598 1.00 92.38 314 ARG A O 1
ATOM 2502 N N . ARG A 1 315 ? -36.834 -13.064 -5.340 1.00 94.19 315 ARG A N 1
ATOM 2503 C CA . ARG A 1 315 ? -37.749 -13.917 -6.121 1.00 94.19 315 ARG A CA 1
ATOM 2504 C C . ARG A 1 315 ? -37.717 -15.381 -5.679 1.00 94.19 315 ARG A C 1
ATOM 2506 O O . ARG A 1 315 ? -38.700 -16.083 -5.889 1.00 94.19 315 ARG A O 1
ATOM 2513 N N . HIS A 1 316 ? -36.621 -15.827 -5.063 1.00 92.19 316 HIS A N 1
ATOM 2514 C CA . HIS A 1 316 ? -36.398 -17.219 -4.662 1.00 92.19 316 HIS A CA 1
ATOM 2515 C C . HIS A 1 316 ? -35.821 -17.357 -3.230 1.00 92.19 316 HIS A C 1
ATOM 2517 O O . HIS A 1 316 ? -34.794 -18.020 -3.059 1.00 92.19 316 HIS A O 1
ATOM 2523 N N . PRO A 1 317 ? -36.443 -16.770 -2.187 1.00 91.19 317 PRO A N 1
ATOM 2524 C CA . PRO A 1 317 ? -35.840 -16.685 -0.850 1.00 91.19 317 PRO A CA 1
ATOM 2525 C C . PRO A 1 317 ? -35.760 -18.032 -0.116 1.00 91.19 317 PRO A C 1
ATOM 2527 O O . PRO A 1 317 ? -34.869 -18.229 0.702 1.00 91.19 317 PRO A O 1
ATOM 2530 N N . GLU A 1 318 ? -36.664 -18.966 -0.426 1.00 90.19 318 GLU A N 1
ATOM 2531 C CA . GLU A 1 318 ? -36.699 -20.314 0.170 1.00 90.19 318 GLU A CA 1
ATOM 2532 C C . GLU A 1 318 ? -35.705 -21.282 -0.494 1.00 90.19 318 GLU A C 1
ATOM 2534 O O . GLU A 1 318 ? -35.411 -22.354 0.033 1.00 90.19 318 GLU A O 1
ATOM 2539 N N . THR A 1 319 ? -35.210 -20.932 -1.686 1.00 91.19 319 THR A N 1
ATOM 2540 C CA . THR A 1 319 ? -34.392 -21.822 -2.523 1.00 91.19 319 THR A CA 1
ATOM 2541 C C . THR A 1 319 ? -32.950 -21.356 -2.626 1.00 91.19 319 THR A C 1
ATOM 2543 O O . THR A 1 319 ? -32.055 -22.189 -2.699 1.00 91.19 319 THR A O 1
ATOM 2546 N N . LEU A 1 320 ? -32.702 -20.047 -2.650 1.00 93.50 320 LEU A N 1
ATOM 2547 C CA . LEU A 1 320 ? -31.367 -19.479 -2.807 1.00 93.50 320 LEU A CA 1
ATOM 2548 C C . LEU A 1 320 ? -30.896 -18.853 -1.503 1.00 93.50 320 LEU A C 1
ATOM 2550 O O . LEU A 1 320 ? -31.682 -18.260 -0.779 1.00 93.50 320 LEU A O 1
ATOM 2554 N N . ARG A 1 321 ? -29.590 -18.888 -1.248 1.00 94.12 321 ARG A N 1
ATOM 2555 C CA . ARG A 1 321 ? -28.949 -18.077 -0.208 1.00 94.12 321 ARG A CA 1
ATOM 2556 C C . ARG A 1 321 ? -28.267 -16.864 -0.842 1.00 94.12 321 ARG A C 1
ATOM 2558 O O . ARG A 1 321 ? -27.518 -17.017 -1.805 1.00 94.12 321 ARG A O 1
ATOM 2565 N N . LEU A 1 322 ? -28.509 -15.667 -0.310 1.00 93.88 322 LEU A N 1
ATOM 2566 C CA . LEU A 1 322 ? -27.801 -14.462 -0.749 1.00 93.88 322 LEU A CA 1
ATOM 2567 C C . LEU A 1 322 ? -26.370 -14.480 -0.200 1.00 93.88 322 LEU A C 1
ATOM 2569 O O . LEU A 1 322 ? -26.186 -14.463 1.014 1.00 93.88 322 LEU A O 1
ATOM 2573 N N . LEU A 1 323 ? -25.369 -14.512 -1.078 1.00 92.25 323 LEU A N 1
ATOM 2574 C CA . LEU A 1 323 ? -23.960 -14.466 -0.694 1.00 92.25 323 LEU A CA 1
ATOM 2575 C C . LEU A 1 323 ? -23.470 -13.010 -0.714 1.00 92.25 323 LEU A C 1
ATOM 2577 O O . LEU A 1 323 ? -23.033 -12.501 -1.744 1.00 92.25 323 LEU A O 1
ATOM 2581 N N . SER A 1 324 ? -23.587 -12.332 0.428 1.00 88.00 324 SER A N 1
ATOM 2582 C CA . SER A 1 324 ? -23.176 -10.936 0.640 1.00 88.00 324 SER A CA 1
ATOM 2583 C C . SER A 1 324 ? -22.050 -10.820 1.673 1.00 88.00 324 SER A C 1
ATOM 2585 O O . SER A 1 324 ? -21.725 -11.789 2.355 1.00 88.00 324 SER A O 1
ATOM 2587 N N . HIS A 1 325 ? -21.457 -9.629 1.808 1.00 80.88 325 HIS A N 1
ATOM 2588 C CA . HIS A 1 325 ? -20.318 -9.384 2.706 1.00 80.88 325 HIS A CA 1
ATOM 2589 C C . HIS A 1 325 ? -20.580 -9.770 4.171 1.00 80.88 325 HIS A C 1
ATOM 2591 O O . HIS A 1 325 ? -19.672 -10.286 4.806 1.00 80.88 325 HIS A O 1
ATOM 2597 N N . ASP A 1 326 ? -21.804 -9.603 4.679 1.00 79.50 326 ASP A N 1
ATOM 2598 C CA . ASP A 1 326 ? -22.180 -9.954 6.062 1.00 79.50 326 ASP A CA 1
ATOM 2599 C C . ASP A 1 326 ? -22.400 -11.457 6.305 1.00 79.50 326 ASP A C 1
ATOM 2601 O O . ASP A 1 326 ? -22.704 -11.892 7.417 1.00 79.50 326 ASP A O 1
ATOM 2605 N N . GLU A 1 327 ? -22.307 -12.277 5.263 1.00 86.62 327 GLU A N 1
ATOM 2606 C CA . GLU A 1 327 ? -22.790 -13.645 5.308 1.00 86.62 327 GLU A CA 1
ATOM 2607 C C . GLU A 1 327 ? -21.680 -14.617 5.807 1.00 86.62 327 GLU A C 1
ATOM 2609 O O . GLU A 1 327 ? -20.545 -14.590 5.313 1.00 86.62 327 GLU A O 1
ATOM 2614 N N . PRO A 1 328 ? -21.942 -15.486 6.811 1.00 88.94 328 PRO A N 1
ATOM 2615 C CA . PRO A 1 328 ? -20.913 -16.364 7.388 1.00 88.94 328 PRO A CA 1
ATOM 2616 C C . PRO A 1 328 ? -20.310 -17.413 6.437 1.00 88.94 328 PRO A C 1
ATOM 2618 O O . PRO A 1 328 ? -19.141 -17.777 6.582 1.00 88.94 328 PRO A O 1
ATOM 2621 N N . LEU A 1 329 ? -21.086 -17.928 5.480 1.00 91.75 329 LEU A N 1
ATOM 2622 C CA . LEU A 1 329 ? -20.605 -18.835 4.435 1.00 91.75 329 LEU A CA 1
ATOM 2623 C C . LEU A 1 329 ? -19.589 -18.127 3.521 1.00 91.75 329 LEU A C 1
ATOM 2625 O O . LEU A 1 329 ? -18.579 -18.751 3.195 1.00 91.75 329 LEU A O 1
ATOM 2629 N N . LEU A 1 330 ? -19.762 -16.839 3.196 1.00 90.88 330 LEU A N 1
ATOM 2630 C CA . LEU A 1 330 ? -18.739 -16.064 2.478 1.00 90.88 330 LEU A CA 1
ATOM 2631 C C . LEU A 1 330 ? -17.440 -15.963 3.290 1.00 90.88 330 LEU A C 1
ATOM 2633 O O . LEU A 1 330 ? -16.363 -16.229 2.762 1.00 90.88 330 LEU A O 1
ATOM 2637 N N . HIS A 1 331 ? -17.523 -15.642 4.582 1.00 89.06 331 HIS A N 1
ATOM 2638 C CA . HIS A 1 331 ? -16.341 -15.571 5.449 1.00 89.06 331 HIS A CA 1
ATOM 2639 C C . HIS A 1 331 ? -15.597 -16.911 5.515 1.00 89.06 331 HIS A C 1
ATOM 2641 O O . HIS A 1 331 ? -14.370 -16.951 5.399 1.00 89.06 331 HIS A O 1
ATOM 2647 N N . SER A 1 332 ? -16.336 -18.017 5.653 1.00 91.12 332 SER A N 1
ATOM 2648 C CA . SER A 1 332 ? -15.765 -19.366 5.641 1.00 91.12 332 SER A CA 1
ATOM 2649 C C . SER A 1 332 ? -15.079 -19.686 4.311 1.00 91.12 332 SER A C 1
ATOM 2651 O O . SER A 1 332 ? -13.974 -20.230 4.316 1.00 91.12 332 SER A O 1
ATOM 2653 N N . LEU A 1 333 ? -15.698 -19.316 3.187 1.00 91.81 333 LEU A N 1
ATOM 2654 C CA . LEU A 1 333 ? -15.139 -19.492 1.849 1.00 91.81 333 LEU A CA 1
ATOM 2655 C C . LEU A 1 333 ? -13.820 -18.723 1.689 1.00 91.81 333 LEU A C 1
ATOM 2657 O O . LEU A 1 333 ? -12.807 -19.300 1.293 1.00 91.81 333 LEU A O 1
ATOM 2661 N N . LEU A 1 334 ? -13.800 -17.441 2.071 1.00 91.25 334 LEU A N 1
ATOM 2662 C CA . LEU A 1 334 ? -12.604 -16.597 2.003 1.00 91.25 334 LEU A CA 1
ATOM 2663 C C . LEU A 1 334 ? -11.468 -17.138 2.881 1.00 91.25 334 LEU A C 1
ATOM 2665 O O . LEU A 1 334 ? -10.306 -17.062 2.480 1.00 91.25 334 LEU A O 1
ATOM 2669 N N . GLN A 1 335 ? -11.763 -17.687 4.062 1.00 88.88 335 GLN A N 1
ATOM 2670 C CA . GLN A 1 335 ? -10.756 -18.298 4.943 1.00 88.88 335 GLN A CA 1
ATOM 2671 C C . GLN A 1 335 ? -10.175 -19.606 4.392 1.00 88.88 335 GLN A C 1
ATOM 2673 O O . GLN A 1 335 ? -9.039 -19.943 4.718 1.00 88.88 335 GLN A O 1
ATOM 2678 N N . GLY A 1 336 ? -10.916 -20.327 3.548 1.00 87.44 336 GLY A N 1
ATOM 2679 C CA . GLY A 1 336 ? -10.436 -21.562 2.929 1.00 87.44 336 GLY A CA 1
ATOM 2680 C C . GLY A 1 336 ? -9.373 -21.355 1.844 1.00 87.44 336 GLY A C 1
ATOM 2681 O O . GLY A 1 336 ? -8.652 -22.293 1.512 1.00 87.44 336 GLY A O 1
ATOM 2682 N N . VAL A 1 337 ? -9.227 -20.135 1.317 1.00 88.44 337 VAL A N 1
ATOM 2683 C CA . VAL A 1 337 ? -8.172 -19.802 0.348 1.00 88.44 337 VAL A CA 1
ATOM 2684 C C . VAL A 1 337 ? -6.825 -19.602 1.073 1.00 88.44 337 VAL A C 1
ATOM 2686 O O . VAL A 1 337 ? -6.761 -18.865 2.058 1.00 88.44 337 VAL A O 1
ATOM 2689 N N . PRO A 1 338 ? -5.701 -20.183 0.613 1.00 87.19 338 PRO A N 1
ATOM 2690 C CA . PRO A 1 338 ? -4.403 -19.983 1.260 1.00 87.19 338 PRO A CA 1
ATOM 2691 C C . PRO A 1 338 ? -3.973 -18.503 1.302 1.00 87.19 338 PRO A C 1
ATOM 2693 O O . PRO A 1 338 ? -4.141 -17.789 0.311 1.00 87.19 338 PRO A O 1
ATOM 2696 N N . PRO A 1 339 ? -3.383 -18.012 2.409 1.00 87.12 339 PRO A N 1
ATOM 2697 C CA . PRO A 1 339 ? -2.918 -16.631 2.493 1.00 87.12 339 PRO A CA 1
ATOM 2698 C C . PRO A 1 339 ? -1.696 -16.380 1.601 1.00 87.12 339 PRO A C 1
ATOM 2700 O O . PRO A 1 339 ? -0.909 -17.285 1.296 1.00 87.12 339 PRO A O 1
ATOM 2703 N N . LEU A 1 340 ? -1.505 -15.117 1.219 1.00 87.25 340 LEU A N 1
ATOM 2704 C CA . LEU A 1 340 ? -0.313 -14.665 0.510 1.00 87.25 340 LEU A CA 1
ATOM 2705 C C . LEU A 1 340 ? 0.890 -14.646 1.470 1.00 87.25 340 LEU A C 1
ATOM 2707 O O . LEU A 1 340 ? 1.010 -13.758 2.308 1.00 87.25 340 LEU A O 1
ATOM 2711 N N . LYS A 1 341 ? 1.768 -15.650 1.360 1.00 86.69 341 LYS A N 1
ATOM 2712 C CA . LYS A 1 341 ? 2.918 -15.828 2.268 1.00 86.69 341 LYS A CA 1
ATOM 2713 C C . LYS A 1 341 ? 4.095 -14.893 1.989 1.00 86.69 341 LYS A C 1
ATOM 2715 O O . LYS A 1 341 ? 4.801 -14.547 2.925 1.00 86.69 341 LYS A O 1
ATOM 2720 N N . VAL A 1 342 ? 4.309 -14.530 0.724 1.00 86.75 342 VAL A N 1
ATOM 2721 C CA . VAL A 1 342 ? 5.440 -13.701 0.272 1.00 86.75 342 VAL A CA 1
ATOM 2722 C C . VAL A 1 342 ? 4.872 -12.504 -0.496 1.00 86.75 342 VAL A C 1
ATOM 2724 O O . VAL A 1 342 ? 4.782 -12.558 -1.725 1.00 86.75 342 VAL A O 1
ATOM 2727 N N . PRO A 1 343 ? 4.382 -11.463 0.203 1.00 88.00 343 PRO A N 1
ATOM 2728 C CA . PRO A 1 343 ? 3.746 -10.314 -0.435 1.00 88.00 343 PRO A CA 1
ATOM 2729 C C . PRO A 1 343 ? 4.668 -9.599 -1.425 1.00 88.00 343 PRO A C 1
ATOM 2731 O O . PRO A 1 343 ? 4.225 -9.239 -2.513 1.00 88.00 343 PRO A O 1
ATOM 2734 N N . GLU A 1 344 ? 5.962 -9.491 -1.121 1.00 86.81 344 GLU A N 1
ATOM 2735 C CA . GLU A 1 344 ? 6.964 -8.848 -1.974 1.00 86.81 344 GLU A CA 1
ATOM 2736 C C . GLU A 1 344 ? 7.170 -9.536 -3.332 1.00 86.81 344 GLU A C 1
ATOM 2738 O O . GLU A 1 344 ? 7.732 -8.936 -4.248 1.00 86.81 344 GLU A O 1
ATOM 2743 N N . ALA A 1 345 ? 6.702 -10.776 -3.507 1.00 86.06 345 ALA A N 1
ATOM 2744 C CA . ALA A 1 345 ? 6.715 -11.452 -4.803 1.00 86.06 345 ALA A CA 1
ATOM 2745 C C . ALA A 1 345 ? 5.740 -10.820 -5.810 1.00 86.06 345 ALA A C 1
ATOM 2747 O O . ALA A 1 345 ? 5.897 -11.028 -7.008 1.00 86.06 345 ALA A O 1
ATOM 2748 N N . CYS A 1 346 ? 4.764 -10.037 -5.338 1.00 85.00 346 CYS A N 1
ATOM 2749 C CA . CYS A 1 346 ? 3.791 -9.373 -6.199 1.00 85.00 346 CYS A CA 1
ATOM 2750 C C . CYS A 1 346 ? 4.422 -8.294 -7.084 1.00 85.00 346 CYS A C 1
ATOM 2752 O O . CYS A 1 346 ? 3.920 -8.060 -8.175 1.00 85.00 346 CYS A O 1
ATOM 2754 N N . GLN A 1 347 ? 5.509 -7.663 -6.621 1.00 85.06 347 GLN A N 1
ATOM 2755 C CA . GLN A 1 347 ? 6.197 -6.563 -7.303 1.00 85.06 347 GLN A CA 1
ATOM 2756 C C . GLN A 1 347 ? 5.237 -5.442 -7.749 1.00 85.06 347 GLN A C 1
ATOM 2758 O O . GLN A 1 347 ? 5.322 -4.944 -8.868 1.00 85.06 347 GLN A O 1
ATOM 2763 N N . VAL A 1 348 ? 4.353 -5.003 -6.849 1.00 87.56 348 VAL A N 1
ATOM 2764 C CA . VAL A 1 348 ? 3.425 -3.877 -7.074 1.00 87.56 348 VAL A CA 1
ATOM 2765 C C . VAL A 1 348 ? 3.651 -2.777 -6.034 1.00 87.56 348 VAL A C 1
ATOM 2767 O O . VAL A 1 348 ? 4.055 -3.100 -4.911 1.00 87.56 348 VAL A O 1
ATOM 2770 N N . PRO A 1 349 ? 3.406 -1.490 -6.357 1.00 88.06 349 PRO A N 1
ATOM 2771 C CA . PRO A 1 349 ? 3.666 -0.356 -5.466 1.00 88.06 349 PRO A CA 1
ATOM 2772 C C . PRO A 1 349 ? 2.618 -0.239 -4.341 1.00 88.06 349 PRO A C 1
ATOM 2774 O O . PRO A 1 349 ? 2.040 0.813 -4.104 1.00 88.06 349 PRO A O 1
ATOM 2777 N N . LEU A 1 350 ? 2.348 -1.337 -3.636 1.00 92.69 350 LEU A N 1
ATOM 2778 C CA . LEU A 1 350 ? 1.312 -1.444 -2.618 1.00 92.69 350 LEU A CA 1
ATOM 2779 C C . LEU A 1 350 ? 1.943 -1.736 -1.252 1.00 92.69 350 LEU A C 1
ATOM 2781 O O . LEU A 1 350 ? 2.874 -2.539 -1.128 1.00 92.69 350 LEU A O 1
ATOM 2785 N N . ILE A 1 351 ? 1.399 -1.123 -0.206 1.00 93.25 351 ILE A N 1
ATOM 2786 C CA . ILE A 1 351 ? 1.721 -1.432 1.190 1.00 93.25 351 ILE A CA 1
ATOM 2787 C C . ILE A 1 351 ? 0.438 -1.660 1.985 1.00 93.25 351 ILE A C 1
ATOM 2789 O O . ILE A 1 351 ? -0.551 -0.941 1.829 1.00 93.25 351 ILE A O 1
ATOM 2793 N N . ARG A 1 352 ? 0.455 -2.666 2.859 1.00 94.94 352 ARG A N 1
ATOM 2794 C CA . ARG A 1 352 ? -0.622 -2.953 3.811 1.00 94.94 352 ARG A CA 1
ATOM 2795 C C . ARG A 1 352 ? -0.137 -2.683 5.224 1.00 94.94 352 ARG A C 1
ATOM 2797 O O . ARG A 1 352 ? 0.881 -3.239 5.635 1.00 94.94 352 ARG A O 1
ATOM 2804 N N . PHE A 1 353 ? -0.911 -1.915 5.982 1.00 93.38 353 PHE A N 1
ATOM 2805 C CA . PHE A 1 353 ? -0.748 -1.791 7.427 1.00 93.38 353 PHE A CA 1
ATOM 2806 C C . PHE A 1 353 ? -1.861 -2.526 8.157 1.00 93.38 353 PHE A C 1
ATOM 2808 O O . PHE A 1 353 ? -3.017 -2.475 7.731 1.00 93.38 353 PHE A O 1
ATOM 2815 N N . SER A 1 354 ? -1.523 -3.179 9.266 1.00 92.06 354 SER A N 1
ATOM 2816 C CA . SER A 1 354 ? -2.513 -3.772 10.161 1.00 92.06 354 SER A CA 1
ATOM 2817 C C . SER A 1 354 ? -2.145 -3.665 11.631 1.00 92.06 354 SER A C 1
ATOM 2819 O O . SER A 1 354 ? -0.979 -3.539 11.999 1.00 92.06 354 SER A O 1
ATOM 2821 N N . VAL A 1 355 ? -3.173 -3.722 12.468 1.00 89.19 355 VAL A N 1
ATOM 2822 C CA . VAL A 1 355 ? -3.097 -3.783 13.929 1.00 89.19 355 VAL A CA 1
ATOM 2823 C C . VAL A 1 355 ? -4.098 -4.830 14.377 1.00 89.19 355 VAL A C 1
ATOM 2825 O O . VAL A 1 355 ? -5.262 -4.703 14.019 1.00 89.19 355 VAL A O 1
ATOM 2828 N N . ASP A 1 356 ? -3.680 -5.814 15.170 1.00 83.94 356 ASP A N 1
ATOM 2829 C CA . ASP A 1 356 ? -4.577 -6.885 15.634 1.00 83.94 356 ASP A CA 1
ATOM 2830 C C . ASP A 1 356 ? -5.318 -6.518 16.929 1.00 83.94 356 ASP A C 1
ATOM 2832 O O . ASP A 1 356 ? -6.466 -6.911 17.138 1.00 83.94 356 ASP A O 1
ATOM 2836 N N . ALA A 1 357 ? -4.682 -5.726 17.798 1.00 74.19 357 ALA A N 1
ATOM 2837 C CA . ALA A 1 357 ? -5.194 -5.373 19.119 1.00 74.19 357 ALA A CA 1
ATOM 2838 C C . ALA A 1 357 ? -5.173 -3.851 19.356 1.00 74.19 357 ALA A C 1
ATOM 2840 O O . ALA A 1 357 ? -4.240 -3.168 18.934 1.00 74.19 357 ALA A O 1
ATOM 2841 N N . PRO A 1 358 ? -6.165 -3.280 20.066 1.00 67.81 358 PRO A N 1
ATOM 2842 C CA . PRO A 1 358 ? -7.283 -3.948 20.744 1.00 67.81 358 PRO A CA 1
ATOM 2843 C C . PRO A 1 358 ? -8.447 -4.346 19.821 1.00 67.81 358 PRO A C 1
ATOM 2845 O O . PRO A 1 358 ? -9.376 -5.003 20.274 1.00 67.81 358 PRO A O 1
ATOM 2848 N N . VAL A 1 359 ? -8.431 -3.930 18.554 1.00 76.50 359 VAL A N 1
ATOM 2849 C CA . VAL A 1 359 ? -9.394 -4.357 17.530 1.00 76.50 359 VAL A CA 1
ATOM 2850 C C . VAL A 1 359 ? -8.668 -4.408 16.195 1.00 76.50 359 VAL A C 1
ATOM 2852 O O . VAL A 1 359 ? -7.937 -3.450 15.914 1.00 76.50 359 VAL A O 1
ATOM 2855 N N . PRO A 1 360 ? -8.911 -5.449 15.381 1.00 86.38 360 PRO A N 1
ATOM 2856 C CA . PRO A 1 360 ? -8.332 -5.553 14.058 1.00 86.38 360 PRO A CA 1
ATOM 2857 C C . PRO A 1 360 ? -8.648 -4.314 13.217 1.00 86.38 360 PRO A C 1
ATOM 2859 O O . PRO A 1 360 ? -9.803 -3.913 13.064 1.00 86.38 360 PRO A O 1
ATOM 2862 N N . LEU A 1 361 ? -7.595 -3.695 12.694 1.00 90.75 361 LEU A N 1
ATOM 2863 C CA . LEU A 1 361 ? -7.655 -2.661 11.672 1.00 90.75 361 LEU A CA 1
ATOM 2864 C C . LEU A 1 361 ? -6.692 -3.034 10.555 1.00 90.75 361 LEU A C 1
ATOM 2866 O O . LEU A 1 361 ? -5.567 -3.452 10.826 1.00 90.75 361 LEU A O 1
ATOM 2870 N N . ALA A 1 362 ? -7.112 -2.833 9.313 1.00 92.62 362 ALA A N 1
ATOM 2871 C CA . ALA A 1 362 ? -6.269 -2.999 8.141 1.00 92.62 362 ALA A CA 1
ATOM 2872 C C . ALA A 1 362 ? -6.500 -1.848 7.160 1.00 92.62 362 ALA A C 1
ATOM 2874 O O . ALA A 1 362 ? -7.599 -1.309 7.063 1.00 92.62 362 ALA A O 1
ATOM 2875 N N . ALA A 1 363 ? -5.456 -1.454 6.440 1.00 93.00 363 ALA A N 1
ATOM 2876 C CA . ALA A 1 363 ? -5.570 -0.501 5.347 1.00 93.00 363 ALA A CA 1
ATOM 2877 C C . ALA A 1 363 ? -4.483 -0.749 4.306 1.00 93.00 363 ALA A C 1
ATOM 2879 O O . ALA A 1 363 ? -3.353 -1.112 4.643 1.00 93.00 363 ALA A O 1
ATOM 2880 N N . TYR A 1 364 ? -4.833 -0.494 3.051 1.00 94.75 364 TYR A N 1
ATOM 2881 C CA . TYR A 1 364 ? -3.939 -0.596 1.908 1.00 94.75 364 TYR A CA 1
ATOM 2882 C C . TYR A 1 364 ? -3.651 0.792 1.344 1.00 94.75 364 TYR A C 1
ATOM 2884 O O . TYR A 1 364 ? -4.506 1.685 1.381 1.00 94.75 364 TYR A O 1
ATOM 2892 N N . TYR A 1 365 ? -2.440 0.974 0.833 1.00 93.25 365 TYR A N 1
ATOM 2893 C CA . TYR A 1 365 ? -2.004 2.214 0.209 1.00 93.25 365 TYR A CA 1
ATOM 2894 C C . TYR A 1 365 ? -1.253 1.904 -1.077 1.00 93.25 365 TYR A C 1
ATOM 2896 O O . TYR A 1 365 ? -0.318 1.105 -1.074 1.00 93.25 365 TYR A O 1
ATOM 2904 N N . ASP A 1 366 ? -1.690 2.554 -2.145 1.00 91.56 366 ASP A N 1
ATOM 2905 C CA . ASP A 1 366 ? -1.031 2.627 -3.440 1.00 91.56 366 ASP A CA 1
ATOM 2906 C C . ASP A 1 366 ? -0.012 3.771 -3.389 1.00 91.56 366 ASP A C 1
ATOM 2908 O O . ASP A 1 366 ? -0.344 4.901 -3.007 1.00 91.56 366 ASP A O 1
ATOM 2912 N N . LEU A 1 367 ? 1.244 3.452 -3.672 1.00 85.81 367 LEU A N 1
ATOM 2913 C CA . LEU A 1 367 ? 2.390 4.321 -3.459 1.00 85.81 367 LEU A CA 1
ATOM 2914 C C . LEU A 1 367 ? 2.860 4.908 -4.791 1.00 85.81 367 LEU A C 1
ATOM 2916 O O . LEU A 1 367 ? 3.488 4.240 -5.609 1.00 85.81 367 LEU A O 1
ATOM 2920 N N . GLY A 1 368 ? 2.588 6.195 -4.985 1.00 71.50 368 GLY A N 1
ATOM 2921 C CA . GLY A 1 368 ? 3.094 6.963 -6.115 1.00 71.50 368 GLY A CA 1
ATOM 2922 C C . GLY A 1 368 ? 4.517 7.481 -5.891 1.00 71.50 368 GLY A C 1
ATOM 2923 O O . GLY A 1 368 ? 5.194 7.148 -4.919 1.00 71.50 368 GLY A O 1
ATOM 2924 N N . ALA A 1 369 ? 4.959 8.375 -6.782 1.00 62.19 369 ALA A N 1
ATOM 2925 C CA . ALA A 1 369 ? 6.302 8.954 -6.729 1.00 62.19 369 ALA A CA 1
ATOM 2926 C C . ALA A 1 369 ? 6.596 9.689 -5.408 1.00 62.19 369 ALA A C 1
ATOM 2928 O O . ALA A 1 369 ? 7.690 9.548 -4.885 1.00 62.19 369 ALA A O 1
ATOM 2929 N N . ASN A 1 370 ? 5.626 10.430 -4.856 1.00 58.69 370 ASN A N 1
ATOM 2930 C CA . ASN A 1 370 ? 5.730 11.118 -3.558 1.00 58.69 370 ASN A CA 1
ATOM 2931 C C . ASN A 1 370 ? 4.408 11.104 -2.767 1.00 58.69 370 ASN A C 1
ATOM 2933 O O . ASN A 1 370 ? 4.268 11.788 -1.755 1.00 58.69 370 ASN A O 1
ATOM 2937 N N . GLU A 1 371 ? 3.404 10.357 -3.216 1.00 73.81 371 GLU A N 1
ATOM 2938 C CA . GLU A 1 371 ? 2.066 10.355 -2.622 1.00 73.81 371 GLU A CA 1
ATOM 2939 C C . GLU A 1 371 ? 1.652 8.943 -2.234 1.00 73.81 371 GLU A C 1
ATOM 2941 O O . GLU A 1 371 ? 2.070 7.972 -2.857 1.00 73.81 371 GLU A O 1
ATOM 2946 N N . ALA A 1 372 ? 0.817 8.839 -1.203 1.00 85.06 372 ALA A N 1
ATOM 2947 C CA . ALA A 1 372 ? 0.202 7.589 -0.794 1.00 85.06 372 ALA A CA 1
ATOM 2948 C C . ALA A 1 372 ? -1.311 7.723 -0.902 1.00 85.06 372 ALA A C 1
ATOM 2950 O O . ALA A 1 372 ? -1.934 8.485 -0.156 1.00 85.06 372 ALA A O 1
ATOM 2951 N N . ARG A 1 373 ? -1.906 6.970 -1.822 1.00 89.69 373 ARG A N 1
ATOM 2952 C CA . ARG A 1 373 ? -3.351 6.924 -2.015 1.00 89.69 373 ARG A CA 1
ATOM 2953 C C . ARG A 1 373 ? -3.916 5.738 -1.249 1.00 89.69 373 ARG A C 1
ATOM 2955 O O . ARG A 1 373 ? -3.526 4.599 -1.476 1.00 89.69 373 ARG A O 1
ATOM 2962 N N . ASN A 1 374 ? -4.844 5.990 -0.332 1.00 91.06 374 ASN A N 1
ATOM 2963 C CA . ASN A 1 374 ? -5.522 4.915 0.385 1.00 91.06 374 ASN A CA 1
ATOM 2964 C C . ASN A 1 374 ? -6.438 4.129 -0.571 1.00 91.06 374 ASN A C 1
ATOM 2966 O O . ASN A 1 374 ? -7.307 4.716 -1.211 1.00 91.06 374 ASN A O 1
ATOM 2970 N N . VAL A 1 375 ? -6.235 2.815 -0.643 1.00 92.00 375 VAL A N 1
ATOM 2971 C CA . VAL A 1 375 ? -7.011 1.884 -1.472 1.00 92.00 375 VAL A CA 1
ATOM 2972 C C . VAL A 1 375 ? -8.256 1.471 -0.692 1.00 92.00 375 VAL A C 1
ATOM 2974 O O . VAL A 1 375 ? -8.138 0.833 0.357 1.00 92.00 375 VAL A O 1
ATOM 2977 N N . LYS A 1 376 ? -9.438 1.862 -1.182 1.00 87.88 376 LYS A N 1
ATOM 2978 C CA . LYS A 1 376 ? -10.719 1.668 -0.480 1.00 87.88 376 LYS A CA 1
ATOM 2979 C C . LYS A 1 376 ? -11.613 0.629 -1.142 1.00 87.88 376 LYS A C 1
ATOM 2981 O O . LYS A 1 376 ? -12.390 -0.014 -0.446 1.00 87.88 376 LYS A O 1
ATOM 2986 N N . THR A 1 377 ? -11.490 0.461 -2.455 1.00 88.62 377 THR A N 1
ATOM 2987 C CA . THR A 1 377 ? -12.351 -0.408 -3.266 1.00 88.62 377 THR A CA 1
ATOM 2988 C C . THR A 1 377 ? -11.562 -1.514 -3.968 1.00 88.62 377 THR A C 1
ATOM 2990 O O . THR A 1 377 ? -10.339 -1.435 -4.106 1.00 88.62 377 THR A O 1
ATOM 2993 N N . LEU A 1 378 ? -12.264 -2.543 -4.462 1.00 88.06 378 LEU A N 1
ATOM 2994 C CA . LEU A 1 378 ? -11.655 -3.544 -5.348 1.00 88.06 378 LEU A CA 1
ATOM 2995 C C . LEU A 1 378 ? -11.149 -2.923 -6.655 1.00 88.06 378 LEU A C 1
ATOM 2997 O O . LEU A 1 378 ? -10.131 -3.372 -7.173 1.00 88.06 378 LEU A O 1
ATOM 3001 N N . ALA A 1 379 ? -11.817 -1.887 -7.167 1.00 84.31 379 ALA A N 1
ATOM 3002 C CA . ALA A 1 379 ? -11.369 -1.157 -8.349 1.00 84.31 379 ALA A CA 1
ATOM 3003 C C . ALA A 1 379 ? -10.042 -0.418 -8.099 1.00 84.31 379 ALA A C 1
ATOM 3005 O O . ALA A 1 379 ? -9.139 -0.486 -8.933 1.00 84.31 379 ALA A O 1
ATOM 3006 N N . ASP A 1 380 ? -9.882 0.215 -6.930 1.00 87.19 380 ASP A N 1
ATOM 3007 C CA . ASP A 1 380 ? -8.608 0.825 -6.524 1.00 87.19 380 ASP A CA 1
ATOM 3008 C C . ASP A 1 380 ? -7.507 -0.236 -6.413 1.00 87.19 380 ASP A C 1
ATOM 3010 O O . ASP A 1 380 ? -6.385 -0.014 -6.865 1.00 87.19 380 ASP A O 1
ATOM 3014 N N . LEU A 1 381 ? -7.828 -1.401 -5.833 1.00 90.62 381 LEU A N 1
ATOM 3015 C CA . LEU A 1 381 ? -6.879 -2.505 -5.700 1.00 90.62 381 LEU A CA 1
ATOM 3016 C C . LEU A 1 381 ? -6.477 -3.054 -7.069 1.00 90.62 381 LEU A C 1
ATOM 3018 O O . LEU A 1 381 ? -5.295 -3.278 -7.298 1.00 90.62 381 LEU A O 1
ATOM 3022 N N . ALA A 1 382 ? -7.435 -3.256 -7.974 1.00 85.69 382 ALA A N 1
ATOM 3023 C CA . ALA A 1 382 ? -7.169 -3.658 -9.350 1.00 85.69 382 ALA A CA 1
ATOM 3024 C C . ALA A 1 382 ? -6.260 -2.643 -10.045 1.00 85.69 382 ALA A C 1
ATOM 3026 O O . ALA A 1 382 ? -5.234 -3.029 -10.596 1.00 85.69 382 ALA A O 1
ATOM 3027 N N . SER A 1 383 ? -6.569 -1.350 -9.919 1.00 83.06 383 SER A N 1
ATOM 3028 C CA . SER A 1 383 ? -5.735 -0.276 -10.456 1.00 83.06 383 SER A CA 1
ATOM 3029 C C . SER A 1 383 ? -4.315 -0.309 -9.890 1.00 83.06 383 SER A C 1
ATOM 3031 O O . SER A 1 383 ? -3.381 -0.128 -10.660 1.00 83.06 383 SER A O 1
ATOM 3033 N N . ALA A 1 384 ? -4.141 -0.537 -8.586 1.00 85.25 384 ALA A N 1
ATOM 3034 C CA . ALA A 1 384 ? -2.828 -0.602 -7.943 1.00 85.25 384 ALA A CA 1
ATOM 3035 C C . ALA A 1 384 ? -2.065 -1.896 -8.283 1.00 85.25 384 ALA A C 1
ATOM 3037 O O . ALA A 1 384 ? -0.846 -1.886 -8.421 1.00 85.25 384 ALA A O 1
ATOM 3038 N N . ALA A 1 385 ? -2.774 -3.013 -8.452 1.00 84.38 385 ALA A N 1
ATOM 3039 C CA . ALA A 1 385 ? -2.200 -4.292 -8.865 1.00 84.38 385 ALA A CA 1
ATOM 3040 C C . ALA A 1 385 ? -1.759 -4.287 -10.338 1.00 84.38 385 ALA A C 1
ATOM 3042 O O . ALA A 1 385 ? -0.860 -5.036 -10.710 1.00 84.38 385 ALA A O 1
ATOM 3043 N N . ASP A 1 386 ? -2.390 -3.449 -11.163 1.00 75.19 386 ASP A N 1
ATOM 3044 C CA . ASP A 1 386 ? -2.015 -3.210 -12.558 1.00 75.19 386 ASP A CA 1
ATOM 3045 C C . ASP A 1 386 ? -1.077 -1.991 -12.720 1.00 75.19 386 ASP A C 1
ATOM 3047 O O . ASP A 1 386 ? -0.587 -1.726 -13.822 1.00 75.19 386 ASP A O 1
ATOM 3051 N N . ALA A 1 387 ? -0.796 -1.257 -11.632 1.00 68.81 387 ALA A N 1
ATOM 3052 C CA . ALA A 1 387 ? 0.091 -0.098 -11.631 1.00 68.81 387 ALA A CA 1
ATOM 3053 C C . ALA A 1 387 ? 1.562 -0.505 -11.782 1.00 68.81 387 ALA A C 1
ATOM 3055 O O . ALA A 1 387 ? 2.021 -1.529 -11.272 1.00 68.81 387 ALA A O 1
ATOM 3056 N N . ARG A 1 388 ? 2.330 0.343 -12.473 1.00 64.06 388 ARG A N 1
ATOM 3057 C CA . ARG A 1 388 ? 3.762 0.121 -12.682 1.00 64.06 388 ARG A CA 1
ATOM 3058 C C . ARG A 1 388 ? 4.554 0.524 -11.453 1.00 64.06 388 ARG A C 1
ATOM 3060 O O . ARG A 1 388 ? 4.395 1.626 -10.937 1.00 64.06 388 ARG A O 1
ATOM 3067 N N . MET A 1 389 ? 5.493 -0.327 -11.073 1.00 65.56 389 MET A N 1
ATOM 3068 C CA . MET A 1 389 ? 6.568 0.065 -10.180 1.00 65.56 389 MET A CA 1
ATOM 3069 C C . MET A 1 389 ? 7.732 0.620 -11.006 1.00 65.56 389 MET A C 1
ATOM 3071 O O . MET A 1 389 ? 8.184 -0.027 -11.950 1.00 65.56 389 MET A O 1
ATOM 3075 N N . GLY A 1 390 ? 8.213 1.819 -10.672 1.00 55.56 390 GLY A N 1
ATOM 3076 C CA . GLY A 1 390 ? 9.448 2.344 -11.260 1.00 55.56 390 GLY A CA 1
ATOM 3077 C C . GLY A 1 390 ? 10.662 1.495 -10.859 1.00 55.56 390 GLY A C 1
ATOM 3078 O O . GLY A 1 390 ? 10.618 0.789 -9.853 1.00 55.56 390 GLY A O 1
ATOM 3079 N N . ALA A 1 391 ? 11.772 1.596 -11.599 1.00 52.28 391 ALA A N 1
ATOM 3080 C CA . ALA A 1 391 ? 12.998 0.819 -11.344 1.00 52.28 391 ALA A CA 1
ATOM 3081 C C . ALA A 1 391 ? 13.546 0.961 -9.904 1.00 52.28 391 ALA A C 1
ATOM 3083 O O . ALA A 1 391 ? 14.180 0.053 -9.365 1.00 52.28 391 ALA A O 1
ATOM 3084 N N . ASN A 1 392 ? 13.260 2.093 -9.259 1.00 51.66 392 ASN A N 1
ATOM 3085 C CA . ASN A 1 392 ? 13.697 2.403 -7.898 1.00 51.66 392 ASN A CA 1
ATOM 3086 C C . ASN A 1 392 ? 12.680 2.009 -6.812 1.00 51.66 392 ASN A C 1
ATOM 3088 O O . ASN A 1 392 ? 12.924 2.271 -5.636 1.00 51.66 392 ASN A O 1
ATOM 3092 N N . GLY A 1 393 ? 11.556 1.394 -7.189 1.00 64.31 393 GLY A N 1
ATOM 3093 C CA . GLY A 1 393 ? 10.451 1.130 -6.279 1.00 64.31 393 GLY A CA 1
ATOM 3094 C C . GLY A 1 393 ? 9.693 2.399 -5.864 1.00 64.31 393 GLY A C 1
ATOM 3095 O O . GLY A 1 393 ? 9.992 3.502 -6.332 1.00 64.31 393 GLY A O 1
ATOM 3096 N N . PRO A 1 394 ? 8.680 2.256 -4.996 1.00 69.31 394 PRO A N 1
ATOM 3097 C CA . PRO A 1 394 ? 8.018 3.383 -4.354 1.00 69.31 394 PRO A CA 1
ATOM 3098 C C . PRO A 1 394 ? 8.968 4.218 -3.490 1.00 69.31 394 PRO A C 1
ATOM 3100 O O . PRO A 1 394 ? 9.881 3.693 -2.856 1.00 69.31 394 PRO A O 1
ATOM 3103 N N . SER A 1 395 ? 8.724 5.528 -3.431 1.00 61.69 395 SER A N 1
ATOM 3104 C CA . SER A 1 395 ? 9.509 6.452 -2.605 1.00 61.69 395 SER A CA 1
ATOM 3105 C C . SER A 1 395 ? 9.264 6.224 -1.113 1.00 61.69 395 SER A C 1
ATOM 3107 O O . SER A 1 395 ? 8.121 6.048 -0.680 1.00 61.69 395 SER A O 1
ATOM 3109 N N . SER A 1 396 ? 10.313 6.344 -0.294 1.00 61.12 396 SER A N 1
ATOM 3110 C CA . SER A 1 396 ? 10.181 6.313 1.170 1.00 61.12 396 SER A CA 1
ATOM 3111 C C . SER A 1 396 ? 9.318 7.458 1.725 1.00 61.12 396 SER A C 1
ATOM 3113 O O . SER A 1 396 ? 8.728 7.324 2.800 1.00 61.12 396 SER A O 1
ATOM 3115 N N . VAL A 1 397 ? 9.136 8.548 0.962 1.00 56.69 397 VAL A N 1
ATOM 3116 C CA . VAL A 1 397 ? 8.173 9.621 1.278 1.00 56.69 397 VAL A CA 1
ATOM 3117 C C . VAL A 1 397 ? 6.739 9.102 1.202 1.00 56.69 397 VAL A C 1
ATOM 3119 O O . VAL A 1 397 ? 5.936 9.370 2.098 1.00 56.69 397 VAL A O 1
ATOM 3122 N N . ALA A 1 398 ? 6.410 8.327 0.164 1.00 70.94 398 ALA A N 1
ATOM 3123 C CA . ALA A 1 398 ? 5.090 7.723 0.023 1.00 70.94 398 ALA A CA 1
ATOM 3124 C C . ALA A 1 398 ? 4.834 6.713 1.157 1.00 70.94 398 ALA A C 1
ATOM 3126 O O . ALA A 1 398 ? 3.785 6.771 1.799 1.00 70.94 398 ALA A O 1
ATOM 3127 N N . GLU A 1 399 ? 5.812 5.861 1.490 1.00 78.00 399 GLU A N 1
ATOM 3128 C CA . GLU A 1 399 ? 5.709 4.937 2.634 1.00 78.00 399 GLU A CA 1
ATOM 3129 C C . GLU A 1 399 ? 5.456 5.675 3.963 1.00 78.00 399 GLU A C 1
ATOM 3131 O O . GLU A 1 399 ? 4.573 5.292 4.739 1.00 78.00 399 GLU A O 1
ATOM 3136 N N . SER A 1 400 ? 6.197 6.759 4.213 1.00 67.44 400 SER A N 1
ATOM 3137 C CA . SER A 1 400 ? 6.079 7.566 5.434 1.00 67.44 400 SER A CA 1
ATOM 3138 C C . SER A 1 400 ? 4.713 8.244 5.543 1.00 67.44 400 SER A C 1
ATOM 3140 O O . SER A 1 400 ? 4.072 8.178 6.594 1.00 67.44 400 SER A O 1
ATOM 3142 N N . ARG A 1 401 ? 4.210 8.821 4.443 1.00 74.50 401 ARG A N 1
ATOM 3143 C CA . ARG A 1 401 ? 2.864 9.418 4.381 1.00 74.50 401 ARG A CA 1
ATOM 3144 C C . ARG A 1 401 ? 1.771 8.376 4.619 1.00 74.50 401 ARG A C 1
ATOM 3146 O O . ARG A 1 401 ? 0.836 8.626 5.381 1.00 74.50 401 ARG A O 1
ATOM 3153 N N . ALA A 1 402 ? 1.905 7.189 4.023 1.00 81.50 402 ALA A N 1
ATOM 3154 C CA . ALA A 1 402 ? 0.981 6.078 4.240 1.00 81.50 402 ALA A CA 1
ATOM 3155 C C . ALA A 1 402 ? 0.947 5.662 5.724 1.00 81.50 402 ALA A C 1
ATOM 3157 O O . ALA A 1 402 ? -0.128 5.473 6.305 1.00 81.50 402 ALA A O 1
ATOM 3158 N N . ARG A 1 403 ? 2.123 5.568 6.362 1.00 85.44 403 ARG A N 1
ATOM 3159 C CA . ARG A 1 403 ? 2.260 5.237 7.786 1.00 85.44 403 ARG A CA 1
ATOM 3160 C C . ARG A 1 403 ? 1.635 6.301 8.684 1.00 85.44 403 ARG A C 1
ATOM 3162 O O . ARG A 1 403 ? 0.900 5.953 9.607 1.00 85.44 403 ARG A O 1
ATOM 3169 N N . GLU A 1 404 ? 1.922 7.576 8.437 1.00 76.62 404 GLU A N 1
ATOM 3170 C CA . GLU A 1 404 ? 1.386 8.697 9.217 1.00 76.62 404 GLU A CA 1
ATOM 3171 C C . GLU A 1 404 ? -0.146 8.736 9.148 1.00 76.62 404 GLU A C 1
ATOM 3173 O O . GLU A 1 404 ? -0.821 8.850 10.181 1.00 76.62 404 GLU A O 1
ATOM 3178 N N . HIS A 1 405 ? -0.703 8.553 7.948 1.00 87.94 405 HIS A N 1
ATOM 3179 C CA . HIS A 1 405 ? -2.145 8.465 7.751 1.00 87.94 405 HIS A CA 1
ATOM 3180 C C . HIS A 1 405 ? -2.745 7.292 8.540 1.00 87.94 405 HIS A C 1
ATOM 3182 O O . HIS A 1 405 ? -3.691 7.482 9.310 1.00 87.94 405 HIS A O 1
ATOM 3188 N N . PHE A 1 406 ? -2.167 6.090 8.441 1.00 87.44 406 PHE A N 1
ATOM 3189 C CA . PHE A 1 406 ? -2.664 4.925 9.177 1.00 87.44 406 PHE A CA 1
ATOM 3190 C C . PHE A 1 406 ? -2.564 5.091 10.702 1.00 87.44 406 PHE A C 1
ATOM 3192 O O . PHE A 1 406 ? -3.511 4.787 11.428 1.00 87.44 406 PHE A O 1
ATOM 3199 N N . ASN A 1 407 ? -1.464 5.647 11.211 1.00 82.81 407 ASN A N 1
ATOM 3200 C CA . ASN A 1 407 ? -1.313 5.939 12.638 1.00 82.81 407 ASN A CA 1
ATOM 3201 C C . ASN A 1 407 ? -2.371 6.938 13.129 1.00 82.81 407 ASN A C 1
ATOM 3203 O O . ASN A 1 407 ? -2.915 6.788 14.228 1.00 82.81 407 ASN A O 1
ATOM 3207 N N . THR A 1 408 ? -2.701 7.938 12.311 1.00 82.94 408 THR A N 1
ATOM 3208 C CA . THR A 1 408 ? -3.770 8.902 12.601 1.00 82.94 408 THR A CA 1
ATOM 3209 C C . THR A 1 408 ? -5.129 8.212 12.680 1.00 82.94 408 THR A C 1
ATOM 3211 O O . THR A 1 408 ? -5.877 8.431 13.636 1.00 82.94 408 THR A O 1
ATOM 3214 N N . VAL A 1 409 ? -5.423 7.312 11.741 1.00 86.38 409 VAL A N 1
ATOM 3215 C CA . VAL A 1 409 ? -6.634 6.481 11.751 1.00 86.38 409 VAL A CA 1
ATOM 3216 C C . VAL A 1 409 ? -6.737 5.649 13.035 1.00 86.38 409 VAL A C 1
ATOM 3218 O O . VAL A 1 409 ? -7.764 5.695 13.716 1.00 86.38 409 VAL A O 1
ATOM 3221 N N . VAL A 1 410 ? -5.671 4.937 13.417 1.00 84.06 410 VAL A N 1
ATOM 3222 C CA . VAL A 1 410 ? -5.642 4.113 14.639 1.00 84.06 410 VAL A CA 1
ATOM 3223 C C . VAL A 1 410 ? -5.902 4.973 15.881 1.00 84.06 410 VAL A C 1
ATOM 3225 O O . VAL A 1 410 ? -6.715 4.609 16.737 1.00 84.06 410 VAL A O 1
ATOM 3228 N N . ARG A 1 411 ? -5.268 6.150 15.975 1.00 82.06 411 ARG A N 1
ATOM 3229 C CA . ARG A 1 411 ? -5.488 7.106 17.074 1.00 82.06 411 ARG A CA 1
ATOM 3230 C C . ARG A 1 411 ? -6.944 7.575 17.132 1.00 82.06 411 ARG A C 1
ATOM 3232 O O . ARG A 1 411 ? -7.525 7.598 18.219 1.00 82.06 411 ARG A O 1
ATOM 3239 N N . ASN A 1 412 ? -7.543 7.910 15.992 1.00 84.19 412 ASN A N 1
ATOM 3240 C CA . ASN A 1 412 ? -8.930 8.372 15.918 1.00 84.19 412 ASN A CA 1
ATOM 3241 C C . ASN A 1 412 ? -9.919 7.274 16.331 1.00 84.19 412 ASN A C 1
ATOM 3243 O O . ASN A 1 412 ? -10.800 7.533 17.151 1.00 84.19 412 ASN A O 1
ATOM 3247 N N . GLN A 1 413 ? -9.722 6.035 15.870 1.00 82.88 413 GLN A N 1
ATOM 3248 C CA . GLN A 1 413 ? -10.575 4.903 16.244 1.00 82.88 413 GLN A CA 1
ATOM 3249 C C . GLN A 1 413 ? -10.493 4.596 17.748 1.00 82.88 413 GLN A C 1
ATOM 3251 O O . GLN A 1 413 ? -11.512 4.330 18.392 1.00 82.88 413 GLN A O 1
ATOM 3256 N N . ARG A 1 414 ? -9.293 4.680 18.345 1.00 78.50 414 ARG A N 1
ATOM 3257 C CA . ARG A 1 414 ? -9.111 4.529 19.800 1.00 78.50 414 ARG A CA 1
ATOM 3258 C C . ARG A 1 414 ? -9.846 5.621 20.573 1.00 78.50 414 ARG A C 1
ATOM 3260 O O . ARG A 1 414 ? -10.563 5.302 21.519 1.00 78.50 414 ARG A O 1
ATOM 3267 N N . LYS A 1 415 ? -9.714 6.885 20.155 1.00 79.88 415 LYS A N 1
ATOM 3268 C CA . LYS A 1 415 ? -10.419 8.019 20.777 1.00 79.88 415 LYS A CA 1
ATOM 3269 C C . LYS A 1 415 ? -11.938 7.860 20.689 1.00 79.88 415 LYS A C 1
ATOM 3271 O O . LYS A 1 415 ? -12.612 7.982 21.709 1.00 79.88 415 LYS A O 1
ATOM 3276 N N . ALA A 1 416 ? -12.469 7.528 19.511 1.00 80.19 416 ALA A N 1
ATOM 3277 C CA . ALA A 1 416 ? -13.903 7.328 19.302 1.00 80.19 416 ALA A CA 1
ATOM 3278 C C . ALA A 1 416 ? -14.464 6.210 20.195 1.00 80.19 416 ALA A C 1
ATOM 3280 O O . ALA A 1 416 ? -15.502 6.381 20.835 1.00 80.19 416 ALA A O 1
ATOM 3281 N N . ARG A 1 417 ? -13.745 5.088 20.323 1.00 76.88 417 ARG A N 1
ATOM 3282 C CA . ARG A 1 417 ? -14.145 3.982 21.204 1.00 76.88 417 ARG A CA 1
ATOM 3283 C C . ARG A 1 417 ? -14.032 4.307 22.681 1.00 76.88 417 ARG A C 1
ATOM 3285 O O . ARG A 1 417 ? -14.925 3.931 23.433 1.00 76.88 417 ARG A O 1
ATOM 3292 N N . ALA A 1 418 ? -12.971 4.992 23.099 1.00 75.94 418 ALA A N 1
ATOM 3293 C CA . ALA A 1 418 ? -12.839 5.452 24.477 1.00 75.94 418 ALA A CA 1
ATOM 3294 C C . ALA A 1 418 ? -14.018 6.363 24.846 1.00 75.94 418 ALA A C 1
ATOM 3296 O O . ALA A 1 418 ? -14.652 6.158 25.879 1.00 75.94 418 ALA A O 1
ATOM 3297 N N . HIS A 1 419 ? -14.384 7.284 23.950 1.00 79.94 419 HIS A N 1
ATOM 3298 C CA . HIS A 1 419 ? -15.544 8.152 24.121 1.00 79.94 419 HIS A CA 1
ATOM 3299 C C . HIS A 1 419 ? -16.866 7.368 24.158 1.00 79.94 419 HIS A C 1
ATOM 3301 O O . HIS A 1 419 ? -17.687 7.586 25.046 1.00 79.94 419 HIS A O 1
ATOM 3307 N N . HIS A 1 420 ? -17.076 6.415 23.244 1.00 75.81 420 HIS A N 1
ATOM 3308 C CA . HIS A 1 420 ? -18.281 5.581 23.229 1.00 75.81 420 HIS A CA 1
ATOM 3309 C C . HIS A 1 420 ? -18.403 4.715 24.494 1.00 75.81 420 HIS A C 1
ATOM 3311 O O . HIS A 1 420 ? -19.467 4.669 25.108 1.00 75.81 420 HIS A O 1
ATOM 3317 N N . ARG A 1 421 ? -17.302 4.100 24.946 1.00 78.31 421 ARG A N 1
ATOM 3318 C CA . ARG A 1 421 ? -17.245 3.318 26.190 1.00 78.31 421 ARG A CA 1
ATOM 3319 C C . ARG A 1 421 ? -17.545 4.190 27.407 1.00 78.31 421 ARG A C 1
ATOM 3321 O O . ARG A 1 421 ? -18.373 3.802 28.223 1.00 78.31 421 ARG A O 1
ATOM 3328 N N . GLN A 1 422 ? -16.936 5.375 27.499 1.00 80.38 422 GLN A N 1
ATOM 3329 C CA . GLN A 1 422 ? -17.239 6.343 28.557 1.00 80.38 422 GLN A CA 1
ATOM 3330 C C . GLN A 1 422 ? -18.703 6.794 28.515 1.00 80.38 422 GLN A C 1
ATOM 3332 O O . GLN A 1 422 ? -19.317 6.945 29.566 1.00 80.38 422 GLN A O 1
ATOM 3337 N N . SER A 1 423 ? -19.284 6.979 27.327 1.00 80.12 423 SER A N 1
ATOM 3338 C CA . SER A 1 423 ? -20.701 7.322 27.168 1.00 80.12 423 SER A CA 1
ATOM 3339 C C . SER A 1 423 ? -21.617 6.208 27.689 1.00 80.12 423 SER A C 1
ATOM 3341 O O . SER A 1 423 ? -22.482 6.475 28.522 1.00 80.12 423 SER A O 1
ATOM 3343 N N . ILE A 1 424 ? -21.378 4.950 27.292 1.00 81.81 424 ILE A N 1
ATOM 3344 C CA . ILE A 1 424 ? -22.123 3.780 27.791 1.00 81.81 424 ILE A CA 1
ATOM 3345 C C . ILE A 1 424 ? -21.974 3.650 29.309 1.00 81.81 424 ILE A C 1
ATOM 3347 O O . ILE A 1 424 ? -22.964 3.469 30.014 1.00 81.81 424 ILE A O 1
ATOM 3351 N N . GLN A 1 425 ? -20.751 3.780 29.826 1.00 82.94 425 GLN A N 1
ATOM 3352 C CA . GLN A 1 425 ? -20.467 3.703 31.258 1.00 82.94 425 GLN A CA 1
ATOM 3353 C C . GLN A 1 425 ? -21.192 4.814 32.030 1.00 82.94 425 GLN A C 1
ATOM 3355 O O . GLN A 1 425 ? -21.807 4.539 33.056 1.00 82.94 425 GLN A O 1
ATOM 3360 N N . ARG A 1 426 ? -21.192 6.054 31.521 1.00 85.81 426 ARG A N 1
ATOM 3361 C CA . ARG A 1 426 ? -21.943 7.180 32.105 1.00 85.81 426 ARG A CA 1
ATOM 3362 C C . ARG A 1 426 ? -23.449 6.940 32.076 1.00 85.81 426 ARG A C 1
ATOM 3364 O O . ARG A 1 426 ? -24.114 7.214 33.070 1.00 85.81 426 ARG A O 1
ATOM 3371 N N . ALA A 1 427 ? -23.992 6.425 30.975 1.00 85.50 427 ALA A N 1
ATOM 3372 C CA . ALA A 1 427 ? -25.412 6.093 30.875 1.00 85.50 427 ALA A CA 1
ATOM 3373 C C . ALA A 1 427 ? -25.807 4.983 31.866 1.00 85.50 427 ALA A C 1
ATOM 3375 O O . ALA A 1 427 ? -26.832 5.092 32.539 1.00 85.50 427 ALA A O 1
ATOM 3376 N N . ALA A 1 428 ? -24.968 3.953 32.011 1.00 87.12 428 ALA A N 1
ATOM 3377 C CA . ALA A 1 428 ? -25.164 2.884 32.986 1.00 87.12 428 ALA A CA 1
ATOM 3378 C C . ALA A 1 428 ? -25.090 3.400 34.433 1.00 87.12 428 ALA A C 1
ATOM 3380 O O . ALA A 1 428 ? -25.963 3.073 35.234 1.00 87.12 428 ALA A O 1
ATOM 3381 N N . LEU A 1 429 ? -24.105 4.247 34.756 1.00 88.06 429 LEU A N 1
ATOM 3382 C CA . LEU A 1 429 ? -23.977 4.864 36.080 1.00 88.06 429 LEU A CA 1
ATOM 3383 C C . LEU A 1 429 ? -25.193 5.725 36.423 1.00 88.06 429 LEU A C 1
ATOM 3385 O O . LEU A 1 429 ? -25.752 5.544 37.496 1.00 88.06 429 LEU A O 1
ATOM 3389 N N . ARG A 1 430 ? -25.677 6.562 35.497 1.00 88.69 430 ARG A N 1
ATOM 3390 C CA . ARG A 1 430 ? -26.900 7.361 35.706 1.00 88.69 430 ARG A CA 1
ATOM 3391 C C . ARG A 1 430 ? -28.125 6.499 36.006 1.00 88.69 430 ARG A C 1
ATOM 3393 O O . ARG A 1 430 ? -28.930 6.849 36.860 1.00 88.69 430 ARG A O 1
ATOM 3400 N N . LYS A 1 431 ? -28.265 5.353 35.332 1.00 91.12 431 LYS A N 1
ATOM 3401 C CA . LYS A 1 431 ? -29.357 4.406 35.606 1.00 91.12 431 LYS A CA 1
ATOM 3402 C C . LYS A 1 431 ? -29.257 3.813 37.016 1.00 91.12 431 LYS A C 1
ATOM 3404 O O . LYS A 1 431 ? -30.280 3.612 37.666 1.00 91.12 431 LYS A O 1
ATOM 3409 N N . LEU A 1 432 ? -28.042 3.523 37.483 1.00 92.50 432 LEU A N 1
ATOM 3410 C CA . LEU A 1 432 ? -27.805 3.030 38.843 1.00 92.50 432 LEU A CA 1
ATOM 3411 C C . LEU A 1 432 ? -28.014 4.128 39.892 1.00 92.50 432 LEU A C 1
ATOM 3413 O O . LEU A 1 432 ? -28.632 3.855 40.913 1.00 92.50 432 LEU A O 1
ATOM 3417 N N . GLU A 1 433 ? -27.576 5.360 39.625 1.00 91.94 433 GLU A N 1
ATOM 3418 C CA . GLU A 1 433 ? -27.832 6.530 40.476 1.00 91.94 433 GLU A CA 1
ATOM 3419 C C . GLU A 1 433 ? -29.337 6.741 40.676 1.00 91.94 433 GLU A C 1
ATOM 3421 O O . GLU A 1 433 ? -29.785 6.884 41.811 1.00 91.94 433 GLU A O 1
ATOM 3426 N N . GLU A 1 434 ? -30.127 6.662 39.603 1.00 92.44 434 GLU A N 1
ATOM 3427 C CA . GLU A 1 434 ? -31.587 6.775 39.676 1.00 92.44 434 GLU A CA 1
ATOM 3428 C C . GLU A 1 434 ? -32.219 5.631 40.482 1.00 92.44 434 GLU A C 1
ATOM 3430 O O . GLU A 1 434 ? -33.094 5.857 41.318 1.00 92.44 434 GLU A O 1
ATOM 3435 N N . LYS A 1 435 ? -31.723 4.395 40.317 1.00 93.75 435 LYS A N 1
ATOM 3436 C CA . LYS A 1 435 ? -32.143 3.273 41.170 1.00 93.75 435 LYS A CA 1
ATOM 3437 C C . LYS A 1 435 ? -31.808 3.542 42.646 1.00 93.75 435 LYS A C 1
ATOM 3439 O O . LYS A 1 435 ? -32.630 3.253 43.512 1.00 93.75 435 LYS A O 1
ATOM 3444 N N . GLY A 1 436 ? -30.642 4.120 42.929 1.00 93.88 436 GLY A N 1
ATOM 3445 C CA . GLY A 1 436 ? -30.224 4.524 44.273 1.00 93.88 436 GLY A CA 1
ATOM 3446 C C . GLY A 1 436 ? -31.139 5.581 44.890 1.00 93.88 436 GLY A C 1
ATOM 3447 O O . GLY A 1 436 ? -31.561 5.423 46.034 1.00 93.88 436 GLY A O 1
ATOM 3448 N N . ARG A 1 437 ? -31.523 6.606 44.117 1.00 94.12 437 ARG A N 1
ATOM 3449 C CA . ARG A 1 437 ? -32.503 7.620 44.543 1.00 94.12 437 ARG A CA 1
ATOM 3450 C C . ARG A 1 437 ? -33.829 6.976 44.919 1.00 94.12 437 ARG A C 1
ATOM 3452 O O . ARG A 1 437 ? -34.343 7.232 46.003 1.00 94.12 437 ARG A O 1
ATOM 3459 N N . LYS A 1 438 ? -34.320 6.053 44.087 1.00 93.69 438 LYS A N 1
ATOM 3460 C CA . LYS A 1 438 ? -35.576 5.348 44.355 1.00 93.69 438 LYS A CA 1
ATOM 3461 C C . LYS A 1 438 ? -35.525 4.478 45.610 1.00 93.69 438 LYS A C 1
ATOM 3463 O O . LYS A 1 438 ? -36.512 4.400 46.334 1.00 93.69 438 LYS A O 1
ATOM 3468 N N . ILE A 1 439 ? -34.385 3.846 45.895 1.00 94.75 439 ILE A N 1
ATOM 3469 C CA . ILE A 1 439 ? -34.189 3.094 47.142 1.00 94.75 439 ILE A CA 1
ATOM 3470 C C . ILE A 1 439 ? -34.276 4.031 48.355 1.00 94.75 439 ILE A C 1
ATOM 3472 O O . ILE A 1 439 ? -34.994 3.719 49.301 1.00 94.75 439 ILE A O 1
ATOM 3476 N N . LEU A 1 440 ? -33.607 5.189 48.318 1.00 94.38 440 LEU A N 1
ATOM 3477 C CA . LEU A 1 440 ? -33.638 6.162 49.418 1.00 94.38 440 LEU A CA 1
ATOM 3478 C C . LEU A 1 440 ? -35.031 6.774 49.631 1.00 94.38 440 LEU A C 1
ATOM 3480 O O . LEU A 1 440 ? -35.469 6.893 50.773 1.00 94.38 440 LEU A O 1
ATOM 3484 N N . GLU A 1 441 ? -35.751 7.106 48.554 1.00 94.31 441 GLU A N 1
ATOM 3485 C CA . GLU A 1 441 ? -37.150 7.553 48.633 1.00 94.31 441 GLU A CA 1
ATOM 3486 C C . GLU A 1 441 ? -38.035 6.503 49.310 1.00 94.31 441 GLU A C 1
ATOM 3488 O O . GLU A 1 441 ? -38.805 6.827 50.212 1.00 94.31 441 GLU A O 1
ATOM 3493 N N . ARG A 1 442 ? -37.908 5.230 48.916 1.00 95.50 442 ARG A N 1
ATOM 3494 C CA . ARG A 1 442 ? -38.706 4.132 49.479 1.00 95.50 442 ARG A CA 1
ATOM 3495 C C . ARG A 1 442 ? -38.359 3.828 50.932 1.00 95.50 442 ARG A C 1
ATOM 3497 O O . ARG A 1 442 ? -39.260 3.552 51.715 1.00 95.50 442 ARG A O 1
ATOM 3504 N N . LEU A 1 443 ? -37.087 3.933 51.314 1.00 94.50 443 LEU A N 1
ATOM 3505 C CA . LEU 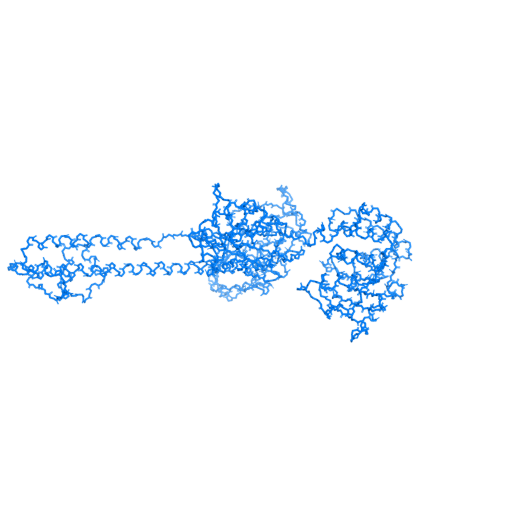A 1 443 ? -36.663 3.840 52.714 1.00 94.50 443 LEU A CA 1
ATOM 3506 C C . LEU A 1 443 ? -37.253 4.978 53.561 1.00 94.50 443 LEU A C 1
ATOM 3508 O O . LEU A 1 443 ? -37.727 4.736 54.669 1.00 94.50 443 LEU A O 1
ATOM 3512 N N . ALA A 1 444 ? -37.305 6.197 53.023 1.00 93.38 444 ALA A N 1
ATOM 3513 C CA . ALA A 1 444 ? -37.975 7.315 53.680 1.00 93.38 444 ALA A CA 1
ATOM 3514 C C . ALA A 1 444 ? -39.500 7.107 53.784 1.00 93.38 444 ALA A C 1
ATOM 3516 O O . ALA A 1 444 ? -40.085 7.415 54.820 1.00 93.38 444 ALA A O 1
ATOM 3517 N N . LEU A 1 445 ? -40.145 6.514 52.769 1.00 94.12 445 LEU A N 1
ATOM 3518 C CA . LEU A 1 445 ? -41.555 6.102 52.850 1.00 94.12 445 LEU A CA 1
ATOM 3519 C C . LEU A 1 445 ? -41.788 5.036 53.934 1.00 94.12 445 LEU A C 1
ATOM 3521 O O . LEU A 1 445 ? -42.809 5.095 54.616 1.00 94.12 445 LEU A O 1
ATOM 3525 N N . CYS A 1 446 ? -40.849 4.103 54.145 1.00 93.12 446 CYS A N 1
ATOM 3526 C CA . CYS A 1 446 ? -40.915 3.164 55.269 1.00 93.12 446 CYS A CA 1
ATOM 3527 C C . CYS A 1 446 ? -40.917 3.897 56.621 1.00 93.12 446 CYS A C 1
ATOM 3529 O O . CYS A 1 446 ? -41.721 3.549 57.484 1.00 93.12 446 CYS A O 1
ATOM 3531 N N . ASP A 1 447 ? -40.078 4.922 56.809 1.00 91.50 447 ASP A N 1
ATOM 3532 C CA . ASP A 1 447 ? -40.061 5.716 58.050 1.00 91.50 447 ASP A CA 1
ATOM 3533 C C . ASP A 1 447 ? -41.345 6.520 58.252 1.00 91.50 447 ASP A C 1
ATOM 3535 O O . ASP A 1 447 ? -41.898 6.523 59.353 1.00 91.50 447 ASP A O 1
ATOM 3539 N N . ILE A 1 448 ? -41.865 7.136 57.186 1.00 91.31 448 ILE A N 1
ATOM 3540 C CA . ILE A 1 448 ? -43.146 7.853 57.218 1.00 91.31 448 ILE A CA 1
ATOM 3541 C C . ILE A 1 448 ? -44.279 6.896 57.602 1.00 91.31 448 ILE A C 1
ATOM 3543 O O . ILE A 1 448 ? -45.065 7.210 58.492 1.00 91.31 448 ILE A O 1
ATOM 3547 N N . ALA A 1 449 ? -44.353 5.709 56.996 1.00 90.75 449 ALA A N 1
ATOM 3548 C CA . ALA A 1 449 ? -45.379 4.720 57.322 1.00 90.75 449 ALA A CA 1
ATOM 3549 C C . ALA A 1 449 ? -45.243 4.197 58.763 1.00 90.75 449 ALA A C 1
ATOM 3551 O O . ALA A 1 449 ? -46.242 4.004 59.459 1.00 90.75 449 ALA A O 1
ATOM 3552 N N . ARG A 1 450 ? -44.009 4.011 59.250 1.00 90.81 450 ARG A N 1
ATOM 3553 C CA . ARG A 1 450 ? -43.739 3.574 60.627 1.00 90.81 450 ARG A CA 1
ATOM 3554 C C . ARG A 1 450 ? -43.979 4.668 61.665 1.00 90.81 450 ARG A C 1
ATOM 3556 O O . ARG A 1 450 ? -44.144 4.322 62.832 1.00 90.81 450 ARG A O 1
ATOM 3563 N N . SER A 1 451 ? -44.050 5.947 61.282 1.00 87.94 451 SER A N 1
ATOM 3564 C CA . SER A 1 451 ? -44.356 7.048 62.213 1.00 87.94 451 SER A CA 1
ATOM 3565 C C . SER A 1 451 ? -45.694 6.845 62.941 1.00 87.94 451 SER A C 1
ATOM 3567 O O . SER A 1 451 ? -45.825 7.211 64.107 1.00 87.94 451 SER A O 1
ATOM 3569 N N . ALA A 1 452 ? -46.650 6.142 62.316 1.00 83.12 452 ALA A N 1
ATOM 3570 C CA . ALA A 1 452 ? -47.922 5.743 62.925 1.00 83.12 452 ALA A CA 1
ATOM 3571 C C . ALA A 1 452 ? -47.772 4.768 64.113 1.00 83.12 452 ALA A C 1
ATOM 3573 O O . ALA A 1 452 ? -48.715 4.571 64.880 1.00 83.12 452 ALA A O 1
ATOM 3574 N N . HIS A 1 453 ? -46.600 4.148 64.262 1.00 83.62 453 HIS A N 1
ATOM 3575 C CA . HIS A 1 453 ? -46.245 3.223 65.338 1.00 83.62 453 HIS A CA 1
ATOM 3576 C C . HIS A 1 453 ? -45.161 3.786 66.275 1.00 83.62 453 HIS A C 1
ATOM 3578 O O . HIS A 1 453 ? -44.669 3.057 67.134 1.00 83.62 453 HIS A O 1
ATOM 3584 N N . ALA A 1 454 ? -44.775 5.057 66.115 1.00 82.69 454 ALA A N 1
ATOM 3585 C CA . ALA A 1 454 ? -43.699 5.677 66.881 1.00 82.69 454 ALA A CA 1
ATOM 3586 C C . ALA A 1 454 ? -44.072 5.881 68.359 1.00 82.69 454 ALA A C 1
ATOM 3588 O O . ALA A 1 454 ? -45.185 6.287 68.700 1.00 82.69 454 ALA A O 1
ATOM 3589 N N . THR A 1 455 ? -43.111 5.641 69.248 1.00 84.88 455 THR A N 1
ATOM 3590 C CA . THR A 1 455 ? -43.196 5.980 70.673 1.00 84.88 455 THR A CA 1
ATOM 3591 C C . THR A 1 455 ? -42.549 7.339 70.946 1.00 84.88 455 THR A C 1
ATOM 3593 O O . THR A 1 455 ? -41.837 7.877 70.103 1.00 84.88 455 THR A O 1
ATOM 3596 N N . LEU A 1 456 ? -42.731 7.892 72.152 1.00 76.62 456 LEU A N 1
ATOM 3597 C CA . LEU A 1 456 ? -42.118 9.170 72.563 1.00 76.62 456 LEU A CA 1
ATOM 3598 C C . LEU A 1 456 ? -40.578 9.200 72.447 1.00 76.62 456 LEU A C 1
ATOM 3600 O O . LEU A 1 456 ? -39.988 10.278 72.443 1.00 76.62 456 LEU A O 1
ATOM 3604 N N . PHE A 1 457 ? -39.929 8.036 72.356 1.00 78.69 457 PHE A N 1
ATOM 3605 C CA . PHE A 1 457 ? -38.478 7.911 72.217 1.00 78.69 457 PHE A CA 1
ATOM 3606 C C . PHE A 1 457 ? -38.009 7.874 70.753 1.00 78.69 457 PHE A C 1
ATOM 3608 O O . PHE A 1 457 ? -36.821 8.046 70.490 1.00 78.69 457 PHE A O 1
ATOM 3615 N N . ASP A 1 458 ? -38.923 7.733 69.789 1.00 80.31 458 ASP A N 1
ATOM 3616 C CA . ASP A 1 458 ? -38.615 7.614 68.361 1.00 80.31 458 ASP A CA 1
ATOM 3617 C C . ASP A 1 458 ? -38.615 8.986 67.661 1.00 80.31 458 ASP A C 1
ATOM 3619 O O . ASP A 1 458 ? -39.298 9.197 66.658 1.00 80.31 458 ASP A O 1
ATOM 3623 N N . GLN A 1 459 ? -37.838 9.943 68.184 1.00 78.38 459 GLN A N 1
ATOM 3624 C CA . GLN A 1 459 ? -37.812 11.338 67.702 1.00 78.38 459 GLN A CA 1
ATOM 3625 C C . GLN A 1 459 ? -37.560 11.454 66.188 1.00 78.38 459 GLN A C 1
ATOM 3627 O O . GLN A 1 459 ? -38.156 12.300 65.522 1.00 78.38 459 GLN A O 1
ATOM 3632 N N . ASN A 1 460 ? -36.736 10.563 65.625 1.00 79.06 460 ASN A N 1
ATOM 3633 C CA . ASN A 1 460 ? -36.467 10.525 64.189 1.00 79.06 460 ASN A CA 1
ATOM 3634 C C . ASN A 1 460 ? -37.680 10.075 63.356 1.00 79.06 460 ASN A C 1
ATOM 3636 O O . ASN A 1 460 ? -37.931 10.688 62.319 1.00 79.06 460 ASN A O 1
ATOM 3640 N N . LEU A 1 461 ? -38.451 9.078 63.816 1.00 79.75 461 LEU A N 1
ATOM 3641 C CA . LEU A 1 461 ? -39.690 8.653 63.148 1.00 79.75 461 LEU A CA 1
ATOM 3642 C C . LEU A 1 461 ? -40.809 9.681 63.308 1.00 79.75 461 LEU A C 1
ATOM 3644 O O . LEU A 1 461 ? -41.570 9.894 62.372 1.00 79.75 461 LEU A O 1
ATOM 3648 N N . ILE A 1 462 ? -40.909 10.326 64.474 1.00 80.69 462 ILE A N 1
ATOM 3649 C CA . ILE A 1 462 ? -41.907 11.380 64.720 1.00 80.69 462 ILE A CA 1
ATOM 3650 C C . ILE A 1 462 ? -41.697 12.547 63.749 1.00 80.69 462 ILE A C 1
ATOM 3652 O O . ILE A 1 462 ? -42.657 13.128 63.252 1.00 80.69 462 ILE A O 1
ATOM 3656 N N . ALA A 1 463 ? -40.439 12.876 63.460 1.00 84.06 463 ALA A N 1
ATOM 3657 C CA . ALA A 1 463 ? -40.073 13.925 62.521 1.00 84.06 463 ALA A CA 1
ATOM 3658 C C . ALA A 1 463 ? -40.007 13.451 61.054 1.00 84.06 463 ALA A C 1
ATOM 3660 O O . ALA A 1 463 ? -39.515 14.204 60.217 1.00 84.06 463 ALA A O 1
ATOM 3661 N N . ALA A 1 464 ? -40.402 12.217 60.719 1.00 87.12 464 ALA A N 1
ATOM 3662 C CA . ALA A 1 464 ? -40.380 11.727 59.340 1.00 87.12 464 ALA A CA 1
ATOM 3663 C C . ALA A 1 464 ? -41.520 12.353 58.519 1.00 87.12 464 ALA A C 1
ATOM 3665 O O . ALA A 1 464 ? -42.692 12.270 58.883 1.00 87.12 464 ALA A O 1
ATOM 3666 N N . GLY A 1 465 ? -41.177 12.964 57.388 1.00 87.94 465 GLY A N 1
ATOM 3667 C CA . GLY A 1 465 ? -42.104 13.668 56.508 1.00 87.94 465 GLY A CA 1
ATOM 3668 C C . GLY A 1 465 ? -41.670 13.638 55.043 1.00 87.94 465 GLY A C 1
ATOM 3669 O O . GLY A 1 465 ? -40.644 13.066 54.678 1.00 87.94 465 GLY A O 1
ATOM 3670 N N . PHE A 1 466 ? -42.467 14.257 54.170 1.00 91.00 466 PHE A N 1
ATOM 3671 C CA . PHE A 1 466 ? -42.201 14.341 52.725 1.00 91.00 466 PHE A CA 1
ATOM 3672 C C . PHE A 1 466 ? -41.193 15.455 52.393 1.00 91.00 466 PHE A C 1
ATOM 3674 O O . PHE A 1 466 ? -41.439 16.354 51.585 1.00 91.00 466 PHE A O 1
ATOM 3681 N N . ASP A 1 467 ? -40.049 15.410 53.065 1.00 91.94 467 ASP A N 1
ATOM 3682 C CA . ASP A 1 467 ? -38.987 16.403 53.009 1.00 91.94 467 ASP A CA 1
ATOM 3683 C C . ASP A 1 467 ? -37.613 15.750 52.802 1.00 91.94 467 ASP A C 1
ATOM 3685 O O . ASP A 1 467 ? -37.436 14.535 52.891 1.00 91.94 467 ASP A O 1
ATOM 3689 N N . GLU A 1 468 ? -36.630 16.593 52.505 1.00 91.75 468 GLU A N 1
ATOM 3690 C CA . GLU A 1 468 ? -35.261 16.171 52.218 1.00 91.75 468 GLU A CA 1
ATOM 3691 C C . GLU A 1 468 ? -34.546 15.591 53.446 1.00 91.75 468 GLU A C 1
ATOM 3693 O O . GLU A 1 468 ? -33.771 14.642 53.321 1.00 91.75 468 GLU A O 1
ATOM 3698 N N . GLN A 1 469 ? -34.826 16.099 54.651 1.00 91.06 469 GLN A N 1
ATOM 3699 C CA . GLN A 1 469 ? -34.172 15.611 55.867 1.00 91.06 469 GLN A CA 1
ATOM 3700 C C . GLN A 1 469 ? -34.567 14.168 56.181 1.00 91.06 469 GLN A C 1
ATOM 3702 O O . GLN A 1 469 ? -33.763 13.409 56.721 1.00 91.06 469 GLN A O 1
ATOM 3707 N N . THR A 1 470 ? -35.781 13.756 55.828 1.00 91.25 470 THR A N 1
ATOM 3708 C CA . THR A 1 470 ? -36.241 12.369 55.994 1.00 91.25 470 THR A CA 1
ATOM 3709 C C . THR A 1 470 ? -35.476 11.390 55.092 1.00 91.25 470 THR A C 1
ATOM 3711 O O . THR A 1 470 ? -35.194 10.262 55.500 1.00 91.25 470 THR A O 1
ATOM 3714 N N . VAL A 1 471 ? -35.046 11.833 53.908 1.00 91.62 471 VAL A N 1
ATOM 3715 C CA . VAL A 1 471 ? -34.198 11.050 52.995 1.00 91.62 471 VAL A CA 1
ATOM 3716 C C . VAL A 1 471 ? -32.738 11.041 53.456 1.00 91.62 471 VAL A C 1
ATOM 3718 O O . VAL A 1 471 ? -32.106 9.987 53.490 1.00 91.62 471 VAL A O 1
ATOM 3721 N N . LEU A 1 472 ? -32.190 12.191 53.858 1.00 90.94 472 LEU A N 1
ATOM 3722 C CA . LEU A 1 472 ? -30.788 12.289 54.283 1.00 90.94 472 LEU A CA 1
ATOM 3723 C C . LEU A 1 472 ? -30.504 11.516 55.582 1.00 90.94 472 LEU A C 1
ATOM 3725 O O . LEU A 1 472 ? -29.446 10.897 55.704 1.00 90.94 472 LEU A O 1
ATOM 3729 N N . ARG A 1 473 ? -31.464 11.462 56.517 1.00 90.81 473 ARG A N 1
ATOM 3730 C CA . ARG A 1 473 ? -31.348 10.675 57.761 1.00 90.81 473 ARG A CA 1
ATOM 3731 C C . ARG A 1 473 ? -31.230 9.168 57.532 1.00 90.81 473 ARG A C 1
ATOM 3733 O O . ARG A 1 473 ? -30.739 8.466 58.411 1.00 90.81 473 ARG A O 1
ATOM 3740 N N . GLN A 1 474 ? -31.580 8.656 56.347 1.00 92.12 474 GLN A N 1
ATOM 3741 C CA . GLN A 1 474 ? -31.342 7.246 56.017 1.00 92.12 474 GLN A CA 1
ATOM 3742 C C . GLN A 1 474 ? -29.851 6.871 56.117 1.00 92.12 474 GLN A C 1
ATOM 3744 O O . GLN A 1 474 ? -29.526 5.726 56.429 1.00 92.12 474 GLN A O 1
ATOM 3749 N N . GLY A 1 475 ? -28.937 7.831 55.930 1.00 87.94 475 GLY A N 1
ATOM 3750 C CA . GLY A 1 475 ? -27.498 7.618 56.094 1.00 87.94 475 GLY A CA 1
ATOM 3751 C C . GLY A 1 475 ? -27.076 7.244 57.518 1.00 87.94 475 GLY A C 1
ATOM 3752 O O . GLY A 1 475 ? -26.074 6.558 57.690 1.00 87.94 475 GLY A O 1
ATOM 3753 N N . GLU A 1 476 ? -27.852 7.618 58.539 1.00 89.62 476 GLU A N 1
ATOM 3754 C CA . GLU A 1 476 ? -27.563 7.280 59.942 1.00 89.62 476 GLU A CA 1
ATOM 3755 C C . GLU A 1 476 ? -27.808 5.794 60.246 1.00 89.62 476 GLU A C 1
ATOM 3757 O O . GLU A 1 476 ? -27.246 5.247 61.193 1.00 89.62 476 GLU A O 1
ATOM 3762 N N . LYS A 1 477 ? -28.627 5.118 59.429 1.00 86.94 477 LYS A N 1
ATOM 3763 C CA . LYS A 1 477 ? -29.029 3.722 59.649 1.00 86.94 477 LYS A CA 1
ATOM 3764 C C . LYS A 1 477 ? -27.985 2.707 59.197 1.00 86.94 477 LYS A C 1
ATOM 3766 O O . LYS A 1 477 ? -27.962 1.587 59.702 1.00 86.94 477 LYS A O 1
ATOM 3771 N N . SER A 1 478 ? -27.158 3.048 58.209 1.00 88.25 478 SER A N 1
ATOM 3772 C CA . SER A 1 478 ? -26.161 2.131 57.658 1.00 88.25 478 SER A CA 1
ATOM 3773 C C . SER A 1 478 ? -25.031 2.881 56.946 1.00 88.25 478 SER A C 1
ATOM 3775 O O . SER A 1 478 ? -25.316 3.785 56.156 1.00 88.25 478 SER A O 1
ATOM 3777 N N . PRO A 1 479 ? -23.764 2.449 57.107 1.00 88.75 479 PRO A N 1
ATOM 3778 C CA . PRO A 1 479 ? -22.636 2.990 56.348 1.00 88.75 479 PRO A CA 1
ATOM 3779 C C . PRO A 1 479 ? -22.848 2.956 54.828 1.00 88.75 479 PRO A C 1
ATOM 3781 O O . PRO A 1 479 ? -22.471 3.896 54.135 1.00 88.75 479 PRO A O 1
ATOM 3784 N N . ALA A 1 480 ? -23.508 1.914 54.310 1.00 87.06 480 ALA A N 1
ATOM 3785 C CA . ALA A 1 480 ? -23.809 1.799 52.886 1.00 87.06 480 ALA A CA 1
ATOM 3786 C C . ALA A 1 480 ? -24.807 2.866 52.411 1.00 87.06 480 ALA A C 1
ATOM 3788 O O . ALA A 1 480 ? -24.694 3.373 51.302 1.00 87.06 480 ALA A O 1
ATOM 3789 N N . LEU A 1 481 ? -25.775 3.260 53.241 1.00 91.94 481 LEU A N 1
ATOM 3790 C CA . LEU A 1 481 ? -26.706 4.330 52.878 1.00 91.94 481 LEU A CA 1
ATOM 3791 C C . LEU A 1 481 ? -26.033 5.704 52.928 1.00 91.94 481 LEU A C 1
ATOM 3793 O O . LEU A 1 481 ? -26.287 6.529 52.053 1.00 91.94 481 LEU A O 1
ATOM 3797 N N . ALA A 1 482 ? -25.133 5.930 53.890 1.00 91.56 482 ALA A N 1
ATOM 3798 C CA . ALA A 1 482 ? -24.312 7.139 53.930 1.00 91.56 482 ALA A CA 1
ATOM 3799 C C . ALA A 1 482 ? -23.420 7.261 52.680 1.00 91.56 482 ALA A C 1
ATOM 3801 O O . ALA A 1 482 ? -23.356 8.325 52.059 1.00 91.56 482 ALA A O 1
ATOM 3802 N N . GLU A 1 483 ? -22.789 6.159 52.263 1.00 91.25 483 GLU A N 1
ATOM 3803 C CA . GLU A 1 483 ? -22.013 6.099 51.021 1.00 91.25 483 GLU A CA 1
ATOM 3804 C C . GLU A 1 483 ? -22.900 6.348 49.795 1.00 91.25 483 GLU A C 1
ATOM 3806 O O . GLU A 1 483 ? -22.552 7.163 48.941 1.00 91.25 483 GLU A O 1
ATOM 3811 N N . LEU A 1 484 ? -24.079 5.724 49.725 1.00 92.06 484 LEU A N 1
ATOM 3812 C CA . LEU A 1 484 ? -25.011 5.905 48.615 1.00 92.06 484 LEU A CA 1
ATOM 3813 C C . LEU A 1 484 ? -25.471 7.363 48.476 1.00 92.06 484 LEU A C 1
ATOM 3815 O O . LEU A 1 484 ? -25.434 7.899 47.369 1.00 92.06 484 LEU A O 1
ATOM 3819 N N . ILE A 1 485 ? -25.839 8.021 49.582 1.00 91.44 485 ILE A N 1
ATOM 3820 C CA . ILE A 1 485 ? -26.224 9.445 49.618 1.00 91.44 485 ILE A CA 1
ATOM 3821 C C . ILE A 1 485 ? -25.104 10.329 49.064 1.00 91.44 485 ILE A C 1
ATOM 3823 O O . ILE A 1 485 ? -25.367 11.227 48.258 1.00 91.44 485 ILE A O 1
ATOM 3827 N N . SER A 1 486 ? -23.861 10.055 49.468 1.00 90.88 486 SER A N 1
ATOM 3828 C CA . SER A 1 486 ? -22.683 10.780 48.992 1.00 90.88 486 SER A CA 1
ATOM 3829 C C . SER A 1 486 ? -22.440 10.549 47.499 1.00 90.88 486 SER A C 1
ATOM 3831 O O . SER A 1 486 ? -22.281 11.506 46.743 1.00 90.88 486 SER A O 1
ATOM 3833 N N . VAL A 1 487 ? -22.472 9.293 47.046 1.00 88.25 487 VAL A N 1
ATOM 3834 C CA . VAL A 1 487 ? -22.167 8.911 45.661 1.00 88.25 487 VAL A CA 1
ATOM 3835 C C . VAL A 1 487 ? -23.173 9.495 44.668 1.00 88.25 487 VAL A C 1
ATOM 3837 O O . VAL A 1 487 ? -22.766 9.951 43.598 1.00 88.25 487 VAL A O 1
ATOM 3840 N N . ILE A 1 488 ? -24.467 9.512 45.001 1.00 90.00 488 ILE A N 1
ATOM 3841 C CA . ILE A 1 488 ? -25.526 9.985 44.089 1.00 90.00 488 ILE A CA 1
ATOM 3842 C C . ILE A 1 488 ? -25.890 11.464 44.281 1.00 90.00 488 ILE A C 1
ATOM 3844 O O . ILE A 1 488 ? -26.751 11.971 43.558 1.00 90.00 488 ILE A O 1
ATOM 3848 N N . HIS A 1 489 ? -25.251 12.145 45.241 1.00 87.19 489 HIS A N 1
ATOM 3849 C CA . HIS A 1 489 ? -25.534 13.528 45.631 1.00 87.19 489 HIS A CA 1
ATOM 3850 C C . HIS A 1 489 ? -27.032 13.748 45.898 1.00 87.19 489 HIS A C 1
ATOM 3852 O O . HIS A 1 489 ? -27.683 14.537 45.216 1.00 87.19 489 HIS A O 1
ATOM 3858 N N . ALA A 1 490 ? -27.595 13.032 46.876 1.00 83.94 490 ALA A N 1
ATOM 3859 C CA . ALA A 1 490 ? -29.039 13.013 47.157 1.00 83.94 490 ALA A CA 1
ATOM 3860 C C . ALA A 1 490 ? -29.627 14.331 47.728 1.00 83.94 490 ALA A C 1
ATOM 3862 O O . ALA A 1 490 ? -30.740 14.330 48.246 1.00 83.94 490 ALA A O 1
ATOM 3863 N N . GLY A 1 491 ? -28.905 15.452 47.639 1.00 82.31 491 GLY A N 1
ATOM 3864 C CA . GLY A 1 491 ? -29.407 16.766 48.040 1.00 82.31 491 GLY A CA 1
ATOM 3865 C C . GLY A 1 491 ? -30.623 17.179 47.206 1.00 82.31 491 GLY A C 1
ATOM 3866 O O . GLY A 1 491 ? -30.646 17.014 45.985 1.00 82.31 491 GLY A O 1
ATOM 3867 N N . GLY A 1 492 ? -31.649 17.692 47.874 1.00 84.56 492 GLY A N 1
ATOM 3868 C CA . GLY A 1 492 ? -32.946 18.055 47.306 1.00 84.56 492 GLY A CA 1
ATOM 3869 C C . GLY A 1 492 ? -33.889 16.882 47.007 1.00 84.56 492 GLY A C 1
ATOM 3870 O O . GLY A 1 492 ? -35.005 17.129 46.545 1.00 84.56 492 GLY A O 1
ATOM 3871 N N . LEU A 1 493 ? -33.486 15.629 47.258 1.00 90.69 493 LEU A N 1
ATOM 3872 C CA . LEU A 1 493 ? -34.334 14.449 47.059 1.00 90.69 493 LEU A CA 1
ATOM 3873 C C . LEU A 1 493 ? -35.425 14.392 48.133 1.00 90.69 493 LEU A C 1
ATOM 3875 O O . LEU A 1 493 ? -35.136 14.550 49.315 1.00 90.69 493 LEU A O 1
ATOM 3879 N N . LYS A 1 494 ? -36.676 14.145 47.737 1.00 92.25 494 LYS A N 1
ATOM 3880 C CA . LYS A 1 494 ? -37.820 14.028 48.652 1.00 92.25 494 LYS A CA 1
ATOM 3881 C C . LYS A 1 494 ? -38.613 12.765 48.331 1.00 92.25 494 LYS A C 1
ATOM 3883 O O . LYS A 1 494 ? -38.652 12.387 47.162 1.00 92.25 494 LYS A O 1
ATOM 3888 N N . PRO A 1 495 ? -39.270 12.138 49.318 1.00 90.81 495 PRO A N 1
ATOM 3889 C CA . PRO A 1 495 ? -40.111 10.977 49.062 1.00 90.81 495 PRO A CA 1
ATOM 3890 C C . PRO A 1 495 ? -41.254 11.361 48.118 1.00 90.81 495 PRO A C 1
ATOM 3892 O O . PRO A 1 495 ? -41.933 12.367 48.337 1.00 90.81 495 PRO A O 1
ATOM 3895 N N . ASP A 1 496 ? -41.472 10.571 47.070 1.00 90.44 496 ASP A N 1
ATOM 3896 C CA . ASP A 1 496 ? -42.578 10.798 46.144 1.00 90.44 496 ASP A CA 1
ATOM 3897 C C . ASP A 1 496 ? -43.900 10.330 46.771 1.00 90.44 496 ASP A C 1
ATOM 3899 O O . ASP A 1 496 ? -44.100 9.150 47.065 1.00 90.44 496 ASP A O 1
ATOM 3903 N N . ILE A 1 497 ? -44.823 11.276 46.961 1.00 87.56 497 ILE A N 1
ATOM 3904 C CA . ILE A 1 497 ? -46.160 11.040 47.525 1.00 87.56 497 ILE A CA 1
ATOM 3905 C C . ILE A 1 497 ? -46.957 10.045 46.668 1.00 87.56 497 ILE A C 1
ATOM 3907 O O . ILE A 1 497 ? -47.792 9.315 47.215 1.00 87.56 497 ILE A O 1
ATOM 3911 N N . ALA A 1 498 ? -46.709 10.024 45.355 1.00 90.50 498 ALA A N 1
ATOM 3912 C CA . ALA A 1 498 ? -47.411 9.205 44.374 1.00 90.50 498 ALA A CA 1
ATOM 3913 C C . ALA A 1 498 ? -46.718 7.861 44.072 1.00 90.50 498 ALA A C 1
ATOM 3915 O O . ALA A 1 498 ? -47.190 7.131 43.199 1.00 90.50 498 ALA A O 1
ATOM 3916 N N . ASP A 1 499 ? -45.632 7.501 44.772 1.00 91.44 499 ASP A N 1
ATOM 3917 C CA . ASP A 1 499 ? -44.943 6.224 44.547 1.00 91.44 499 ASP A CA 1
ATOM 3918 C C . ASP A 1 499 ? -45.877 5.030 44.841 1.00 91.44 499 ASP A C 1
ATOM 3920 O O . ASP A 1 499 ? -46.382 4.910 45.962 1.00 91.44 499 ASP A O 1
ATOM 3924 N N . PRO A 1 500 ? -46.073 4.092 43.893 1.00 92.19 500 PRO A N 1
ATOM 3925 C CA . PRO A 1 500 ? -46.878 2.889 44.111 1.00 92.19 500 PRO A CA 1
ATOM 3926 C C . PRO A 1 500 ? -46.436 2.032 45.305 1.00 92.19 500 PRO A C 1
ATOM 3928 O O . PRO A 1 500 ? -47.277 1.384 45.925 1.00 92.19 500 PRO A O 1
ATOM 3931 N N . PHE A 1 501 ? -45.144 2.058 45.665 1.00 93.62 501 PHE A N 1
ATOM 3932 C CA . PHE A 1 501 ? -44.589 1.351 46.828 1.00 93.62 501 PHE A CA 1
ATOM 3933 C C . PHE A 1 501 ? -45.284 1.737 48.137 1.00 93.62 501 PHE A C 1
ATOM 3935 O O . PHE A 1 501 ? -45.317 0.967 49.093 1.00 93.62 501 PHE A O 1
ATOM 3942 N N . ARG A 1 502 ? -45.903 2.916 48.180 1.00 92.38 502 ARG A N 1
ATOM 3943 C CA . ARG A 1 502 ? -46.654 3.387 49.334 1.00 92.38 502 ARG A CA 1
ATOM 3944 C C . ARG A 1 502 ? -47.820 2.461 49.707 1.00 92.38 502 ARG A C 1
ATOM 3946 O O . ARG A 1 502 ? -48.082 2.264 50.890 1.00 92.38 502 ARG A O 1
ATOM 3953 N N . ALA A 1 503 ? -48.453 1.802 48.733 1.00 90.75 503 ALA A N 1
ATOM 3954 C CA . ALA A 1 503 ? -49.500 0.802 48.984 1.00 90.75 503 ALA A CA 1
ATOM 3955 C C . ALA A 1 503 ? -48.983 -0.454 49.723 1.00 90.75 503 ALA A C 1
ATOM 3957 O O . ALA A 1 503 ? -49.759 -1.164 50.380 1.00 90.75 503 ALA A O 1
ATOM 3958 N N . ASP A 1 504 ? -47.677 -0.718 49.634 1.00 91.19 504 ASP A N 1
ATOM 3959 C CA . ASP A 1 504 ? -47.011 -1.851 50.274 1.00 91.19 504 ASP A CA 1
ATOM 3960 C C . ASP A 1 504 ? -46.584 -1.555 51.719 1.00 91.19 504 ASP A C 1
ATOM 3962 O O . ASP A 1 504 ? -46.322 -2.501 52.465 1.00 91.19 504 ASP A O 1
ATOM 3966 N N . VAL A 1 505 ? -46.563 -0.282 52.141 1.00 91.00 505 VAL A N 1
ATOM 3967 C CA . VAL A 1 505 ? -46.137 0.143 53.489 1.00 91.00 505 VAL A CA 1
ATOM 3968 C C . VAL A 1 505 ? -47.245 0.811 54.309 1.00 91.00 505 VAL A C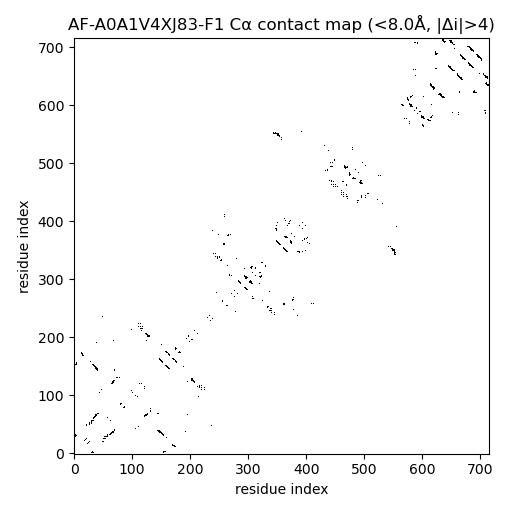 1
ATOM 3970 O O . VAL A 1 505 ? -47.349 0.535 55.506 1.00 91.00 505 VAL A O 1
ATOM 3973 N N . ASP A 1 506 ? -48.123 1.608 53.697 1.00 89.06 506 ASP A N 1
ATOM 3974 C CA . ASP A 1 506 ? -49.167 2.346 54.416 1.00 89.06 506 ASP A CA 1
AT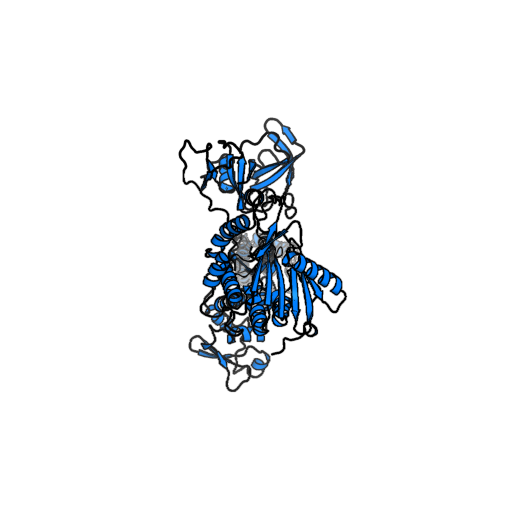OM 3975 C C . ASP A 1 506 ? -50.186 1.389 55.064 1.00 89.06 506 ASP A C 1
ATOM 3977 O O . ASP A 1 506 ? -50.727 0.472 54.436 1.00 89.06 506 ASP A O 1
ATOM 3981 N N . GLY A 1 507 ? -50.442 1.591 56.361 1.00 86.62 507 GLY A N 1
ATOM 3982 C CA . GLY A 1 507 ? -51.389 0.791 57.147 1.00 86.62 507 GLY A CA 1
ATOM 3983 C C . GLY A 1 507 ? -50.982 -0.674 57.358 1.00 86.62 507 GLY A C 1
ATOM 3984 O O . GLY A 1 507 ? -51.795 -1.474 57.831 1.00 86.62 507 GLY A O 1
ATOM 3985 N N . LYS A 1 508 ? -49.752 -1.067 57.001 1.00 92.38 508 LYS A N 1
ATOM 3986 C CA . LYS A 1 508 ? -49.244 -2.423 57.249 1.00 92.38 508 LYS A CA 1
ATOM 3987 C C . LYS A 1 508 ? -48.651 -2.545 58.658 1.00 92.38 508 LYS A C 1
ATOM 3989 O O . LYS A 1 508 ? -48.135 -1.571 59.192 1.00 92.38 508 LYS A O 1
ATOM 3994 N N . PRO A 1 509 ? -48.638 -3.754 59.252 1.00 91.62 509 PRO A N 1
ATOM 3995 C CA . PRO A 1 509 ? -47.950 -3.986 60.519 1.00 91.62 509 PRO A CA 1
ATOM 3996 C C . PRO A 1 509 ? -46.451 -3.678 60.421 1.00 91.62 509 PRO A C 1
ATOM 3998 O O . PRO A 1 509 ? -45.806 -4.104 59.459 1.00 91.62 509 PRO A O 1
ATOM 4001 N N . GLU A 1 510 ? -45.875 -3.064 61.459 1.00 88.56 510 GLU A N 1
ATOM 4002 C CA . GLU A 1 510 ? -44.458 -2.662 61.504 1.00 88.56 510 GLU A CA 1
ATOM 4003 C C . GLU A 1 510 ? -43.495 -3.795 61.106 1.00 88.56 510 GLU A C 1
ATOM 4005 O O . GLU A 1 510 ? -42.553 -3.588 60.343 1.00 88.56 510 GLU A O 1
ATOM 4010 N N . LYS A 1 511 ? -43.771 -5.031 61.545 1.00 89.25 511 LYS A N 1
ATOM 4011 C CA . LYS A 1 511 ? -42.960 -6.210 61.203 1.00 89.25 511 LYS A CA 1
ATOM 4012 C C . LYS A 1 511 ? -42.858 -6.449 59.690 1.00 89.25 511 LYS A C 1
ATOM 4014 O O . LYS A 1 511 ? -41.816 -6.901 59.232 1.00 89.25 511 LYS A O 1
ATOM 4019 N N . LYS A 1 512 ? -43.911 -6.162 58.913 1.00 90.50 512 LYS A N 1
ATOM 4020 C CA . LYS A 1 512 ? -43.877 -6.274 57.443 1.00 90.50 512 LYS A CA 1
ATOM 4021 C C . LYS A 1 512 ? -43.072 -5.142 56.809 1.00 90.50 512 LYS A C 1
ATOM 4023 O O . LYS A 1 512 ? -42.318 -5.408 55.880 1.00 90.50 512 LYS A O 1
ATOM 4028 N N . ILE A 1 513 ? -43.193 -3.920 57.331 1.00 91.56 513 ILE A N 1
ATOM 4029 C CA . ILE A 1 513 ? -42.441 -2.760 56.829 1.00 91.56 513 ILE A CA 1
ATOM 4030 C C . ILE A 1 513 ? -40.934 -2.972 57.041 1.00 91.56 513 ILE A C 1
ATOM 4032 O O . ILE A 1 513 ? -40.158 -2.745 56.120 1.00 91.56 513 ILE A O 1
ATOM 4036 N N . ARG A 1 514 ? -40.523 -3.519 58.196 1.00 90.25 514 ARG A N 1
ATOM 4037 C CA . ARG A 1 514 ? -39.114 -3.863 58.467 1.00 90.25 514 ARG A CA 1
ATOM 4038 C C . ARG A 1 514 ? -38.534 -4.882 57.479 1.00 90.25 514 ARG A C 1
ATOM 4040 O O . ARG A 1 514 ? -37.400 -4.729 57.056 1.00 90.25 514 ARG A O 1
ATOM 4047 N N . VAL A 1 515 ? -39.313 -5.882 57.055 1.00 93.19 515 VAL A N 1
ATOM 4048 C CA . VAL A 1 515 ? -38.859 -6.854 56.037 1.00 93.19 515 VAL A CA 1
ATOM 4049 C C . VAL A 1 515 ? -38.603 -6.175 54.684 1.00 93.19 515 VAL A C 1
ATOM 4051 O O . VAL A 1 515 ? -37.647 -6.524 53.994 1.00 93.19 515 VAL A O 1
ATOM 4054 N N . LEU A 1 516 ? -39.438 -5.204 54.300 1.00 92.81 516 LEU A N 1
ATOM 4055 C CA . LEU A 1 516 ? -39.233 -4.413 53.082 1.00 92.81 516 LEU A CA 1
ATOM 4056 C C . LEU A 1 516 ? -38.023 -3.475 53.214 1.00 92.81 516 LEU A C 1
ATOM 4058 O O . LEU A 1 516 ? -37.252 -3.339 52.268 1.00 92.81 516 LEU A O 1
ATOM 4062 N N . GLU A 1 517 ? -37.829 -2.874 54.389 1.00 93.19 517 GLU A N 1
ATOM 4063 C CA . GLU A 1 517 ? -36.658 -2.053 54.719 1.00 93.19 517 GLU A CA 1
ATOM 4064 C C . GLU A 1 517 ? -35.350 -2.859 54.604 1.00 93.19 517 GLU A C 1
ATOM 4066 O O . GLU A 1 517 ? -34.424 -2.427 53.916 1.00 93.19 517 GLU A O 1
ATOM 4071 N N . ASP A 1 518 ? -35.300 -4.071 55.167 1.00 92.31 518 ASP A N 1
ATOM 4072 C CA . ASP A 1 518 ? -34.149 -4.980 55.063 1.00 92.31 518 ASP A CA 1
ATOM 4073 C C . ASP A 1 518 ? -33.847 -5.375 53.604 1.00 92.31 518 ASP A C 1
ATOM 4075 O O . ASP A 1 518 ? -32.684 -5.453 53.192 1.00 92.31 518 ASP A O 1
ATOM 4079 N N . ALA A 1 519 ? -34.886 -5.600 52.791 1.00 92.62 519 ALA A N 1
ATOM 4080 C CA . ALA A 1 519 ? -34.729 -5.897 51.368 1.00 92.62 519 ALA A CA 1
ATOM 4081 C C . ALA A 1 519 ? -34.137 -4.703 50.597 1.00 92.62 519 ALA A C 1
ATOM 4083 O O . ALA A 1 519 ? -33.194 -4.881 49.823 1.00 92.62 519 ALA A O 1
ATOM 4084 N N . LEU A 1 520 ? -34.627 -3.486 50.854 1.00 94.06 520 LEU A N 1
ATOM 4085 C CA . LEU A 1 520 ? -34.111 -2.249 50.259 1.00 94.06 520 LEU A CA 1
ATOM 4086 C C . LEU A 1 520 ? -32.660 -1.966 50.681 1.00 94.06 520 LEU A C 1
ATOM 4088 O O . LEU A 1 520 ? -31.843 -1.564 49.851 1.00 94.06 520 LEU A O 1
ATOM 4092 N N . LEU A 1 521 ? -32.312 -2.229 51.944 1.00 92.69 521 LEU A N 1
ATOM 4093 C CA . LEU A 1 521 ? -30.939 -2.141 52.448 1.00 92.69 521 LEU A CA 1
ATOM 4094 C C . LEU A 1 521 ? -30.001 -3.098 51.708 1.00 92.69 521 LEU A C 1
ATOM 4096 O O . LEU A 1 521 ? -28.896 -2.708 51.322 1.00 92.69 521 LEU A O 1
ATOM 4100 N N . LYS A 1 522 ? -30.431 -4.341 51.475 1.00 92.56 522 LYS A N 1
ATOM 4101 C CA . LYS A 1 522 ? -29.660 -5.309 50.685 1.00 92.56 522 LYS A CA 1
ATOM 4102 C C . LYS A 1 522 ? -29.484 -4.838 49.240 1.00 92.56 522 LYS A C 1
ATOM 4104 O O . LYS A 1 522 ? -28.373 -4.890 48.714 1.00 92.56 522 LYS A O 1
ATOM 4109 N N . GLU A 1 523 ? -30.544 -4.319 48.622 1.00 93.50 523 GLU A N 1
ATOM 4110 C CA . GLU A 1 523 ? -30.469 -3.750 47.273 1.00 93.50 523 GLU A CA 1
ATOM 4111 C C . GLU A 1 523 ? -29.498 -2.566 47.180 1.00 93.50 523 GLU A C 1
ATOM 4113 O O . GLU A 1 523 ? -28.782 -2.457 46.184 1.00 93.50 523 GLU A O 1
ATOM 4118 N N . ALA A 1 524 ? -29.423 -1.710 48.205 1.00 92.62 524 ALA A N 1
ATOM 4119 C CA . ALA A 1 524 ? -28.465 -0.604 48.259 1.00 92.62 524 ALA A CA 1
ATOM 4120 C C . ALA A 1 524 ? -27.005 -1.095 48.272 1.00 92.62 524 ALA A C 1
ATOM 4122 O O . ALA A 1 524 ? -26.167 -0.555 47.548 1.00 92.62 524 ALA A O 1
ATOM 4123 N N . HIS A 1 525 ? -26.704 -2.147 49.043 1.00 91.75 525 HIS A N 1
ATOM 4124 C CA . HIS A 1 525 ? -25.366 -2.751 49.080 1.00 91.75 525 HIS A CA 1
ATOM 4125 C C . HIS A 1 525 ? -24.972 -3.348 47.722 1.00 91.75 525 HIS A C 1
ATOM 4127 O O . HIS A 1 525 ? -23.871 -3.104 47.222 1.00 91.75 525 HIS A O 1
ATOM 4133 N N . ASP A 1 526 ? -25.879 -4.104 47.095 1.00 92.25 526 ASP A N 1
ATOM 4134 C CA . ASP A 1 526 ? -25.642 -4.688 45.772 1.00 92.25 526 ASP A CA 1
ATOM 4135 C C . ASP A 1 526 ? -25.455 -3.609 44.693 1.00 92.25 526 ASP A C 1
ATOM 4137 O O . ASP A 1 526 ? -24.599 -3.745 43.809 1.00 92.25 526 ASP A O 1
ATOM 4141 N N . LEU A 1 527 ? -26.206 -2.508 44.788 1.00 93.50 527 LEU A N 1
ATOM 4142 C CA . LEU A 1 527 ? -26.078 -1.355 43.902 1.00 93.50 527 LEU A CA 1
ATOM 4143 C C . LEU A 1 527 ? -24.692 -0.706 44.016 1.00 93.50 527 LEU A C 1
ATOM 4145 O O . LEU A 1 527 ? -24.032 -0.520 42.993 1.00 93.50 527 LEU A O 1
ATOM 4149 N N . LEU A 1 528 ? -24.227 -0.407 45.234 1.00 91.62 528 LEU A N 1
ATOM 4150 C CA . LEU A 1 528 ? -22.917 0.211 45.468 1.00 91.62 528 LEU A CA 1
ATOM 4151 C C . LEU A 1 528 ? -21.769 -0.652 44.949 1.00 91.62 528 LEU A C 1
ATOM 4153 O O . LEU A 1 528 ? -20.886 -0.144 44.256 1.00 91.62 528 LEU A O 1
ATOM 4157 N N . ARG A 1 529 ? -21.822 -1.966 45.191 1.00 90.62 529 ARG A N 1
ATOM 4158 C CA . ARG A 1 529 ? -20.855 -2.917 44.628 1.00 90.62 529 ARG A CA 1
ATOM 4159 C C . ARG A 1 529 ? -20.827 -2.846 43.100 1.00 90.62 529 ARG A C 1
ATOM 4161 O O . ARG A 1 529 ? -19.760 -2.704 42.510 1.00 90.62 529 ARG A O 1
ATOM 4168 N N . THR A 1 530 ? -21.998 -2.861 42.464 1.00 89.75 530 THR A N 1
ATOM 4169 C CA . THR A 1 530 ? -22.116 -2.773 40.999 1.00 89.75 530 THR A CA 1
ATOM 4170 C C . THR A 1 530 ? -21.552 -1.447 40.467 1.00 89.75 530 THR A C 1
ATOM 4172 O O . THR A 1 530 ? -20.858 -1.422 39.449 1.00 89.75 530 THR A O 1
ATOM 4175 N N . MET A 1 531 ? -21.805 -0.331 41.161 1.00 89.56 531 MET A N 1
ATOM 4176 C CA . MET A 1 531 ? -21.262 0.988 40.810 1.00 89.56 531 MET A CA 1
ATOM 4177 C C . MET A 1 531 ? -19.735 1.045 40.963 1.00 89.56 531 MET A C 1
ATOM 4179 O O . MET A 1 531 ? -19.061 1.627 40.109 1.00 89.56 531 MET A O 1
ATOM 4183 N N . ALA A 1 532 ? -19.180 0.433 42.011 1.00 86.25 532 ALA A N 1
ATOM 4184 C CA . ALA A 1 532 ? -17.739 0.347 42.239 1.00 86.25 532 ALA A CA 1
ATOM 4185 C C . ALA A 1 532 ? -17.039 -0.499 41.162 1.00 86.25 532 ALA A C 1
ATOM 4187 O O . ALA A 1 532 ? -16.046 -0.058 40.582 1.00 86.25 532 ALA A O 1
ATOM 4188 N N . GLU A 1 533 ? -17.597 -1.660 40.808 1.00 86.12 533 GLU A N 1
ATOM 4189 C CA . GLU A 1 533 ? -17.093 -2.516 39.724 1.00 86.12 533 GLU A CA 1
ATOM 4190 C C . GLU A 1 533 ? -17.104 -1.797 38.366 1.00 86.12 533 GLU A C 1
ATOM 4192 O O . GLU A 1 533 ? -16.143 -1.883 37.594 1.00 86.12 533 GLU A O 1
ATOM 4197 N N . LEU A 1 534 ? -18.166 -1.036 38.081 1.00 83.69 534 LEU A N 1
ATOM 4198 C CA . LEU A 1 534 ? -18.261 -0.205 36.880 1.00 83.69 534 LEU A CA 1
ATOM 4199 C C . LEU A 1 534 ? -17.207 0.904 36.854 1.00 83.69 534 LEU A C 1
ATOM 4201 O O . LEU A 1 534 ? -16.696 1.191 35.776 1.00 83.69 534 LEU A O 1
ATOM 4205 N N . LYS A 1 535 ? -16.857 1.513 37.995 1.00 77.44 535 LYS A N 1
ATOM 4206 C CA . LYS A 1 535 ? -15.800 2.541 38.100 1.00 77.44 535 LYS A CA 1
ATOM 4207 C C . LYS A 1 535 ? -14.378 1.954 38.053 1.00 77.44 535 LYS A C 1
ATOM 4209 O O . LYS A 1 535 ? -13.461 2.637 37.602 1.00 77.44 535 LYS A O 1
ATOM 4214 N N . GLY A 1 536 ? -14.185 0.702 38.475 1.00 65.81 536 GLY A N 1
ATOM 4215 C CA . GLY A 1 536 ? -12.879 0.026 38.508 1.00 65.81 536 GLY A CA 1
ATOM 4216 C C . GLY A 1 536 ? -12.364 -0.485 37.153 1.00 65.81 536 GLY A C 1
ATOM 4217 O O . GLY A 1 536 ? -11.159 -0.585 36.958 1.00 65.81 536 GLY A O 1
ATOM 4218 N N . LYS A 1 537 ? -13.239 -0.748 36.171 1.00 58.88 537 LYS A N 1
ATOM 4219 C CA . LYS A 1 537 ? -12.878 -1.301 34.840 1.00 58.88 537 LYS A CA 1
ATOM 4220 C C . LYS A 1 537 ? -12.206 -0.313 33.865 1.00 58.88 537 LYS A C 1
ATOM 4222 O O . LYS A 1 537 ? -12.168 -0.556 32.659 1.00 58.88 537 LYS A O 1
ATOM 4227 N N . THR A 1 538 ? -11.702 0.820 34.348 1.00 49.97 538 THR A N 1
ATOM 4228 C CA . THR A 1 538 ? -11.284 1.946 33.491 1.00 49.97 538 THR A CA 1
ATOM 4229 C C . THR A 1 538 ? -9.797 1.946 33.118 1.00 49.97 538 THR A C 1
ATOM 4231 O O . THR A 1 538 ? -9.381 2.764 32.301 1.00 49.97 538 THR A O 1
ATOM 4234 N N . THR A 1 539 ? -9.003 1.015 33.645 1.00 46.38 539 THR A N 1
ATOM 4235 C CA . THR A 1 539 ? -7.554 0.922 33.405 1.00 46.38 539 THR A CA 1
ATOM 4236 C C . THR A 1 539 ? -7.171 -0.459 32.879 1.00 46.38 539 THR A C 1
ATOM 4238 O O . THR A 1 539 ? -6.573 -1.259 33.588 1.00 46.38 539 THR A O 1
ATOM 4241 N N . GLU A 1 540 ? -7.514 -0.747 31.624 1.00 47.59 540 GLU A N 1
ATOM 4242 C CA . GLU A 1 540 ? -6.705 -1.682 30.838 1.00 47.59 540 GLU A CA 1
ATOM 4243 C C . GLU A 1 540 ? -5.740 -0.856 30.000 1.00 47.59 540 GLU A C 1
ATOM 4245 O O . GLU A 1 540 ? -6.111 -0.198 29.022 1.00 47.59 540 GLU A O 1
ATOM 4250 N N . ASP A 1 541 ? -4.497 -0.870 30.464 1.00 44.03 541 ASP A N 1
ATOM 4251 C CA . ASP A 1 541 ? -3.326 -0.272 29.851 1.00 44.03 541 ASP A CA 1
ATOM 4252 C C . ASP A 1 541 ? -2.969 -1.085 28.597 1.00 44.03 541 ASP A C 1
ATOM 4254 O O . ASP A 1 541 ? -2.073 -1.926 28.573 1.00 44.03 541 ASP A O 1
ATOM 4258 N N . ALA A 1 542 ? -3.763 -0.914 27.539 1.00 49.03 542 ALA A N 1
ATOM 4259 C CA . ALA A 1 542 ? -3.415 -1.438 26.230 1.00 49.03 542 ALA A CA 1
ATOM 4260 C C . ALA A 1 542 ? -2.242 -0.599 25.713 1.00 49.03 542 ALA A C 1
ATOM 4262 O O . ALA A 1 542 ? -2.443 0.529 25.232 1.00 49.03 542 ALA A O 1
ATOM 4263 N N . GLY A 1 543 ? -1.035 -1.158 25.850 1.00 51.81 543 GLY A N 1
ATOM 4264 C CA . GLY A 1 543 ? 0.212 -0.621 25.315 1.00 51.81 543 GLY A CA 1
ATOM 4265 C C . GLY A 1 543 ? 0.072 -0.135 23.870 1.00 51.81 543 GLY A C 1
ATOM 4266 O O . GLY A 1 543 ? -0.901 -0.438 23.171 1.00 51.81 543 GLY A O 1
ATOM 4267 N N . ALA A 1 544 ? 1.019 0.690 23.423 1.00 56.22 544 ALA A N 1
ATOM 4268 C CA . ALA A 1 544 ? 0.984 1.244 22.074 1.00 56.22 544 ALA A CA 1
ATOM 4269 C C . ALA A 1 544 ? 0.778 0.113 21.039 1.00 56.22 544 ALA A C 1
ATOM 4271 O O . ALA A 1 544 ? 1.544 -0.851 21.049 1.00 56.22 544 ALA A O 1
ATOM 4272 N N . PRO A 1 545 ? -0.267 0.182 20.188 1.00 67.00 545 PRO A N 1
ATOM 4273 C CA . PRO A 1 545 ? -0.575 -0.887 19.251 1.00 67.00 545 PRO A CA 1
ATOM 4274 C C . PRO A 1 545 ? 0.595 -1.068 18.291 1.00 67.00 545 PRO A C 1
ATOM 4276 O O . PRO A 1 545 ? 1.048 -0.109 17.664 1.00 67.00 545 PRO A O 1
ATOM 4279 N N . THR A 1 546 ? 1.077 -2.300 18.174 1.00 75.31 546 THR A N 1
ATOM 4280 C CA . THR A 1 546 ? 2.113 -2.648 17.208 1.00 75.31 546 THR A CA 1
ATOM 4281 C C . THR A 1 546 ? 1.503 -2.639 15.812 1.00 75.31 546 THR A C 1
ATOM 4283 O O . THR A 1 546 ? 0.570 -3.391 15.536 1.00 75.31 546 THR A O 1
ATOM 4286 N N . VAL A 1 547 ? 2.009 -1.769 14.936 1.00 81.31 547 VAL A N 1
ATOM 4287 C CA . VAL A 1 547 ? 1.552 -1.691 13.545 1.00 81.31 547 VAL A CA 1
ATOM 4288 C C . VAL A 1 547 ? 2.430 -2.574 12.666 1.00 81.31 547 VAL A C 1
ATOM 4290 O O . VAL A 1 547 ? 3.574 -2.223 12.369 1.00 81.31 547 VAL A O 1
ATOM 4293 N N . GLU A 1 548 ? 1.874 -3.680 12.185 1.00 87.69 548 GLU A N 1
ATOM 4294 C CA . GLU A 1 548 ? 2.511 -4.530 11.182 1.00 87.69 548 GLU A CA 1
ATOM 4295 C C . GLU A 1 548 ? 2.456 -3.843 9.809 1.00 87.69 548 GLU A C 1
ATOM 4297 O O . GLU A 1 548 ? 1.447 -3.234 9.445 1.00 87.69 548 GLU A O 1
ATOM 4302 N N . ALA A 1 549 ? 3.540 -3.938 9.039 1.00 88.12 549 ALA A N 1
ATOM 4303 C CA . ALA A 1 549 ? 3.592 -3.484 7.655 1.00 88.12 549 ALA A CA 1
ATOM 4304 C C . ALA A 1 549 ? 4.019 -4.619 6.733 1.00 88.12 549 ALA A C 1
ATOM 4306 O O . ALA A 1 549 ? 5.026 -5.277 6.987 1.00 88.12 549 ALA A O 1
ATOM 4307 N N . LYS A 1 550 ? 3.267 -4.814 5.651 1.00 91.50 550 LYS A N 1
ATOM 4308 C CA . LYS A 1 550 ? 3.569 -5.775 4.589 1.00 91.50 550 LYS A CA 1
ATOM 4309 C C . LYS A 1 550 ? 3.744 -5.030 3.276 1.00 91.50 550 LYS A C 1
ATOM 4311 O O . LYS A 1 550 ? 2.813 -4.374 2.809 1.00 91.50 550 LYS A O 1
ATOM 4316 N N . LEU A 1 551 ? 4.944 -5.128 2.714 1.00 90.50 551 LEU A N 1
ATOM 4317 C CA . LEU A 1 551 ? 5.317 -4.541 1.430 1.00 90.50 551 LEU A CA 1
ATOM 4318 C C . LEU A 1 551 ? 5.003 -5.541 0.318 1.00 90.50 551 LEU A C 1
ATOM 4320 O O . LEU A 1 551 ? 5.394 -6.699 0.416 1.00 90.50 551 LEU A O 1
ATOM 4324 N N . PHE A 1 552 ? 4.336 -5.103 -0.748 1.00 90.81 552 PHE A N 1
ATOM 4325 C CA . PHE A 1 552 ? 4.057 -5.952 -1.916 1.00 90.81 552 PHE A CA 1
ATOM 4326 C C . PHE A 1 552 ? 5.114 -5.813 -3.016 1.00 90.81 552 PHE A C 1
ATOM 4328 O O . PHE A 1 552 ? 4.920 -6.236 -4.154 1.00 90.81 552 PHE A O 1
ATOM 4335 N N . T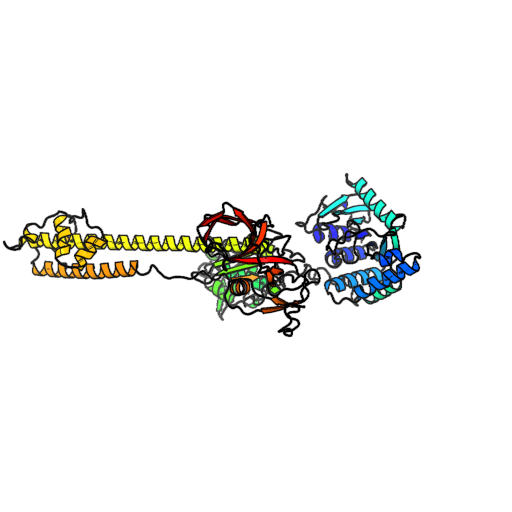YR A 1 553 ? 6.262 -5.251 -2.654 1.00 85.44 553 TYR A N 1
ATOM 4336 C CA . TYR A 1 553 ? 7.428 -5.074 -3.498 1.00 85.44 553 TYR A CA 1
ATOM 4337 C C . TYR A 1 553 ? 8.695 -5.361 -2.711 1.00 85.44 553 TYR A C 1
ATOM 4339 O O . TYR A 1 553 ? 8.735 -5.249 -1.482 1.00 85.44 553 TYR A O 1
ATOM 4347 N N . LYS A 1 554 ? 9.758 -5.700 -3.438 1.00 79.75 554 LYS A N 1
ATOM 4348 C CA . LYS A 1 554 ? 11.100 -5.689 -2.863 1.00 79.75 554 LYS A CA 1
ATOM 4349 C C . LYS A 1 554 ? 11.585 -4.250 -2.873 1.00 79.75 554 LYS A C 1
ATOM 4351 O O . LYS A 1 554 ? 11.536 -3.602 -3.913 1.00 79.75 554 LYS A O 1
ATOM 4356 N N . ARG A 1 555 ? 12.077 -3.750 -1.738 1.00 66.38 555 ARG A N 1
ATOM 4357 C CA . ARG A 1 555 ? 12.841 -2.500 -1.753 1.00 66.38 555 ARG A CA 1
ATOM 4358 C C . ARG A 1 555 ? 14.018 -2.701 -2.698 1.00 66.38 555 ARG A C 1
ATOM 4360 O O . ARG A 1 555 ? 14.762 -3.669 -2.524 1.00 66.38 555 ARG A O 1
ATOM 4367 N N . SER A 1 556 ? 14.163 -1.816 -3.684 1.00 50.81 556 SER A N 1
ATOM 4368 C CA . SER A 1 556 ? 15.366 -1.764 -4.503 1.00 50.81 556 SER A CA 1
ATOM 4369 C C . SER A 1 556 ? 16.524 -1.535 -3.544 1.00 50.81 556 SER A C 1
ATOM 4371 O O . SER A 1 556 ? 16.736 -0.430 -3.044 1.00 50.81 556 SER A O 1
ATOM 4373 N N . GLN A 1 557 ? 17.256 -2.602 -3.233 1.00 42.00 557 GLN A N 1
ATOM 4374 C CA . GLN A 1 557 ? 18.613 -2.448 -2.763 1.00 42.00 557 GLN A CA 1
ATOM 4375 C C . GLN A 1 557 ? 19.292 -1.721 -3.917 1.00 42.00 557 GLN A C 1
ATOM 4377 O O . GLN A 1 557 ? 19.602 -2.334 -4.934 1.00 42.00 557 GLN A O 1
ATOM 4382 N N . ARG A 1 558 ? 19.476 -0.395 -3.810 1.00 34.66 558 ARG A N 1
ATOM 4383 C CA . ARG A 1 558 ? 20.579 0.239 -4.536 1.00 34.66 558 ARG A CA 1
ATOM 4384 C C . ARG A 1 558 ? 21.772 -0.693 -4.334 1.00 34.66 558 ARG A C 1
ATOM 4386 O O . ARG A 1 558 ? 21.907 -1.221 -3.226 1.00 34.66 558 ARG A O 1
ATOM 4393 N N . ASP A 1 559 ? 22.608 -0.874 -5.350 1.00 30.41 559 ASP A N 1
ATOM 4394 C CA . ASP A 1 559 ? 23.969 -1.387 -5.187 1.00 30.41 559 ASP A CA 1
ATOM 4395 C C . ASP A 1 559 ? 24.723 -0.480 -4.191 1.00 30.41 559 ASP A C 1
ATOM 4397 O O . ASP A 1 559 ? 25.585 0.322 -4.536 1.00 30.41 559 ASP A O 1
ATOM 4401 N N . LYS A 1 560 ? 24.360 -0.549 -2.913 1.00 35.44 560 LYS A N 1
ATOM 4402 C CA . LYS A 1 560 ? 25.216 -0.224 -1.802 1.00 35.44 560 LYS A CA 1
ATOM 4403 C C . LYS A 1 560 ? 26.105 -1.439 -1.767 1.00 35.44 560 LYS A C 1
ATOM 4405 O O . LYS A 1 560 ? 25.630 -2.536 -1.465 1.00 35.44 560 LYS A O 1
ATOM 4410 N N . GLN A 1 561 ? 27.357 -1.237 -2.181 1.00 32.00 561 GLN A N 1
ATOM 4411 C CA . GLN A 1 561 ? 28.422 -2.214 -1.999 1.00 32.00 561 GLN A CA 1
ATOM 4412 C C . GLN A 1 561 ? 28.175 -2.955 -0.682 1.00 32.00 561 GLN A C 1
ATOM 4414 O O . GLN A 1 561 ? 27.873 -2.286 0.315 1.00 32.00 561 GLN A O 1
ATOM 4419 N N . PRO A 1 562 ? 28.235 -4.298 -0.666 1.00 33.72 562 PRO A N 1
ATOM 4420 C CA . PRO A 1 562 ? 28.018 -5.042 0.559 1.00 33.72 562 PRO A CA 1
ATOM 4421 C C . PRO A 1 562 ? 28.883 -4.412 1.647 1.00 33.72 562 PRO A C 1
ATOM 4423 O O . PRO A 1 562 ? 30.095 -4.281 1.479 1.00 33.72 562 PRO A O 1
ATOM 4426 N N . LEU A 1 563 ? 28.230 -3.955 2.718 1.00 47.34 563 LEU A N 1
ATOM 4427 C CA . LEU A 1 563 ? 28.874 -3.426 3.912 1.00 47.34 563 LEU A CA 1
ATOM 4428 C C . LEU A 1 563 ? 29.897 -4.475 4.360 1.00 47.34 563 LEU A C 1
ATOM 4430 O O . LEU A 1 563 ? 29.530 -5.490 4.954 1.00 47.34 563 LEU A O 1
ATOM 4434 N N . MET A 1 564 ? 31.176 -4.264 4.044 1.00 47.59 564 MET A N 1
ATOM 4435 C CA . MET A 1 564 ? 32.260 -5.083 4.571 1.00 47.59 564 MET A CA 1
ATOM 4436 C C . MET A 1 564 ? 32.446 -4.701 6.036 1.00 47.59 564 MET A C 1
ATOM 4438 O O . MET A 1 564 ? 33.317 -3.917 6.403 1.00 47.59 564 MET A O 1
ATOM 4442 N N . LEU A 1 565 ? 31.574 -5.240 6.883 1.00 55.16 565 LEU A N 1
ATOM 4443 C CA . LEU A 1 565 ? 31.756 -5.208 8.322 1.00 55.16 565 LEU A CA 1
ATOM 4444 C C . LEU A 1 565 ? 32.950 -6.103 8.646 1.00 55.16 565 LEU A C 1
ATOM 4446 O O . LEU A 1 565 ? 32.878 -7.329 8.549 1.00 55.16 565 LEU A O 1
ATOM 4450 N N . ALA A 1 566 ? 34.060 -5.493 9.046 1.00 59.09 566 ALA A N 1
ATOM 4451 C CA . ALA A 1 566 ? 35.153 -6.232 9.647 1.00 59.09 566 ALA A CA 1
ATOM 4452 C C . ALA A 1 566 ? 34.683 -6.726 11.022 1.00 59.09 566 ALA A C 1
ATOM 4454 O O . ALA A 1 566 ? 34.489 -5.945 11.960 1.00 59.09 566 ALA A O 1
ATOM 4455 N N . ILE A 1 567 ? 34.479 -8.036 11.153 1.00 53.84 567 ILE A N 1
ATOM 4456 C CA . ILE A 1 567 ? 34.143 -8.651 12.437 1.00 53.84 567 ILE A CA 1
ATOM 4457 C C . ILE A 1 567 ? 35.431 -8.690 13.268 1.00 53.84 567 ILE A C 1
ATOM 4459 O O . ILE A 1 567 ? 36.294 -9.534 13.061 1.00 53.84 567 ILE A O 1
ATOM 4463 N N . ALA A 1 568 ? 35.557 -7.744 14.202 1.00 62.03 568 ALA A N 1
ATOM 4464 C CA . ALA A 1 568 ? 36.659 -7.633 15.162 1.00 62.03 568 ALA A CA 1
ATOM 4465 C C . ALA A 1 568 ? 38.070 -7.440 14.543 1.00 62.03 568 ALA A C 1
ATOM 4467 O O . ALA A 1 568 ? 38.941 -8.296 14.720 1.00 62.03 568 ALA A O 1
ATOM 4468 N N . PRO A 1 569 ? 38.361 -6.279 13.919 1.00 72.19 569 PRO A N 1
ATOM 4469 C CA . PRO A 1 569 ? 39.716 -5.933 13.489 1.00 72.19 569 PRO A CA 1
ATOM 4470 C C . PRO A 1 569 ? 40.696 -5.939 14.670 1.00 72.19 569 PRO A C 1
ATOM 4472 O O . PRO A 1 569 ? 40.315 -5.723 15.838 1.00 72.19 569 PRO A O 1
ATOM 4475 N N . SER A 1 570 ? 41.978 -6.172 14.368 1.00 76.19 570 SER A N 1
ATOM 4476 C CA . SER A 1 570 ? 43.025 -6.257 15.385 1.00 76.19 570 SER A CA 1
ATOM 4477 C C . SER A 1 570 ? 43.119 -4.954 16.187 1.00 76.19 570 SER A C 1
ATOM 4479 O O . SER A 1 570 ? 42.807 -3.867 15.696 1.00 76.19 570 SER A O 1
ATOM 4481 N N . LYS A 1 571 ? 43.587 -5.023 17.443 1.00 77.38 571 LYS A N 1
ATOM 4482 C CA . LYS A 1 571 ? 43.694 -3.832 18.313 1.00 77.38 571 LYS A CA 1
ATOM 4483 C C . LYS A 1 571 ? 44.516 -2.691 17.692 1.00 77.38 571 LYS A C 1
ATOM 4485 O O . LYS A 1 571 ? 44.300 -1.545 18.067 1.00 77.38 571 LYS A O 1
ATOM 4490 N N . LYS A 1 572 ? 45.441 -3.001 16.774 1.00 79.38 572 LYS A N 1
ATOM 4491 C CA . LYS A 1 572 ? 46.278 -2.019 16.065 1.00 79.38 572 LYS A CA 1
ATOM 4492 C C . LYS A 1 572 ? 45.539 -1.314 14.921 1.00 79.38 572 LYS A C 1
ATOM 4494 O O . LYS A 1 572 ? 45.883 -0.188 14.594 1.00 79.38 572 LYS A O 1
ATOM 4499 N N . GLU A 1 573 ? 44.535 -1.950 14.324 1.00 79.56 573 GLU A N 1
ATOM 4500 C CA . GLU A 1 573 ? 43.795 -1.406 13.176 1.00 79.56 573 GLU A CA 1
ATOM 4501 C C . GLU A 1 573 ? 42.570 -0.582 13.598 1.00 79.56 573 GLU A C 1
ATOM 4503 O O . GLU A 1 573 ? 42.104 0.284 12.850 1.00 79.56 573 GLU A O 1
ATOM 4508 N N . ARG A 1 574 ? 42.070 -0.804 14.818 1.00 84.81 574 ARG A N 1
ATOM 4509 C CA . ARG A 1 574 ? 41.000 -0.004 15.429 1.00 84.81 574 ARG A CA 1
ATOM 4510 C C . ARG A 1 574 ? 41.436 1.452 15.567 1.00 84.81 574 ARG A C 1
ATOM 4512 O O . ARG A 1 574 ? 42.499 1.733 16.118 1.00 84.81 574 ARG A O 1
ATOM 4519 N N . PHE A 1 575 ? 40.605 2.372 15.083 1.00 84.12 575 PHE A N 1
ATOM 4520 C CA . PHE A 1 575 ? 40.861 3.817 15.067 1.00 84.12 575 PHE A CA 1
ATOM 4521 C C . PHE A 1 575 ? 42.138 4.229 14.317 1.00 84.12 575 PHE A C 1
ATOM 4523 O O . PHE A 1 575 ? 42.636 5.331 14.517 1.00 84.12 575 PHE A O 1
ATOM 4530 N N . THR A 1 576 ? 42.655 3.347 13.458 1.00 80.19 576 THR A N 1
ATOM 4531 C CA . THR A 1 576 ? 43.757 3.634 12.525 1.00 80.19 576 THR A CA 1
ATOM 4532 C C . THR A 1 576 ? 43.298 3.406 11.088 1.00 80.19 576 THR A C 1
ATOM 4534 O O . THR A 1 576 ? 43.554 4.235 10.223 1.00 80.19 576 THR A O 1
ATOM 4537 N N . ARG A 1 577 ? 42.567 2.308 10.859 1.00 77.44 577 ARG A N 1
ATOM 4538 C CA . ARG A 1 577 ? 41.954 1.941 9.576 1.00 77.44 577 ARG A CA 1
ATOM 4539 C C . ARG A 1 577 ? 40.439 1.766 9.677 1.00 77.44 577 ARG A C 1
ATOM 4541 O O . ARG A 1 577 ? 39.730 2.097 8.739 1.00 77.44 577 ARG A O 1
ATOM 4548 N N . TYR A 1 578 ? 39.945 1.286 10.819 1.00 84.25 578 TYR A N 1
ATOM 4549 C CA . TYR A 1 578 ? 38.521 1.024 11.024 1.00 84.25 578 TYR A CA 1
ATOM 4550 C C . TYR A 1 578 ? 37.919 1.890 12.131 1.00 84.25 578 TYR A C 1
ATOM 4552 O O . TYR A 1 578 ? 38.571 2.156 13.146 1.00 84.25 578 TYR A O 1
ATOM 4560 N N . LEU A 1 579 ? 36.651 2.255 11.968 1.00 87.69 579 LEU A N 1
ATOM 4561 C CA . LEU A 1 579 ? 35.814 2.910 12.969 1.00 87.69 579 LEU A CA 1
ATOM 4562 C C . LEU A 1 579 ? 34.720 1.956 13.468 1.00 87.69 579 LEU A C 1
ATOM 4564 O O . LEU A 1 579 ? 34.250 1.114 12.700 1.00 87.69 579 LEU A O 1
ATOM 4568 N N . PRO A 1 580 ? 34.310 2.060 14.742 1.00 89.94 580 PRO A N 1
ATOM 4569 C CA . PRO A 1 580 ? 33.249 1.225 15.282 1.00 89.94 580 PRO A CA 1
ATOM 4570 C C . PRO A 1 580 ? 31.890 1.651 14.713 1.00 89.94 580 PRO A C 1
ATOM 4572 O O . PRO A 1 580 ? 31.588 2.843 14.626 1.00 89.94 580 PRO A O 1
ATOM 4575 N N . PHE A 1 581 ? 31.077 0.666 14.348 1.00 87.81 581 PHE A N 1
ATOM 4576 C CA . PHE A 1 581 ? 29.725 0.833 13.829 1.00 87.81 581 PHE A CA 1
ATOM 4577 C C . PHE A 1 581 ? 28.697 0.519 14.917 1.00 87.81 581 PHE A C 1
ATOM 4579 O O . PHE A 1 581 ? 28.781 -0.526 15.565 1.00 87.81 581 PHE A O 1
ATOM 4586 N N . TYR A 1 582 ? 27.736 1.414 15.115 1.00 85.00 582 TYR A N 1
ATOM 4587 C CA . TYR A 1 582 ? 26.675 1.286 16.112 1.00 85.00 582 TYR A CA 1
ATOM 4588 C C . TYR A 1 582 ? 25.303 1.541 15.479 1.00 85.00 582 TYR A C 1
ATOM 4590 O O . TYR A 1 582 ? 25.176 2.326 14.535 1.00 85.00 582 TYR A O 1
ATOM 4598 N N . THR A 1 583 ? 24.254 0.963 16.070 1.00 82.50 583 THR A N 1
ATOM 4599 C CA . THR A 1 583 ? 22.893 1.487 15.887 1.00 82.50 583 THR A CA 1
ATOM 4600 C C . THR A 1 583 ? 22.790 2.901 16.463 1.00 82.50 583 THR A C 1
ATOM 4602 O O . THR A 1 583 ? 23.591 3.294 17.317 1.00 82.50 583 THR A O 1
ATOM 4605 N N . LEU A 1 584 ? 21.778 3.673 16.046 1.00 82.88 584 LEU A N 1
ATOM 4606 C CA . LEU A 1 584 ? 21.532 5.007 16.611 1.00 82.88 584 LEU A CA 1
ATOM 4607 C C . LEU A 1 584 ? 21.357 4.955 18.136 1.00 82.88 584 LEU A C 1
ATOM 4609 O O . LEU A 1 584 ? 21.972 5.743 18.857 1.00 82.88 584 LEU A O 1
ATOM 4613 N N . THR A 1 585 ? 20.580 3.992 18.630 1.00 80.56 585 THR A N 1
ATOM 4614 C CA . THR A 1 585 ? 20.347 3.783 20.063 1.00 80.56 585 THR A CA 1
ATOM 4615 C C . THR A 1 585 ? 21.628 3.403 20.804 1.00 80.56 585 THR A C 1
ATOM 4617 O O . THR A 1 585 ? 21.971 4.054 21.791 1.00 80.56 585 THR A O 1
ATOM 4620 N N . ALA A 1 586 ? 22.406 2.445 20.288 1.00 82.62 586 ALA A N 1
ATOM 4621 C CA . ALA A 1 586 ? 23.664 2.022 20.906 1.00 82.62 586 ALA A CA 1
ATOM 4622 C C . ALA A 1 586 ? 24.716 3.143 20.911 1.00 82.62 586 ALA A C 1
ATOM 4624 O O . ALA A 1 586 ? 25.428 3.324 21.900 1.00 82.62 586 ALA A O 1
ATOM 4625 N N . ALA A 1 587 ? 24.795 3.953 19.850 1.00 85.94 587 ALA A N 1
ATOM 4626 C CA . ALA A 1 587 ? 25.663 5.128 19.821 1.00 85.94 587 ALA A CA 1
ATOM 4627 C C . ALA A 1 587 ? 25.245 6.159 20.881 1.00 85.94 587 ALA A C 1
ATOM 4629 O O . ALA A 1 587 ? 26.086 6.665 21.631 1.00 85.94 587 ALA A O 1
ATOM 4630 N N . ALA A 1 588 ? 23.943 6.436 20.986 1.00 85.12 588 ALA A N 1
ATOM 4631 C CA . ALA A 1 588 ? 23.395 7.369 21.963 1.00 85.12 588 ALA A CA 1
ATOM 4632 C C . ALA A 1 588 ? 23.530 6.887 23.414 1.00 85.12 588 ALA A C 1
ATOM 4634 O O . ALA A 1 588 ? 23.499 7.710 24.329 1.00 85.12 588 ALA A O 1
ATOM 4635 N N . GLU A 1 589 ? 23.684 5.585 23.646 1.00 83.75 589 GLU A N 1
ATOM 4636 C CA . GLU A 1 589 ? 24.035 5.005 24.943 1.00 83.75 589 GLU A CA 1
ATOM 4637 C C . GLU A 1 589 ? 25.540 5.088 25.210 1.00 83.75 589 GLU A C 1
ATOM 4639 O O . GLU A 1 589 ? 25.942 5.671 26.220 1.00 83.75 589 GLU A O 1
ATOM 4644 N N . LYS A 1 590 ? 26.382 4.598 24.288 1.00 85.31 590 LYS A N 1
ATOM 4645 C CA . LYS A 1 590 ? 27.843 4.550 24.457 1.00 85.31 590 LYS A CA 1
ATOM 4646 C C . LYS A 1 590 ? 28.454 5.935 24.635 1.00 85.31 590 LYS A C 1
ATOM 4648 O O . LYS A 1 590 ? 29.125 6.220 25.624 1.00 85.31 590 LYS A O 1
ATOM 4653 N N . PHE A 1 591 ? 28.196 6.825 23.683 1.00 82.81 591 PHE A N 1
ATOM 4654 C CA . PHE A 1 591 ? 28.674 8.211 23.726 1.00 82.81 591 PHE A CA 1
ATOM 4655 C C . PHE A 1 591 ? 27.750 9.092 24.591 1.00 82.81 591 PHE A C 1
ATOM 4657 O O . PHE A 1 591 ? 28.077 10.222 24.954 1.00 82.81 591 PHE A O 1
ATOM 4664 N N . GLY A 1 592 ? 26.633 8.509 25.038 1.00 70.62 592 GLY A N 1
ATOM 4665 C CA . GLY A 1 592 ? 25.772 8.971 26.119 1.00 70.62 592 GLY A CA 1
ATOM 4666 C C . GLY A 1 592 ? 26.329 8.773 27.531 1.00 70.62 592 GLY A C 1
ATOM 4667 O O . GLY A 1 592 ? 25.712 9.264 28.476 1.00 70.62 592 GLY A O 1
ATOM 4668 N N . GLY A 1 593 ? 27.496 8.145 27.703 1.00 69.44 593 GLY A N 1
ATOM 4669 C CA . GLY A 1 593 ? 28.106 7.878 29.014 1.00 69.44 593 GLY A CA 1
ATOM 4670 C C . GLY A 1 593 ? 27.712 6.537 29.642 1.00 69.44 593 GLY A C 1
ATOM 4671 O O . GLY A 1 593 ? 28.074 6.292 30.789 1.00 69.44 593 GLY A O 1
ATOM 4672 N N . GLY A 1 594 ? 26.982 5.692 28.912 1.00 73.88 594 GLY A N 1
ATOM 4673 C CA . GLY A 1 594 ? 26.763 4.286 29.242 1.00 73.88 594 GLY A CA 1
ATOM 4674 C C . GLY A 1 594 ? 27.713 3.363 28.476 1.00 73.88 594 GLY A C 1
ATOM 4675 O O . GLY A 1 594 ? 28.587 3.808 27.731 1.00 73.88 594 GLY A O 1
ATOM 4676 N N . ASP A 1 595 ? 27.517 2.057 28.634 1.00 75.50 595 ASP A N 1
ATOM 4677 C CA . ASP A 1 595 ? 28.178 1.045 27.815 1.00 75.50 595 ASP A CA 1
ATOM 4678 C C . ASP A 1 595 ? 27.188 0.458 26.813 1.00 75.50 595 ASP A C 1
ATOM 4680 O O . ASP A 1 595 ? 26.106 0.020 27.187 1.00 75.50 595 ASP A O 1
ATOM 4684 N N . ALA A 1 596 ? 27.583 0.422 25.542 1.00 82.81 596 ALA A N 1
ATOM 4685 C CA . ALA A 1 596 ? 26.849 -0.259 24.486 1.00 82.81 596 ALA A CA 1
ATOM 4686 C C . ALA A 1 596 ? 27.821 -1.062 23.623 1.00 82.81 596 ALA A C 1
ATOM 4688 O O . ALA A 1 596 ? 29.013 -0.741 23.542 1.00 82.81 596 ALA A O 1
ATOM 4689 N N . LYS A 1 597 ? 27.303 -2.116 22.996 1.00 78.88 597 LYS A N 1
ATOM 4690 C CA . LYS A 1 597 ? 28.067 -3.013 22.131 1.00 78.88 597 LYS A CA 1
ATOM 4691 C C . LYS A 1 597 ? 28.039 -2.496 20.693 1.00 78.88 597 LYS A C 1
ATOM 4693 O O . LYS A 1 597 ? 26.966 -2.190 20.180 1.00 78.88 597 LYS A O 1
ATOM 4698 N N . GLU A 1 598 ? 29.199 -2.422 20.046 1.00 82.50 598 GLU A N 1
ATOM 4699 C CA . GLU A 1 598 ? 29.275 -2.153 18.610 1.00 82.50 598 GLU A CA 1
ATOM 4700 C C . GLU A 1 598 ? 28.699 -3.318 17.779 1.00 82.50 598 GLU A C 1
ATOM 4702 O O . GLU A 1 598 ? 28.855 -4.492 18.127 1.00 82.50 598 GLU A O 1
ATOM 4707 N N . GLU A 1 599 ? 28.053 -3.002 16.657 1.00 77.94 599 GLU A N 1
ATOM 4708 C CA . GLU A 1 599 ? 27.566 -3.996 15.689 1.00 77.94 599 GLU A CA 1
ATOM 4709 C C . GLU A 1 599 ? 28.703 -4.558 14.828 1.00 77.94 599 GLU A C 1
ATOM 4711 O O . GLU A 1 599 ? 28.640 -5.686 14.342 1.00 77.94 599 GLU A O 1
ATOM 4716 N N . GLY A 1 600 ? 29.772 -3.783 14.659 1.00 83.31 600 GLY A N 1
ATOM 4717 C CA . GLY A 1 600 ? 30.944 -4.181 13.895 1.00 83.31 600 GLY A CA 1
ATOM 4718 C C . GLY A 1 600 ? 31.908 -3.023 13.698 1.00 83.31 600 GLY A C 1
ATOM 4719 O O . GLY A 1 600 ? 31.879 -2.039 14.437 1.00 83.31 600 GLY A O 1
ATOM 4720 N N . TRP A 1 601 ? 32.787 -3.153 12.709 1.00 83.88 601 TRP A N 1
ATOM 4721 C CA . TRP A 1 601 ? 33.766 -2.130 12.359 1.00 83.88 601 TRP A CA 1
ATOM 4722 C C . TRP A 1 601 ? 33.741 -1.876 10.853 1.00 83.88 601 TRP A C 1
ATOM 4724 O O . TRP A 1 601 ? 33.674 -2.820 10.067 1.00 83.88 601 TRP A O 1
ATOM 4734 N N . ILE A 1 602 ? 33.797 -0.605 10.463 1.00 81.19 602 ILE A N 1
ATOM 4735 C CA . ILE A 1 602 ? 33.738 -0.144 9.072 1.00 81.19 602 ILE A CA 1
ATOM 4736 C C . ILE A 1 602 ? 35.067 0.516 8.721 1.00 81.19 602 ILE A C 1
ATOM 4738 O O . ILE A 1 602 ? 35.640 1.236 9.541 1.00 81.19 602 ILE A O 1
ATOM 4742 N N . GLU A 1 603 ? 35.592 0.230 7.531 1.00 79.62 603 GLU A N 1
ATOM 4743 C CA . GLU A 1 603 ? 36.816 0.862 7.038 1.00 79.62 603 GLU A CA 1
ATOM 4744 C C . GLU A 1 603 ? 36.568 2.356 6.812 1.00 79.62 603 GLU A C 1
ATOM 4746 O O . GLU A 1 603 ? 35.579 2.752 6.198 1.00 79.62 603 GLU A O 1
ATOM 4751 N N . ALA A 1 604 ? 37.438 3.197 7.361 1.00 69.38 604 ALA A N 1
ATOM 4752 C CA . ALA A 1 604 ? 37.312 4.637 7.217 1.00 69.38 604 ALA A CA 1
ATOM 4753 C C . ALA A 1 604 ? 37.703 5.082 5.800 1.00 69.38 604 ALA A C 1
ATOM 4755 O O . ALA A 1 604 ? 38.640 4.545 5.208 1.00 69.38 604 ALA A O 1
ATOM 4756 N N . THR A 1 605 ? 37.013 6.094 5.275 1.00 63.31 605 THR A N 1
ATOM 4757 C CA . THR A 1 605 ? 37.331 6.686 3.971 1.00 63.31 605 THR A CA 1
ATOM 4758 C C . THR A 1 605 ? 38.636 7.506 4.029 1.00 63.31 605 THR A C 1
ATOM 4760 O O . THR A 1 605 ? 39.019 7.979 5.104 1.00 63.31 605 THR A O 1
ATOM 4763 N N . PRO A 1 606 ? 39.345 7.708 2.897 1.00 54.44 606 PRO A N 1
ATOM 4764 C CA . PRO A 1 606 ? 40.647 8.392 2.864 1.00 54.44 606 PRO A CA 1
ATOM 4765 C C . PRO A 1 606 ? 40.620 9.861 3.314 1.00 54.44 606 PRO A C 1
ATOM 4767 O O . PRO A 1 606 ? 41.670 10.433 3.607 1.00 54.44 606 PRO A O 1
ATOM 4770 N N . ASP A 1 607 ? 39.437 10.472 3.359 1.00 56.53 607 ASP A N 1
ATOM 4771 C CA . ASP A 1 607 ? 39.274 11.918 3.501 1.00 56.53 607 ASP A CA 1
ATOM 4772 C C . ASP A 1 607 ? 39.557 12.428 4.928 1.00 56.53 607 ASP A C 1
ATOM 4774 O O . ASP A 1 607 ? 39.802 13.619 5.120 1.00 56.53 607 ASP A O 1
ATOM 4778 N N . HIS A 1 608 ? 39.556 11.552 5.945 1.00 64.25 608 HIS A N 1
ATOM 4779 C CA . HIS A 1 608 ? 39.763 11.935 7.348 1.00 64.25 608 HIS A CA 1
ATOM 4780 C C . HIS A 1 608 ? 40.559 10.878 8.127 1.00 64.25 608 HIS A C 1
ATOM 4782 O O . HIS A 1 608 ? 40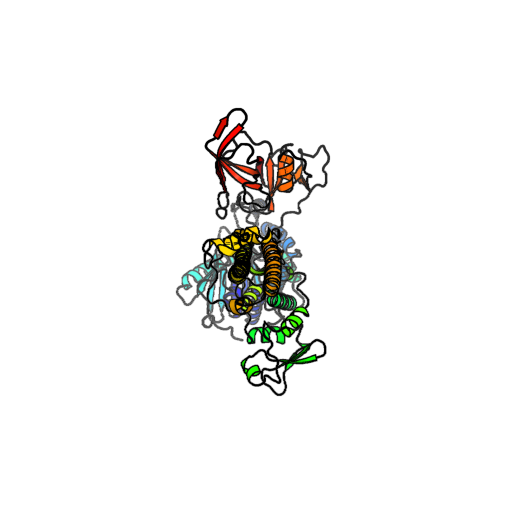.307 9.683 8.019 1.00 64.25 608 HIS A O 1
ATOM 4788 N N . LYS A 1 609 ? 41.496 11.310 8.988 1.00 75.75 609 LYS A N 1
ATOM 4789 C CA . LYS A 1 609 ? 42.231 10.394 9.881 1.00 75.75 609 LYS A CA 1
ATOM 4790 C C . LYS A 1 609 ? 41.306 9.871 10.994 1.00 75.75 609 LYS A C 1
ATOM 4792 O O . LYS A 1 609 ? 40.834 10.699 11.780 1.00 75.75 609 LYS A O 1
ATOM 4797 N N . PRO A 1 610 ? 41.104 8.545 11.124 1.00 83.50 610 PRO A N 1
ATOM 4798 C CA . PRO A 1 610 ? 40.296 7.965 12.196 1.00 83.50 610 PRO A CA 1
ATOM 4799 C C . PRO A 1 610 ? 40.792 8.379 13.587 1.00 83.50 610 PRO A C 1
ATOM 4801 O O . PRO A 1 610 ? 41.996 8.438 13.841 1.00 83.50 610 PRO A O 1
ATOM 4804 N N . LYS A 1 611 ? 39.861 8.659 14.504 1.00 87.56 611 LYS A N 1
ATOM 4805 C CA . LYS A 1 611 ? 40.146 8.998 15.909 1.00 87.56 611 LYS A CA 1
ATOM 4806 C C . LYS A 1 611 ? 39.314 8.135 16.846 1.00 87.56 611 LYS A C 1
ATOM 4808 O O . LYS A 1 611 ? 38.240 7.676 16.482 1.00 87.56 611 LYS A O 1
ATOM 4813 N N . LYS A 1 612 ? 39.767 7.991 18.096 1.00 87.81 612 LYS A N 1
ATOM 4814 C CA . LYS A 1 612 ? 39.041 7.245 19.145 1.00 87.81 612 LYS A CA 1
ATOM 4815 C C . LYS A 1 612 ? 37.665 7.820 19.499 1.00 87.81 612 LYS A C 1
ATOM 4817 O O . LYS A 1 612 ? 36.852 7.112 20.077 1.00 87.81 612 LYS A O 1
ATOM 4822 N N . THR A 1 613 ? 37.428 9.089 19.184 1.00 89.69 613 THR A N 1
ATOM 4823 C CA . THR A 1 613 ? 36.152 9.782 19.397 1.00 89.69 613 THR A CA 1
ATOM 4824 C C . THR A 1 613 ? 35.187 9.609 18.225 1.00 89.69 613 THR A C 1
ATOM 4826 O O . THR A 1 613 ? 34.038 10.023 18.322 1.00 89.69 613 THR A O 1
ATOM 4829 N N . MET A 1 614 ? 35.635 9.011 17.117 1.00 91.25 614 MET A N 1
ATOM 4830 C CA . MET A 1 614 ? 34.817 8.830 15.926 1.00 91.25 614 MET A CA 1
ATOM 4831 C C . MET A 1 614 ? 34.104 7.480 15.921 1.00 91.25 614 MET A C 1
ATOM 4833 O O . MET A 1 614 ? 34.649 6.465 16.362 1.00 91.25 614 MET A O 1
ATOM 4837 N N . PHE A 1 615 ? 32.896 7.474 15.376 1.00 92.12 615 PHE A N 1
ATOM 4838 C CA . PHE A 1 615 ? 32.052 6.297 15.222 1.00 92.12 615 PHE A CA 1
ATOM 4839 C C . PHE A 1 615 ? 31.160 6.432 13.987 1.00 92.12 615 PHE A C 1
ATOM 4841 O O . PHE A 1 615 ? 30.986 7.527 13.452 1.00 92.12 615 PHE A O 1
ATOM 4848 N N . VAL A 1 616 ? 30.613 5.311 13.528 1.00 90.00 616 VAL A N 1
ATOM 4849 C CA . VAL A 1 616 ? 29.731 5.250 12.359 1.00 90.00 616 VAL A CA 1
ATOM 4850 C C . VAL A 1 616 ? 28.339 4.823 12.800 1.00 90.00 616 VAL A C 1
ATOM 4852 O O . VAL A 1 616 ? 28.200 3.884 13.585 1.00 90.00 616 VAL A O 1
ATOM 4855 N N . VAL A 1 617 ? 27.314 5.487 12.273 1.00 88.12 617 VAL A N 1
ATOM 4856 C CA . VAL A 1 617 ? 25.910 5.079 12.418 1.00 88.12 617 VAL A CA 1
ATOM 4857 C C . VAL A 1 617 ? 25.239 5.028 11.057 1.00 88.12 617 VAL A C 1
ATOM 4859 O O . VAL A 1 617 ? 25.625 5.743 10.130 1.00 88.12 617 VAL A O 1
ATOM 4862 N N . ARG A 1 618 ? 24.214 4.187 10.940 1.00 82.81 618 ARG A N 1
ATOM 4863 C CA . ARG A 1 618 ? 23.325 4.197 9.782 1.00 82.81 618 ARG A CA 1
ATOM 4864 C C . ARG A 1 618 ? 22.286 5.299 9.957 1.00 82.81 618 ARG A C 1
ATOM 4866 O O . ARG A 1 618 ? 21.665 5.395 11.014 1.00 82.81 618 ARG A O 1
ATOM 4873 N N . ILE A 1 619 ? 22.115 6.119 8.930 1.00 84.00 619 ILE A N 1
ATOM 4874 C CA . ILE A 1 619 ? 21.088 7.157 8.887 1.00 84.00 619 ILE A CA 1
ATOM 4875 C C . ILE A 1 619 ? 19.740 6.491 8.607 1.00 84.00 619 ILE A C 1
ATOM 4877 O O . ILE A 1 619 ? 19.619 5.733 7.651 1.00 84.00 619 ILE A O 1
ATOM 4881 N N . MET A 1 620 ? 18.742 6.752 9.451 1.00 71.25 620 MET A N 1
ATOM 4882 C CA . MET A 1 620 ? 17.447 6.055 9.418 1.00 71.25 620 MET A CA 1
ATOM 4883 C C . MET A 1 620 ? 16.299 6.909 8.862 1.00 71.25 620 MET A C 1
ATOM 4885 O O . MET A 1 620 ? 15.186 6.411 8.736 1.00 71.25 620 MET A O 1
ATOM 4889 N N . ASP A 1 621 ? 16.546 8.187 8.559 1.00 77.19 621 ASP A N 1
ATOM 4890 C CA . ASP A 1 621 ? 15.545 9.110 8.023 1.00 77.19 621 ASP A CA 1
ATOM 4891 C C . ASP A 1 621 ? 16.142 10.038 6.952 1.00 77.19 621 ASP A C 1
ATOM 4893 O O . ASP A 1 621 ? 17.354 10.071 6.739 1.00 77.19 621 ASP A O 1
ATOM 4897 N N . ARG A 1 622 ? 15.276 10.798 6.270 1.00 79.38 622 ARG A N 1
ATOM 4898 C CA . ARG A 1 622 ? 15.647 11.727 5.188 1.00 79.38 622 ARG A CA 1
ATOM 4899 C C . ARG A 1 622 ? 15.688 13.187 5.630 1.00 79.38 622 ARG A C 1
ATOM 4901 O O . ARG A 1 622 ? 15.700 14.079 4.783 1.00 79.38 622 ARG A O 1
ATOM 4908 N N . SER A 1 623 ? 15.694 13.471 6.935 1.00 80.31 623 SER A N 1
ATOM 4909 C CA . SER A 1 623 ? 15.622 14.848 7.451 1.00 80.31 623 SER A CA 1
ATOM 4910 C C . SER A 1 623 ? 16.836 15.698 7.079 1.00 80.31 623 SER A C 1
ATOM 4912 O O . SER A 1 623 ? 16.749 16.926 7.048 1.00 80.31 623 SER A O 1
ATOM 4914 N N . MET A 1 624 ? 17.950 15.052 6.748 1.00 87.88 624 MET A N 1
ATOM 4915 C CA . MET A 1 624 ? 19.217 15.697 6.420 1.00 87.88 624 MET A CA 1
ATOM 4916 C C . MET A 1 624 ? 19.596 15.601 4.940 1.00 87.88 624 MET A C 1
ATOM 4918 O O . MET A 1 624 ? 20.728 15.925 4.580 1.00 87.88 624 MET A O 1
ATOM 4922 N N . GLU A 1 625 ? 18.671 15.205 4.065 1.00 80.50 625 GLU A N 1
ATOM 4923 C CA . GLU A 1 625 ? 18.913 15.226 2.621 1.00 80.50 625 GLU A CA 1
ATOM 4924 C C . GLU A 1 625 ? 19.012 16.659 2.073 1.00 80.50 625 GLU A C 1
ATOM 4926 O O . GLU A 1 625 ? 18.283 17.538 2.534 1.00 80.50 625 GLU A O 1
ATOM 4931 N N . PRO A 1 626 ? 19.890 16.913 1.082 1.00 72.50 626 PRO A N 1
ATOM 4932 C CA . PRO A 1 626 ? 20.718 15.941 0.354 1.00 72.50 626 PRO A CA 1
ATOM 4933 C C . PRO A 1 626 ? 22.084 15.650 1.010 1.00 72.50 626 PRO A C 1
ATOM 4935 O O . PRO A 1 626 ? 22.909 14.963 0.418 1.00 72.50 626 PRO A O 1
ATOM 4938 N N . ILE A 1 627 ? 22.367 16.191 2.201 1.00 77.56 627 ILE A N 1
ATOM 4939 C CA . ILE A 1 627 ? 23.679 16.055 2.863 1.00 77.56 627 ILE A CA 1
ATOM 4940 C C . ILE A 1 627 ? 23.901 14.633 3.395 1.00 77.56 627 ILE A C 1
ATOM 4942 O O . ILE A 1 627 ? 25.010 14.105 3.315 1.00 77.56 627 ILE A O 1
ATOM 4946 N N . LEU A 1 628 ? 22.854 14.035 3.959 1.00 80.06 628 LEU A N 1
ATOM 4947 C CA . LEU A 1 628 ? 22.827 12.677 4.491 1.00 80.06 628 LEU A CA 1
ATOM 4948 C C . LEU A 1 628 ? 21.574 11.976 3.970 1.00 80.06 628 LEU A C 1
ATOM 4950 O O . LEU A 1 628 ? 20.460 12.354 4.326 1.00 80.06 628 LEU A O 1
ATOM 4954 N N . GLU A 1 629 ? 21.773 10.968 3.127 1.00 74.62 629 GLU A N 1
ATOM 4955 C CA . GLU A 1 629 ? 20.691 10.164 2.556 1.00 74.62 629 GLU A CA 1
ATOM 4956 C C . GLU A 1 629 ? 20.255 9.047 3.511 1.00 74.62 629 GLU A C 1
ATOM 4958 O O . GLU A 1 629 ? 21.053 8.536 4.305 1.00 74.62 629 GLU A O 1
ATOM 4963 N N . GLU A 1 630 ? 19.004 8.611 3.405 1.00 75.31 630 GLU A N 1
ATOM 4964 C CA . GLU A 1 630 ? 18.500 7.460 4.161 1.00 75.31 630 GLU A CA 1
ATOM 4965 C C . GLU A 1 630 ? 19.297 6.178 3.843 1.00 75.31 630 GLU A C 1
ATOM 4967 O O . GLU A 1 630 ? 19.773 5.933 2.724 1.00 75.31 630 GLU A O 1
ATOM 4972 N N . ASP A 1 631 ? 19.510 5.360 4.875 1.00 68.94 631 ASP A N 1
ATOM 4973 C CA . ASP A 1 631 ? 20.363 4.172 4.879 1.00 68.94 631 ASP A CA 1
ATOM 4974 C C . ASP A 1 631 ? 21.845 4.446 4.533 1.00 68.94 631 ASP A C 1
ATOM 4976 O O . ASP A 1 631 ? 22.601 3.496 4.294 1.00 68.94 631 ASP A O 1
ATOM 4980 N N . SER A 1 632 ? 22.286 5.703 4.403 1.00 79.56 632 SER A N 1
ATOM 4981 C CA . SER A 1 632 ? 23.716 6.022 4.271 1.00 79.56 632 SER A CA 1
ATOM 4982 C C . SER A 1 632 ? 24.433 5.844 5.611 1.00 79.56 632 SER A C 1
ATOM 4984 O O . SER A 1 632 ? 23.810 5.704 6.668 1.00 79.56 632 SER A O 1
ATOM 4986 N N . LEU A 1 633 ? 25.761 5.808 5.577 1.00 83.38 633 LEU A N 1
ATOM 4987 C CA . LEU A 1 633 ? 26.588 5.703 6.771 1.00 83.38 633 LEU A CA 1
ATOM 4988 C C . LEU A 1 633 ? 27.160 7.080 7.093 1.00 83.38 633 LEU A C 1
ATOM 4990 O O . LEU A 1 633 ? 27.900 7.656 6.301 1.00 83.38 633 LEU A O 1
ATOM 4994 N N . GLY A 1 634 ? 26.820 7.608 8.263 1.00 86.62 634 GLY A N 1
ATOM 4995 C CA . GLY A 1 634 ? 27.366 8.866 8.755 1.00 86.62 634 GLY A CA 1
ATOM 4996 C C . GLY A 1 634 ? 28.498 8.617 9.743 1.00 86.62 634 GLY A C 1
ATOM 4997 O O . GLY A 1 634 ? 28.332 7.863 10.704 1.00 86.62 634 GLY A O 1
ATOM 4998 N N . VAL A 1 635 ? 29.635 9.280 9.537 1.00 89.88 635 VAL A N 1
ATOM 4999 C CA . VAL A 1 635 ? 30.718 9.368 10.520 1.00 89.88 635 VAL A CA 1
ATOM 5000 C C . VAL A 1 635 ? 30.434 10.528 11.464 1.00 89.88 635 VAL A C 1
ATOM 5002 O O . VAL A 1 635 ? 30.248 11.669 11.033 1.00 89.88 635 VAL A O 1
ATOM 5005 N N . PHE A 1 636 ? 30.450 10.243 12.761 1.00 92.25 636 PHE A N 1
ATOM 5006 C CA . PHE A 1 636 ? 30.256 11.216 13.827 1.00 92.25 636 PHE A CA 1
ATOM 5007 C C . PHE A 1 636 ? 31.468 11.250 14.749 1.00 92.25 636 PHE A C 1
ATOM 5009 O O . PHE A 1 636 ? 32.121 10.234 14.967 1.00 92.25 636 PHE A O 1
ATOM 5016 N N . ASP A 1 637 ? 31.759 12.423 15.303 1.00 91.31 637 ASP A N 1
ATOM 5017 C CA . ASP A 1 637 ? 32.804 12.646 16.299 1.00 91.31 637 ASP A CA 1
ATOM 5018 C C . ASP A 1 637 ? 32.159 13.065 17.625 1.00 91.31 637 ASP A C 1
ATOM 5020 O O . ASP A 1 637 ? 31.454 14.076 17.692 1.00 91.31 637 ASP A O 1
ATOM 5024 N N . SER A 1 638 ? 32.392 12.293 18.685 1.00 91.25 638 SER A N 1
ATOM 5025 C CA . SER A 1 638 ? 31.880 12.572 20.029 1.00 91.25 638 SER A CA 1
ATOM 5026 C C . SER A 1 638 ? 32.580 13.759 20.703 1.00 91.25 638 SER A C 1
ATOM 5028 O O . SER A 1 638 ? 32.110 14.242 21.731 1.00 91.25 638 SER A O 1
ATOM 5030 N N . SER A 1 639 ? 33.708 14.236 20.161 1.00 88.00 639 SER A N 1
ATOM 5031 C CA . SER A 1 639 ? 34.373 15.459 20.624 1.00 88.00 639 SER A CA 1
ATOM 5032 C C . SER A 1 639 ? 33.715 16.700 20.013 1.00 88.00 639 SER A C 1
ATOM 5034 O O . SER A 1 639 ? 34.150 17.261 19.006 1.00 88.00 639 SER A O 1
ATOM 5036 N N . VAL A 1 640 ? 32.601 17.111 20.616 1.00 82.12 640 VAL A N 1
ATOM 5037 C CA . VAL A 1 640 ? 31.834 18.279 20.172 1.00 82.12 640 VAL A CA 1
ATOM 5038 C C . VAL A 1 640 ? 32.438 19.554 20.780 1.00 82.12 640 VAL A C 1
ATOM 5040 O O . VAL A 1 640 ? 32.654 19.586 21.991 1.00 82.12 640 VAL A O 1
ATOM 5043 N N . PRO A 1 641 ? 32.732 20.597 19.979 1.00 74.56 641 PRO A N 1
ATOM 5044 C CA . PRO A 1 641 ? 33.241 21.867 20.493 1.00 74.56 641 PRO A CA 1
ATOM 5045 C C . PRO A 1 641 ? 32.201 22.597 21.357 1.00 74.56 641 PRO A C 1
ATOM 5047 O O . PRO A 1 641 ? 30.998 22.447 21.146 1.00 74.56 641 PRO A O 1
ATOM 5050 N N . ASP A 1 642 ? 32.669 23.450 22.275 1.00 66.38 642 ASP A N 1
ATOM 5051 C CA . ASP A 1 642 ? 31.811 24.257 23.163 1.00 66.38 642 ASP A CA 1
ATOM 5052 C C . ASP A 1 642 ? 30.839 25.172 22.390 1.00 66.38 642 ASP A C 1
ATOM 5054 O O . ASP A 1 642 ? 29.750 25.500 22.870 1.00 66.38 642 ASP A O 1
ATOM 5058 N N . THR A 1 643 ? 31.213 25.558 21.168 1.00 70.25 643 THR A N 1
ATOM 5059 C CA . THR A 1 643 ? 30.369 26.238 20.180 1.00 70.25 643 THR A CA 1
ATOM 5060 C C . THR A 1 643 ? 29.891 25.251 19.116 1.00 70.25 643 THR A C 1
ATOM 5062 O O . THR A 1 643 ? 30.496 25.099 18.057 1.00 70.25 643 THR A O 1
ATOM 5065 N N . ALA A 1 644 ? 28.772 24.584 19.397 1.00 80.19 644 ALA A N 1
ATOM 5066 C CA . ALA A 1 644 ? 28.141 23.629 18.483 1.00 80.19 644 ALA A CA 1
ATOM 5067 C C . ALA A 1 644 ? 27.065 24.254 17.562 1.00 80.19 644 ALA A C 1
ATOM 5069 O O . ALA A 1 644 ? 26.346 23.529 16.875 1.00 80.19 644 ALA A O 1
ATOM 5070 N N . ASP A 1 645 ? 26.933 25.586 17.565 1.00 87.38 645 ASP A N 1
ATOM 5071 C CA . ASP A 1 645 ? 25.920 26.312 16.790 1.00 87.38 645 ASP A CA 1
ATOM 5072 C C . ASP A 1 645 ? 26.137 26.185 15.274 1.00 87.38 645 ASP A C 1
ATOM 5074 O O . ASP A 1 645 ? 27.259 26.297 14.780 1.00 87.38 645 ASP A O 1
ATOM 5078 N N . GLY A 1 646 ? 25.057 25.924 14.537 1.00 88.31 646 GLY A N 1
ATOM 5079 C CA . GLY A 1 646 ? 25.052 25.749 13.085 1.00 88.31 646 GLY A CA 1
ATOM 5080 C C . GLY A 1 646 ? 25.618 24.417 12.591 1.00 88.31 646 GLY A C 1
ATOM 5081 O O . GLY A 1 646 ? 25.677 24.193 11.379 1.00 88.31 646 GLY A O 1
ATOM 5082 N N . LEU A 1 647 ? 26.020 23.515 13.490 1.00 92.06 647 LEU A N 1
ATOM 5083 C CA . LEU A 1 647 ? 26.576 22.208 13.139 1.00 92.06 647 LEU A CA 1
ATOM 5084 C C . LEU A 1 647 ? 25.479 21.147 13.019 1.00 92.06 647 LEU A C 1
ATOM 5086 O O . LEU A 1 647 ? 24.435 21.228 13.664 1.00 92.06 647 LEU A O 1
ATOM 5090 N N . ILE A 1 648 ? 25.745 20.119 12.211 1.00 93.56 648 ILE A N 1
ATOM 5091 C CA . ILE A 1 648 ? 24.907 18.919 12.146 1.00 93.56 648 ILE A CA 1
ATOM 5092 C C . ILE A 1 648 ? 25.282 18.026 13.326 1.00 93.56 648 ILE A C 1
ATOM 5094 O O . ILE A 1 648 ? 26.412 17.534 13.415 1.00 93.56 648 ILE A O 1
ATOM 5098 N N . LEU A 1 649 ? 24.339 17.841 14.243 1.00 93.38 649 LEU A N 1
ATOM 5099 C CA . LEU A 1 649 ? 24.545 17.132 15.497 1.00 93.38 649 LEU A CA 1
ATOM 5100 C C . LEU A 1 649 ? 23.562 15.977 15.625 1.00 93.38 649 LEU A C 1
ATOM 5102 O O . LEU A 1 649 ? 22.386 16.110 15.293 1.00 93.38 649 LEU A O 1
ATOM 5106 N N . MET A 1 650 ? 24.047 14.874 16.184 1.00 92.19 650 MET A N 1
ATOM 5107 C CA . MET A 1 650 ? 23.215 13.813 16.731 1.00 92.19 650 MET A CA 1
ATOM 5108 C C . MET A 1 650 ? 22.849 14.187 18.170 1.00 92.19 650 MET A C 1
ATOM 5110 O O . MET A 1 650 ? 23.729 14.318 19.025 1.00 92.19 650 MET A O 1
ATOM 5114 N N . VAL A 1 651 ? 21.561 14.383 18.441 1.00 90.50 651 VAL A N 1
ATOM 5115 C CA . VAL A 1 651 ? 21.037 14.856 19.727 1.00 90.50 651 VAL A CA 1
ATOM 5116 C C . VAL A 1 651 ? 20.037 13.850 20.276 1.00 90.50 651 VAL A C 1
ATOM 5118 O O . VAL A 1 651 ? 19.150 13.396 19.563 1.00 90.50 651 VAL A O 1
ATOM 5121 N N . ARG A 1 652 ? 20.158 13.538 21.566 1.00 88.81 652 ARG A N 1
ATOM 5122 C CA . ARG A 1 652 ? 19.185 12.754 22.328 1.00 88.81 652 ARG A CA 1
ATOM 5123 C C . ARG A 1 652 ? 18.438 13.659 23.299 1.00 88.81 652 ARG A C 1
ATOM 5125 O O . ARG A 1 652 ? 19.069 14.395 24.055 1.00 88.81 652 ARG A O 1
ATOM 5132 N N . SER A 1 653 ? 17.114 13.588 23.332 1.00 84.88 653 SER A N 1
ATOM 5133 C CA . SER A 1 653 ? 16.289 14.260 24.337 1.00 84.88 653 SER A CA 1
ATOM 5134 C C . SER A 1 653 ? 14.945 13.555 24.485 1.00 84.88 653 SER A C 1
ATOM 5136 O O . SER A 1 653 ? 14.276 13.275 23.498 1.00 84.88 653 SER A O 1
ATOM 5138 N N . GLY A 1 654 ? 14.496 13.356 25.727 1.00 79.38 654 GLY A N 1
ATOM 5139 C CA . GLY A 1 654 ? 13.150 12.838 26.010 1.00 79.38 654 GLY A CA 1
ATOM 5140 C C . GLY A 1 654 ? 12.016 13.814 25.665 1.00 79.38 654 GLY A C 1
ATOM 5141 O O . GLY A 1 654 ? 10.851 13.482 25.849 1.00 79.38 654 GLY A O 1
ATOM 5142 N N . LYS A 1 655 ? 12.343 15.028 25.199 1.00 77.62 655 LYS A N 1
ATOM 5143 C CA . LYS A 1 655 ? 11.383 16.030 24.709 1.00 77.62 655 LYS A CA 1
ATOM 5144 C C . LYS A 1 655 ? 11.196 15.980 23.183 1.00 77.62 655 LYS A C 1
ATOM 5146 O O . LYS A 1 655 ? 10.446 16.794 22.651 1.00 77.62 655 LYS A O 1
ATOM 5151 N N . ILE A 1 656 ? 11.897 15.086 22.483 1.00 80.00 656 ILE A N 1
ATOM 5152 C CA . ILE A 1 656 ? 11.744 14.861 21.040 1.00 80.00 656 ILE A CA 1
ATOM 5153 C C . ILE A 1 656 ? 10.646 13.812 20.832 1.00 80.00 656 ILE A C 1
ATOM 5155 O O . ILE A 1 656 ? 10.674 12.764 21.469 1.00 80.00 656 ILE A O 1
ATOM 5159 N N . ASP A 1 657 ? 9.692 14.098 19.942 1.00 66.56 657 ASP A N 1
ATOM 5160 C CA . ASP A 1 657 ? 8.598 13.188 19.554 1.00 66.56 657 ASP A CA 1
ATOM 5161 C C . ASP A 1 657 ? 9.092 12.150 18.528 1.00 66.56 657 ASP A C 1
ATOM 5163 O O . ASP A 1 657 ? 8.635 12.096 17.388 1.00 66.56 657 ASP A O 1
ATOM 5167 N N . ASP A 1 658 ? 10.107 11.386 18.927 1.00 65.19 658 ASP A N 1
ATOM 5168 C CA . ASP A 1 658 ? 10.699 10.269 18.190 1.00 65.19 658 ASP A CA 1
ATOM 5169 C C . ASP A 1 658 ? 10.713 9.031 19.111 1.00 65.19 658 ASP A C 1
ATOM 5171 O O . ASP A 1 658 ? 10.971 9.202 20.308 1.00 65.19 658 ASP A O 1
ATOM 5175 N N . PRO A 1 659 ? 10.435 7.805 18.618 1.00 53.19 659 PRO A N 1
ATOM 5176 C CA . PRO A 1 659 ? 10.366 6.600 19.452 1.00 53.19 659 PRO A CA 1
ATOM 5177 C C . PRO A 1 659 ? 11.611 6.355 20.313 1.00 53.19 659 PRO A C 1
ATOM 5179 O O . PRO A 1 659 ? 11.480 5.870 21.436 1.00 53.19 659 PRO A O 1
ATOM 5182 N N . ASP A 1 660 ? 12.792 6.733 19.816 1.00 65.94 660 ASP A N 1
ATOM 5183 C CA . ASP A 1 660 ? 14.070 6.563 20.510 1.00 65.94 660 ASP A CA 1
ATOM 5184 C C . ASP A 1 660 ? 14.571 7.873 21.151 1.00 65.94 660 ASP A C 1
ATOM 5186 O O . ASP A 1 660 ? 15.570 7.890 21.880 1.00 65.94 660 ASP A O 1
ATOM 5190 N N . GLY A 1 661 ? 13.872 8.988 20.906 1.00 80.06 661 GLY A N 1
ATOM 5191 C CA . GLY A 1 661 ? 14.230 10.322 21.386 1.00 80.06 661 GLY A CA 1
ATOM 5192 C C . GLY A 1 661 ? 15.568 10.817 20.832 1.00 80.06 661 GLY A C 1
ATOM 5193 O O . GLY A 1 661 ? 16.258 11.584 21.509 1.00 80.06 661 GLY A O 1
ATOM 5194 N N . ILE A 1 662 ? 15.970 10.352 19.645 1.00 85.38 662 ILE A N 1
ATOM 5195 C CA . ILE A 1 662 ? 17.241 10.673 18.982 1.00 85.38 662 ILE A CA 1
ATOM 5196 C C . ILE A 1 662 ? 16.938 11.356 17.647 1.00 85.38 662 ILE A C 1
ATOM 5198 O O . ILE A 1 662 ? 16.052 10.943 16.913 1.00 85.38 662 ILE A O 1
ATOM 5202 N N . THR A 1 663 ? 17.684 12.403 17.300 1.00 89.00 663 THR A N 1
ATOM 5203 C CA . THR A 1 663 ? 17.571 13.055 15.989 1.00 89.00 663 THR A CA 1
ATOM 5204 C C . THR A 1 663 ? 18.931 13.533 15.496 1.00 89.00 663 THR A C 1
ATOM 5206 O O . THR A 1 663 ? 19.817 13.830 16.301 1.00 89.00 663 THR A O 1
ATOM 5209 N N . ILE A 1 664 ? 19.112 13.616 14.179 1.00 92.00 664 ILE A N 1
ATOM 5210 C CA . ILE A 1 664 ? 20.312 14.171 13.546 1.00 92.00 664 ILE A CA 1
ATOM 5211 C C . ILE A 1 664 ? 19.882 15.405 12.766 1.00 92.00 664 ILE A C 1
ATOM 5213 O O . ILE A 1 664 ? 19.180 15.274 11.772 1.00 92.00 664 ILE A O 1
ATOM 5217 N N . ARG A 1 665 ? 20.254 16.602 13.231 1.00 93.31 665 ARG A N 1
ATOM 5218 C CA . ARG A 1 665 ? 19.793 17.875 12.646 1.00 93.31 665 ARG A CA 1
ATOM 5219 C C . ARG A 1 665 ? 20.827 18.980 12.743 1.00 93.31 665 ARG A C 1
ATOM 5221 O O . ARG A 1 665 ? 21.719 18.927 13.596 1.00 93.31 665 ARG A O 1
ATOM 5228 N N . ARG A 1 666 ? 20.689 20.016 11.911 1.00 94.19 666 ARG A N 1
ATOM 5229 C CA . ARG A 1 666 ? 21.451 21.255 12.093 1.00 94.19 666 ARG A CA 1
ATOM 5230 C C . ARG A 1 666 ? 20.921 21.988 13.320 1.00 94.19 666 ARG A C 1
ATOM 5232 O O . ARG A 1 666 ? 19.747 22.338 13.382 1.00 94.19 666 ARG A O 1
ATOM 5239 N N . CYS A 1 667 ? 21.769 22.177 14.321 1.00 93.00 667 CYS A N 1
ATOM 5240 C CA . CYS A 1 667 ? 21.349 22.711 15.612 1.00 93.00 667 CYS A CA 1
ATOM 5241 C C . CYS A 1 667 ? 21.752 24.174 15.772 1.00 93.00 667 CYS A C 1
ATOM 5243 O O . CYS A 1 667 ? 22.917 24.519 15.595 1.00 93.00 667 CYS A O 1
ATOM 5245 N N . HIS A 1 668 ? 20.802 25.006 16.186 1.00 92.62 668 HIS A N 1
ATOM 5246 C CA . HIS A 1 668 ? 21.010 26.400 16.552 1.00 92.62 668 HIS A CA 1
ATOM 5247 C C . HIS A 1 668 ? 20.580 26.641 18.002 1.00 92.62 668 HIS A C 1
ATOM 5249 O O . HIS A 1 668 ? 19.481 26.263 18.415 1.00 92.62 668 HIS A O 1
ATOM 5255 N N . PHE A 1 669 ? 21.441 27.288 18.776 1.00 90.25 669 PHE A N 1
ATOM 5256 C CA . PHE A 1 669 ? 21.292 27.528 20.205 1.00 90.25 669 PHE A CA 1
ATOM 5257 C C . PHE A 1 669 ? 21.194 29.032 20.467 1.00 90.25 669 PHE A C 1
ATOM 5259 O O . PHE A 1 669 ? 22.089 29.793 20.106 1.00 90.25 669 PHE A O 1
ATOM 5266 N N . SER A 1 670 ? 20.140 29.484 21.152 1.00 88.00 670 SER A N 1
ATOM 5267 C CA . SER A 1 670 ? 19.947 30.911 21.437 1.00 88.00 670 SER A CA 1
ATOM 5268 C C . SER A 1 670 ? 19.688 31.209 22.916 1.00 88.00 670 SER A C 1
ATOM 5270 O O . SER A 1 670 ? 19.134 30.405 23.673 1.00 88.00 670 SER A O 1
ATOM 5272 N N . GLY A 1 671 ? 20.116 32.404 23.341 1.00 82.69 671 GLY A N 1
ATOM 5273 C CA . GLY A 1 671 ? 19.838 32.945 24.672 1.00 82.69 671 GLY A CA 1
ATOM 5274 C C . GLY A 1 671 ? 20.393 32.100 25.819 1.00 82.69 671 GLY A C 1
ATOM 5275 O O . GLY A 1 671 ? 19.644 31.805 26.749 1.00 82.69 671 GLY A O 1
ATOM 5276 N N . ARG A 1 672 ? 21.673 31.698 25.743 1.00 85.50 672 ARG A N 1
ATOM 5277 C CA . ARG A 1 672 ? 22.362 30.984 26.830 1.00 85.50 672 ARG A CA 1
ATOM 5278 C C . ARG A 1 672 ? 22.445 31.872 28.072 1.00 85.50 672 ARG A C 1
ATOM 5280 O O . ARG A 1 672 ? 23.006 32.963 28.017 1.00 85.50 672 ARG A O 1
ATOM 5287 N N . THR A 1 673 ? 21.923 31.388 29.188 1.00 83.38 673 THR A N 1
ATOM 5288 C CA . THR A 1 673 ? 22.163 31.930 30.525 1.00 83.38 673 THR A CA 1
ATOM 5289 C C . THR A 1 673 ? 22.915 30.893 31.345 1.00 83.38 673 THR A C 1
ATOM 5291 O O . THR A 1 673 ? 22.649 29.696 31.253 1.00 83.38 673 THR A O 1
ATOM 5294 N N . GLU A 1 674 ? 23.894 31.338 32.122 1.00 83.50 674 GLU A N 1
ATOM 5295 C CA . GLU A 1 674 ? 24.762 30.461 32.902 1.00 83.50 674 GLU A CA 1
ATOM 5296 C C . GLU A 1 674 ? 24.699 30.857 34.374 1.00 83.50 674 GLU A C 1
ATOM 5298 O O . GLU A 1 674 ? 24.660 32.036 34.725 1.00 83.50 674 GLU A O 1
ATOM 5303 N N . THR A 1 675 ? 24.607 29.866 35.252 1.00 75.75 675 THR A N 1
ATOM 5304 C CA . THR A 1 675 ? 24.573 30.061 36.702 1.00 75.75 675 THR A CA 1
ATOM 5305 C C . THR A 1 675 ? 25.384 28.938 37.340 1.00 75.75 675 THR A C 1
ATOM 5307 O O . THR A 1 675 ? 24.948 27.785 37.414 1.00 75.75 675 THR A O 1
ATOM 5310 N N . GLY A 1 676 ? 26.611 29.259 37.758 1.00 79.19 676 GLY A N 1
ATOM 5311 C CA . GLY A 1 676 ? 27.565 28.275 38.273 1.00 79.19 676 GLY A CA 1
ATOM 5312 C C . GLY A 1 676 ? 27.975 27.252 37.207 1.00 79.19 676 GLY A C 1
ATOM 5313 O O . GLY A 1 676 ? 28.429 27.627 36.135 1.00 79.19 676 GLY A O 1
ATOM 5314 N N . LYS A 1 677 ? 27.813 25.954 37.504 1.00 74.19 677 LYS A N 1
ATOM 5315 C CA . LYS A 1 677 ? 28.115 24.838 36.578 1.00 74.19 677 LYS A CA 1
ATOM 5316 C C . LYS A 1 677 ? 26.949 24.453 35.659 1.00 74.19 677 LYS A C 1
ATOM 5318 O O . LYS A 1 677 ? 27.053 23.483 34.914 1.00 74.19 677 LYS A O 1
ATOM 5323 N N . THR A 1 678 ? 25.824 25.155 35.752 1.00 76.88 678 THR A N 1
ATOM 5324 C CA . THR A 1 678 ? 24.626 24.859 34.962 1.00 76.88 678 THR A CA 1
ATOM 5325 C C . THR A 1 678 ? 24.366 25.975 33.970 1.00 76.88 678 THR A C 1
ATOM 5327 O O . THR A 1 678 ? 24.514 27.152 34.295 1.00 76.88 678 THR A O 1
ATOM 5330 N N . PHE A 1 679 ? 23.944 25.602 32.768 1.00 82.62 679 PHE A N 1
ATOM 5331 C CA . PHE A 1 679 ? 23.507 26.544 31.749 1.00 82.62 679 PHE A CA 1
ATOM 5332 C C . PHE A 1 679 ? 22.093 26.204 31.285 1.00 82.62 679 PHE A C 1
ATOM 5334 O O . PHE A 1 679 ? 21.608 25.074 31.425 1.00 82.62 679 PHE A O 1
ATOM 5341 N N . ARG A 1 680 ? 21.427 27.203 30.719 1.00 86.38 680 ARG A N 1
ATOM 5342 C CA . ARG A 1 680 ? 20.107 27.084 30.114 1.00 86.38 680 ARG A CA 1
ATOM 5343 C C . ARG A 1 680 ? 20.090 27.839 28.797 1.00 86.38 680 ARG A C 1
ATOM 5345 O O . ARG A 1 680 ? 20.539 28.977 28.733 1.00 86.38 680 ARG A O 1
ATOM 5352 N N . TYR A 1 681 ? 19.538 27.223 27.763 1.00 86.94 681 TYR A N 1
ATOM 5353 C CA . TYR A 1 681 ? 19.229 27.894 26.508 1.00 86.94 681 TYR A CA 1
ATOM 5354 C C . TYR A 1 681 ? 17.774 28.350 26.515 1.00 86.94 681 TYR A C 1
ATOM 5356 O O . TYR A 1 681 ? 16.877 27.622 26.952 1.00 86.94 681 TYR A O 1
ATOM 5364 N N . ARG A 1 682 ? 17.527 29.558 26.008 1.00 89.56 682 ARG A N 1
ATOM 5365 C CA . ARG A 1 682 ? 16.166 30.038 25.755 1.00 89.56 682 ARG A CA 1
ATOM 5366 C C . ARG A 1 682 ? 15.490 29.168 24.702 1.00 89.56 682 ARG A C 1
ATOM 5368 O O . ARG A 1 682 ? 14.318 28.827 24.854 1.00 89.56 682 ARG A O 1
ATOM 5375 N N . GLU A 1 683 ? 16.240 28.792 23.672 1.00 90.31 683 GLU A N 1
ATOM 5376 C CA . GLU A 1 683 ? 15.743 28.007 22.550 1.00 90.31 683 GLU A CA 1
ATOM 5377 C C . GLU A 1 683 ? 16.857 27.144 21.939 1.00 90.31 683 GLU A C 1
ATOM 5379 O O . GLU A 1 683 ? 17.982 27.611 21.749 1.00 90.31 683 GLU A O 1
ATOM 5384 N N . LEU A 1 684 ? 16.520 25.895 21.622 1.00 91.06 684 LEU A N 1
ATOM 5385 C CA . LEU A 1 684 ? 17.283 24.984 20.775 1.00 91.06 684 LEU A CA 1
ATOM 5386 C C . LEU A 1 684 ? 16.426 24.667 19.546 1.00 91.06 684 LEU A C 1
ATOM 5388 O O . LEU A 1 684 ? 15.386 24.013 19.662 1.00 91.06 684 LEU A O 1
ATOM 5392 N N . ARG A 1 685 ? 16.857 25.146 18.379 1.00 92.56 685 ARG A N 1
ATOM 5393 C CA . ARG A 1 685 ? 16.238 24.869 17.079 1.00 92.56 685 ARG A CA 1
ATOM 5394 C C . ARG A 1 685 ? 17.032 23.788 16.367 1.00 92.56 685 ARG A C 1
ATOM 5396 O O . ARG A 1 685 ? 18.238 23.915 16.208 1.00 92.56 685 ARG A O 1
ATOM 5403 N N . MET A 1 686 ? 16.354 22.737 15.939 1.00 93.50 686 MET A N 1
ATOM 5404 C CA . MET A 1 686 ? 16.933 21.617 15.206 1.00 93.50 686 MET A CA 1
ATOM 5405 C C . MET A 1 686 ? 16.298 21.583 13.818 1.00 93.50 686 MET A C 1
ATOM 5407 O O . MET A 1 686 ? 15.155 21.147 13.642 1.00 93.50 686 MET A O 1
ATOM 5411 N N . GLU A 1 687 ? 17.027 22.118 12.850 1.00 94.44 687 GLU A N 1
ATOM 5412 C CA . GLU A 1 687 ? 16.584 22.342 11.480 1.00 94.44 687 GLU A CA 1
ATOM 5413 C C . GLU A 1 687 ? 16.960 21.146 10.596 1.00 94.44 687 GLU A C 1
ATOM 5415 O O . GLU A 1 687 ? 18.092 20.657 10.670 1.00 94.44 687 GLU A O 1
ATOM 5420 N N . PRO A 1 688 ? 16.008 20.628 9.803 1.00 91.56 688 PRO A N 1
ATOM 5421 C CA . PRO A 1 688 ? 16.333 19.706 8.728 1.00 91.56 688 PRO A CA 1
ATOM 5422 C C . PRO A 1 688 ? 16.984 20.452 7.561 1.00 91.56 688 PRO A C 1
ATOM 5424 O O . PRO A 1 688 ? 16.739 21.639 7.359 1.00 91.56 688 PRO A O 1
ATOM 5427 N N . GLU A 1 689 ? 17.747 19.725 6.754 1.00 87.56 689 GLU A N 1
ATOM 5428 C CA . GLU A 1 689 ? 18.152 20.189 5.417 1.00 87.56 689 GLU A CA 1
ATOM 5429 C C . GLU A 1 689 ? 17.080 19.874 4.376 1.00 87.56 689 GLU A C 1
ATOM 5431 O O . GLU A 1 689 ? 16.927 20.592 3.389 1.00 87.56 689 GLU A O 1
ATOM 5436 N N . ASN A 1 690 ? 16.291 18.827 4.633 1.00 78.69 690 ASN A N 1
ATOM 5437 C CA . ASN A 1 690 ? 15.189 18.453 3.774 1.00 78.69 690 ASN A CA 1
ATOM 5438 C C . ASN A 1 690 ? 13.942 19.304 4.105 1.00 78.69 690 ASN A C 1
ATOM 5440 O O . ASN A 1 690 ? 13.403 19.185 5.214 1.00 78.69 690 ASN A O 1
ATOM 5444 N N . PRO A 1 691 ? 13.432 20.115 3.155 1.00 74.56 691 PRO A N 1
ATOM 5445 C CA . PRO A 1 691 ? 12.287 21.001 3.376 1.00 74.56 691 PRO A CA 1
ATOM 5446 C C . PRO A 1 691 ? 10.967 20.263 3.659 1.00 74.56 691 PRO A C 1
ATOM 5448 O O . PRO A 1 691 ? 10.004 20.890 4.097 1.00 74.56 691 PRO A O 1
ATOM 5451 N N . GLU A 1 692 ? 10.899 18.946 3.442 1.00 71.31 692 GLU A N 1
ATOM 5452 C CA . GLU A 1 692 ? 9.731 18.123 3.783 1.00 71.31 692 GLU A CA 1
ATOM 5453 C C . GLU A 1 692 ? 9.578 17.881 5.294 1.00 71.31 692 GLU A C 1
ATOM 5455 O O . GLU A 1 692 ? 8.493 17.526 5.761 1.00 71.31 692 GLU A O 1
ATOM 5460 N N . TYR A 1 693 ? 10.637 18.094 6.079 1.00 78.00 693 TYR A N 1
ATOM 5461 C CA . TYR A 1 693 ? 10.622 17.907 7.525 1.00 78.00 693 TYR A CA 1
ATOM 5462 C C . TYR A 1 693 ? 10.430 19.245 8.244 1.00 78.00 693 TYR A C 1
ATOM 5464 O O . TYR A 1 693 ? 10.951 20.284 7.851 1.00 78.00 693 TYR A O 1
ATOM 5472 N N . LYS A 1 694 ? 9.704 19.226 9.365 1.00 85.06 694 LYS A N 1
ATOM 5473 C CA . LYS A 1 694 ? 9.537 20.418 10.208 1.00 85.06 694 LYS A CA 1
ATOM 5474 C C . LYS A 1 694 ? 10.750 20.626 11.112 1.00 85.06 694 LYS A C 1
ATOM 5476 O O . LYS A 1 694 ? 11.372 19.662 11.563 1.00 85.06 694 LYS A O 1
ATOM 5481 N N . THR A 1 695 ? 11.043 21.886 11.419 1.00 89.94 695 THR A N 1
ATOM 5482 C CA . THR A 1 695 ? 12.008 22.268 12.458 1.00 89.94 695 THR A CA 1
ATOM 5483 C C . THR A 1 695 ? 11.488 21.871 13.834 1.00 89.94 695 THR A C 1
ATOM 5485 O O . THR A 1 695 ? 10.360 22.206 14.200 1.00 89.94 695 THR A O 1
ATOM 5488 N N . ILE A 1 696 ? 12.325 21.193 14.618 1.00 89.50 696 ILE A N 1
ATOM 5489 C CA . ILE A 1 696 ? 12.019 20.854 16.010 1.00 89.50 696 ILE A CA 1
ATOM 5490 C C . ILE A 1 696 ? 12.540 21.989 16.890 1.00 89.50 696 ILE A C 1
ATOM 5492 O O . ILE A 1 696 ? 13.706 22.369 16.797 1.00 89.50 696 ILE A O 1
ATOM 5496 N N . VAL A 1 697 ? 11.677 22.543 17.741 1.00 90.88 697 VAL A N 1
ATOM 5497 C CA . VAL A 1 697 ? 12.018 23.681 18.602 1.00 90.88 697 VAL A CA 1
ATOM 5498 C C . VAL A 1 697 ? 11.782 23.312 20.057 1.00 90.88 697 VAL A C 1
ATOM 5500 O O . VAL A 1 697 ? 10.644 23.109 20.480 1.00 90.88 697 VAL A O 1
ATOM 5503 N N . LEU A 1 698 ? 12.857 23.268 20.838 1.00 88.69 698 LEU A N 1
ATOM 5504 C CA . LEU A 1 698 ? 12.803 23.085 22.283 1.00 88.69 698 LEU A CA 1
ATOM 5505 C C . LEU A 1 698 ? 13.034 24.435 22.969 1.00 88.69 698 LEU A C 1
ATOM 5507 O O . LEU A 1 698 ? 14.030 25.109 22.716 1.00 88.69 698 LEU A O 1
ATOM 5511 N N . LYS A 1 699 ? 12.112 24.841 23.846 1.00 89.88 699 LYS A N 1
ATOM 5512 C CA . LYS A 1 699 ? 12.191 26.103 24.602 1.00 89.88 699 LYS A CA 1
ATOM 5513 C C . LYS A 1 699 ? 12.593 25.847 26.050 1.00 89.88 699 LYS A C 1
ATOM 5515 O O . LYS A 1 699 ? 12.207 24.828 26.620 1.00 89.88 699 LYS A O 1
ATOM 5520 N N . ASN A 1 700 ? 13.302 26.802 26.655 1.00 87.00 700 ASN A N 1
ATOM 5521 C CA . ASN A 1 700 ? 13.757 26.757 28.051 1.00 87.00 700 ASN A CA 1
ATOM 5522 C C . ASN A 1 700 ? 14.494 25.451 28.393 1.00 87.00 700 ASN A C 1
ATOM 5524 O O . ASN A 1 700 ? 14.126 24.738 29.325 1.00 87.00 700 ASN A O 1
ATOM 5528 N N . VAL A 1 701 ? 15.528 25.140 27.616 1.00 85.12 701 VAL A N 1
ATOM 5529 C CA . VAL A 1 701 ? 16.245 23.865 27.669 1.00 85.12 701 VAL A CA 1
ATOM 5530 C C . VAL A 1 701 ? 17.400 23.961 28.662 1.00 85.12 701 VAL A C 1
ATOM 5532 O O . VAL A 1 701 ? 18.334 24.739 28.463 1.00 85.12 701 VAL A O 1
ATOM 5535 N N . ALA A 1 702 ? 17.340 23.197 29.751 1.00 84.56 702 ALA A N 1
ATOM 5536 C CA . ALA A 1 702 ? 18.425 23.105 30.727 1.00 84.56 702 ALA A CA 1
ATOM 5537 C C . ALA A 1 702 ? 19.529 22.143 30.252 1.00 84.56 702 ALA A C 1
ATOM 5539 O O . ALA A 1 702 ? 19.281 21.261 29.433 1.00 84.56 702 ALA A O 1
ATOM 5540 N N . SER A 1 703 ? 20.736 22.258 30.813 1.00 75.69 703 SER A N 1
ATOM 5541 C CA . SER A 1 703 ? 21.897 21.418 30.466 1.00 75.69 703 SER A CA 1
ATOM 5542 C C . SER A 1 703 ? 21.687 19.898 30.598 1.00 75.69 703 SER A C 1
ATOM 5544 O O . SER A 1 703 ? 22.485 19.140 30.063 1.00 75.69 703 SER A O 1
ATOM 5546 N N . GLY A 1 704 ? 20.648 19.442 31.311 1.00 79.44 704 GLY A N 1
ATOM 5547 C CA . GLY A 1 704 ? 20.289 18.021 31.449 1.00 79.44 704 GLY A CA 1
ATOM 5548 C C . GLY A 1 704 ? 19.119 17.549 30.575 1.00 79.44 704 GLY A C 1
ATOM 5549 O O . GLY A 1 704 ? 18.823 16.360 30.563 1.00 79.44 704 GLY A O 1
ATOM 5550 N N . ASP A 1 705 ? 18.445 18.449 29.851 1.00 84.38 705 ASP A N 1
ATOM 5551 C CA . ASP A 1 705 ? 17.248 18.114 29.059 1.00 84.38 705 ASP A CA 1
ATOM 5552 C C . ASP A 1 705 ? 17.573 17.420 27.728 1.00 84.38 705 ASP A C 1
ATOM 5554 O O . ASP A 1 705 ? 16.699 16.829 27.090 1.00 84.38 705 ASP A O 1
ATOM 5558 N N . PHE A 1 706 ? 18.816 17.535 27.273 1.00 86.56 706 PHE A N 1
ATOM 5559 C CA . PHE A 1 706 ? 19.295 16.975 26.021 1.00 86.56 706 PHE A CA 1
ATOM 5560 C C . PHE A 1 706 ? 20.767 16.604 26.152 1.00 86.56 706 PHE A C 1
ATOM 5562 O O . PHE A 1 706 ? 21.489 17.126 27.003 1.00 86.56 706 PHE A O 1
ATOM 5569 N N . LYS A 1 707 ? 21.221 15.718 25.274 1.00 87.50 707 LYS A N 1
ATOM 5570 C CA . LYS A 1 707 ? 22.619 15.335 25.158 1.00 87.50 707 LYS A CA 1
ATOM 5571 C C . LYS A 1 707 ? 23.036 15.339 23.701 1.00 87.50 707 LYS A C 1
ATOM 5573 O O . LYS A 1 707 ? 22.376 14.728 22.866 1.00 87.50 707 LYS A O 1
ATOM 5578 N N . ILE A 1 708 ? 24.146 16.006 23.410 1.00 89.81 708 ILE A N 1
ATOM 5579 C CA . ILE A 1 708 ? 24.787 15.906 22.103 1.00 89.81 708 ILE A CA 1
ATOM 5580 C C . ILE A 1 708 ? 25.642 14.637 22.119 1.00 89.81 708 ILE A C 1
ATOM 5582 O O . ILE A 1 708 ? 26.536 14.498 22.951 1.00 89.81 708 ILE A O 1
ATOM 5586 N N . VAL A 1 709 ? 25.319 13.697 21.237 1.00 89.69 709 VAL A N 1
ATOM 5587 C CA . VAL A 1 709 ? 25.974 12.386 21.119 1.00 89.69 709 VAL A CA 1
ATOM 5588 C C . VAL A 1 709 ? 27.233 12.493 20.257 1.00 89.69 709 VAL A C 1
ATOM 5590 O O . VAL A 1 709 ? 28.264 11.906 20.577 1.00 89.69 709 VAL A O 1
ATOM 5593 N N . GLY A 1 710 ? 27.171 13.282 19.185 1.00 91.69 710 GLY A N 1
ATOM 5594 C CA . GLY A 1 710 ? 28.310 13.541 18.315 1.00 91.69 710 GLY A CA 1
ATOM 5595 C C . GLY A 1 710 ? 27.988 14.544 17.216 1.00 91.69 710 GLY A C 1
ATOM 5596 O O . GLY A 1 710 ? 26.825 14.817 16.912 1.00 91.69 710 GLY A O 1
ATOM 5597 N N . ARG A 1 711 ? 29.036 15.100 16.615 1.00 92.75 711 ARG A N 1
ATOM 5598 C CA . ARG A 1 711 ? 28.963 16.001 15.464 1.00 92.75 711 ARG A CA 1
ATOM 5599 C C . ARG A 1 711 ? 29.219 15.220 14.184 1.00 92.75 711 ARG A C 1
ATOM 5601 O O . ARG A 1 711 ? 30.184 14.465 14.123 1.00 92.75 711 ARG A O 1
ATOM 5608 N N . TYR A 1 712 ? 28.414 15.457 13.157 1.00 91.50 712 TYR A N 1
ATOM 5609 C CA . TYR A 1 712 ? 28.647 14.887 11.836 1.00 91.50 712 TYR A CA 1
ATOM 5610 C C . TYR A 1 712 ? 29.975 15.380 11.238 1.00 91.50 712 TYR A C 1
ATOM 5612 O O . TYR A 1 712 ? 30.313 16.569 11.307 1.00 91.50 712 TYR A O 1
ATOM 5620 N N . VAL A 1 713 ? 30.735 14.449 10.668 1.00 87.50 713 VAL A N 1
ATOM 5621 C CA . VAL A 1 713 ? 32.033 14.694 10.030 1.00 87.50 713 VAL A CA 1
ATOM 5622 C C . VAL A 1 713 ? 31.914 14.531 8.519 1.00 87.50 713 VAL A C 1
ATOM 5624 O O . VAL A 1 713 ? 32.260 15.449 7.782 1.00 87.50 713 VAL A O 1
ATOM 5627 N N . SER A 1 714 ? 31.424 13.374 8.074 1.00 82.19 714 SER A N 1
ATOM 5628 C CA . SER A 1 714 ? 31.395 12.966 6.666 1.00 82.19 714 SER A CA 1
ATOM 5629 C C . SER A 1 714 ? 30.497 11.746 6.466 1.00 82.19 714 SER A C 1
ATOM 5631 O O . SER A 1 714 ? 30.297 10.969 7.400 1.00 82.19 714 SER A O 1
ATOM 5633 N N . GLY A 1 715 ? 30.004 11.541 5.246 1.00 75.62 715 GLY A N 1
ATOM 5634 C CA . GLY A 1 715 ? 29.371 10.289 4.833 1.00 75.62 715 GLY A CA 1
ATOM 5635 C C . GLY A 1 715 ? 30.412 9.255 4.395 1.00 75.62 715 GLY A C 1
ATOM 5636 O O . GLY A 1 715 ? 31.552 9.621 4.090 1.00 75.62 715 GLY A O 1
ATOM 5637 N N . ILE A 1 716 ? 30.020 7.980 4.382 1.00 63.28 716 ILE A N 1
ATOM 5638 C CA . ILE A 1 716 ? 30.762 6.857 3.780 1.00 63.28 716 ILE A CA 1
ATOM 5639 C C . ILE A 1 716 ? 30.010 6.366 2.549 1.00 63.28 716 ILE A C 1
ATOM 5641 O O . ILE A 1 716 ? 28.776 6.164 2.662 1.00 63.28 716 ILE A O 1
#

Foldseek 3Di:
DAADDCVVADDDQKFAPPDPCLVNPLLNLLLFFQEKEKEWLAPQPDQCVSNLNSPLNNVVNPHAYEYEYEDDDDQVQLVPPPDPVSVLVVVCVVVVVQLVDPDPSSLLVLQQVLLCLVVVRYWYKYKYFNHDDCPPPPVDPDQRPAWIKMWGAGPVRWIKIWTADRVGRNIIGIATCPDPRVVVSVVRVVVSVCVCVVVDPRIDIGTDDPVNSVSSNVSHDPDHSSPCPPVRPPPAPPQQDVLLLLLLLLVCLLQQVQAFDDFPFDALVVCCCSQCVDPVQVVQWDPDPPQPQWIFGNDPNDTAIEHCDPVSCVVPVVRYHHDGSPDVVVNVVSVPDDHDPALQSLAFLKKKKWFPPPHTHIWMWQADQQATDTQRYPVSVVCRSRDDADPQGGDVNHVVNVVVVVLVSVVVVVVVVLVVLVVVLVVVLVVLLVVLLVLLLLLLLLLQQCLVVDDPVPVLSVPRDQFLVSSCCVCVVDVLSVVSCVSSVSPRRGRDPPDPCNVQRHPDPNVSSVVVSVVSVVVSVVSVVVNVVSVPVSDPCPDDTDMDMDGSHDRPPDPPPPQPFDADDDPVCDQAFKAFEAELLQLCQVLVPHHHDTPGIGGDDPPDRGDPQKHKYAACDCQAPPQHHHRWIWIWGSPQDPPLAQFFFWKAFPPDPDPSRIDTFGWHFADWDDDPPKIWTQKIWGHGPDPVDDIDIDGGGIPPRMDTSGTTDHID

Mean predicted aligned error: 20.69 Å

pLDDT: mean 81.01, std 14.46, range [29.22, 96.69]

Secondary structure (DSSP, 8-state):
-PPPPGGGS---SEE-TTS-HIIIIIHHHHHHEEEEEEEESSTTSS-TTTTHHHHHHHHHTT-EEEEEEE-PPPHHHHHH--SHHHHHHHHHHHHHHHHT---HHHHHHHHHHHHHHHTT-EEEEEEEESS-------S-TT--SS--EEEEEETTS-EEEEEEETTEEEEEEEEETTSTTHHHHHHHHHHHHHHHHT--TTEEEEEPPHHHHHHHHHT--SS-TT-S-TTTS--STT---HHHHHHHHHHHHHHGGGSSSS--PPPHHHHHHHHHS-TTTGGGEEE-SSSTT-EEEEETTEEEEEES-HHHHHHSTTT-EE--TT-HHHHHHHHHSPP-S-GGGG-SSEEEEEE-SSS-EEEEEEE-SS-EEEE-SHHHHHHHHSSPPPTT-S-HHHHHHHHHHHHHHHHHHHHHHHHHHHHHHHHHHHHHHHHHHHHHHHHHHHHHHHGGG--TT-HHHHT--SSHHHHHGGGGT-HHHHHHHHHHT-TT----TT-TTHHHHTT--HHHHHHHHHHHHHHHHHHHHHHHHHHHTT-----PPP-EEEESS------------BSS--TTTBTTTEEEEE-HHHHHHHTTTS-----EEEEPPTTS---TTEEEEE--SSTTTTTS-TTPEEEEES---S--TTEEEEEE-TTSSSTTSEEEEEEEEE--EEETTEEEEEEEEEE-SSTTSPPEEEEEEETTS-EEEEEEEEE-